Protein AF-A0A7S0HGL4-F1 (afdb_monomer_lite)

Organism: NCBI:txid33657

Foldseek 3Di:
DDPPPDPPDPPDDDDDDDDDDDDDDDDDDDDDDDDDDDDDDDDDDDDDDDDDDDDDDDDDDDDDDDDDDDDDFQWADFFAFTAGNNAGAFFPEFEDQQAFQQGALVDPVNSPCQALLNQLRCLLPLLLCLLLQGAEYEYEDDDLVGDNPQSLVLCVVSNHAYEYEDELDPQQDNQQLDPVSLVVSLVSLLVSLLVCQPRPRYAEYAYDAQQLDPVRCNLVSNQPRPVDHLPADCPCQQQLQCQQHVNDGDDPPDSSNSSVCSSLLSVQLSQQSSLVSSVVRHSHAYEYEHEPGNLVLSSLLPRVVSRPSHQAYEYAAEQALESPCNLQSNLQRDSHAYEYAEYFAFQKQDCLLQDVVAQFEDADWPPDPSPIDGHLVSRQNSLLSHQVVLVQQAQSDPCSSDDDRNDSHNRHSYYHYPHAEQFLQQQQPEPWEAVVAPPPVPTDRVRTGGHAHRRGNDRNSNDQTQGYAAACNHPSRTGRRRGSHQWYWDDLDVRDTFTHGGPNSQSSQQSNQDDDPDHDDNDDPVSGDDSVRVVVVLAPVLPDPPPPPVVVVVVCVVVPPDDDPDPDDDPDDDDDDDDDDDDDDDDDDPWADFASPCVQQPGAGSVGNSGRFGDDDPDDDHDDPDDDPDVVVVVVVVVVVVVVVVVVVVVVVVVVVPDDDDDDDDDDDDDDDDDDDDDDDD

pLDDT: mean 74.24, std 25.59, range [22.41, 98.81]

Sequence (682 aa):
MSVRAVMLGLAMASTSVHAAKHPYPAHPPKHMPPNSPPSPPHPPAPPLPPAPPSIPPSPASPPPQPSSPPTKRRAYVQGRQLIVNNQPFMVQGICYSPVPVNASVYWDPLGDYFTEEYSYIWLRDLPLMKAMGTNVVRIYGWDADKDHTPFLDAVTANGLYLMTTFFMGEAVETPVSTQEMRDGIVKRFKAAVKQYRHHPALLIWSIGNEINGVWNGFLQQLSNSEVDPCGWDDTYDDLGGCWTHAGIKPWFHTQCYNTSFCVYKRLYEFLNDCAVAAHEVADVIVVSTFADVDALYDKVERVGAYAPDLDAWSAQVYRGASFGDFFTGISNSTGKPLLLTEYGVDAYHDVCGKDRDDKSPCFNTLGDDSGSYIDEAAQAEYGANLTKEIQAHRSDGPECAHVAVGDTKCACAGGFIMSWVDEFWKGAKVQAGCKPAYPDPDFSTSTCDDKAHVTCGNWDTSDHDLCGYFLDAAPDSYVNEEWFGILAPTQCADGIDSLYPREIFWTMHSLWTKKGEKEAKRPSMDLFPTCHQIVEQTCADLGRPGEISPWIETTLLLLGRGYNPRHTWNPGASTPRNHTHYKGVPVCSGHGRCTTDDMECGKGTSTKKATPCCTCELGFAGEGCAELDARMYVAVFVLTIAAMLLTSMLLIFIGRRSIPQFKRPSRDGTQMTSKYAEPLLS

Radius of gyration: 37.43 Å; chains: 1; bounding box: 82×115×143 Å

Secondary structure (DSSP, 8-state):
----SSSSS-S----------------PPP-----PPPPPPPPPPPPPPPPPP------PPPPP---------SEEEETTEEEETTEEE-EEEEEE--PPTT--TTSTTTT---SGGGHHHHHHHHHHHHHHT--EEEE----TTS--HHHHHHHHHHT-EEEEEE-SS-TT----SSHHHHHHHHHHHHHHHHHHTT-SSEEEEEESSSTTSGGGSHHHHHH--SSS-----GGGTTTTGGGSBTTBPPPTT-HHHHHHHHHHHHHHHHHHHHHHHHHTT---EEEEEEES-S-HHHHHHHHGGG-TT--EEEEE---SS--TTHHHHHHHH-SSPEEEEEE---SEE-GGGS-SS--PPB---TTSTT--EE-HHHHHHHHHHHHHHHHHTBS-SGGGGGPPTT--TT-EEEEEES-SB--TTGGGS-SS-BSSPTT-TT--GGGBPTT-BTTTT---TTS----EEE-TTSTTSEEEGGGG-SEEEEEEETTEEEEEEPHHHHHHHHHHH-BTTBPPPPPPGGGS--HHHHHHHHHHHT-PPP---HHHHHHHHHTT----------TT------------PPPP-SSPEEE--HHHH---BTTB----EEE-TTS---S-SS---SHHHHHHHHHHHHHHHHHHHHHHHHHTTS------------------------

InterPro domains:
  IPR004886 Glucanosyltransferase [PF03198] (78-211)
  IPR004886 Glucanosyltransferase [PTHR31468] (77-212)
  IPR017853 Glycoside hydrolase superfamily [SSF51445] (77-425)

Structure (mmCIF, N/CA/C/O backbone):
data_AF-A0A7S0HGL4-F1
#
_entry.id   AF-A0A7S0HGL4-F1
#
loop_
_atom_site.group_PDB
_atom_site.id
_atom_site.type_symbol
_atom_site.label_atom_id
_atom_site.label_alt_id
_atom_site.label_comp_id
_atom_site.label_asym_id
_atom_site.label_entity_id
_atom_site.label_seq_id
_atom_site.pdbx_PDB_ins_code
_atom_site.Cartn_x
_atom_site.Cartn_y
_atom_site.Cartn_z
_atom_site.occupancy
_atom_site.B_iso_or_equiv
_atom_site.auth_seq_id
_atom_site.auth_comp_id
_atom_site.auth_asym_id
_atom_site.auth_atom_id
_atom_site.pdbx_PDB_model_num
ATOM 1 N N . MET A 1 1 ? -20.225 11.451 -30.781 1.00 24.73 1 MET A N 1
ATOM 2 C CA . MET A 1 1 ? -20.047 12.792 -31.395 1.00 24.73 1 MET A CA 1
ATOM 3 C C . MET A 1 1 ? -20.069 13.808 -30.258 1.00 24.73 1 MET A C 1
ATOM 5 O O . MET A 1 1 ? -21.104 13.905 -29.631 1.00 24.73 1 MET A O 1
ATOM 9 N N . SER A 1 2 ? -19.030 14.531 -29.850 1.00 23.03 2 SER A N 1
ATOM 10 C CA . SER A 1 2 ? -17.672 14.768 -30.342 1.00 23.03 2 SER A CA 1
ATOM 11 C C . SER A 1 2 ? -16.776 15.000 -29.110 1.00 23.03 2 SER A C 1
ATOM 13 O O . SER A 1 2 ? -17.064 15.880 -28.305 1.00 23.03 2 SER A O 1
ATOM 15 N N . VAL A 1 3 ? -15.719 14.195 -28.967 1.00 26.84 3 VAL A N 1
ATOM 16 C CA . VAL A 1 3 ? -14.761 14.152 -27.842 1.00 26.84 3 VAL A CA 1
ATOM 17 C C . VAL A 1 3 ? -13.581 15.090 -28.137 1.00 26.84 3 VAL A C 1
ATOM 19 O O . VAL A 1 3 ? -12.458 14.652 -28.345 1.00 26.84 3 VAL A O 1
ATOM 22 N N . ARG A 1 4 ? -13.816 16.402 -28.292 1.00 23.20 4 ARG A N 1
ATOM 23 C CA . ARG A 1 4 ? -12.729 17.298 -28.753 1.00 23.20 4 ARG A CA 1
ATOM 24 C C . ARG A 1 4 ? -12.730 18.745 -28.250 1.00 23.20 4 ARG A C 1
ATOM 26 O O . ARG A 1 4 ? -12.124 19.583 -28.904 1.00 23.20 4 ARG A O 1
ATOM 33 N N . ALA A 1 5 ? -13.364 19.064 -27.116 1.00 24.14 5 ALA A N 1
ATOM 34 C CA . ALA A 1 5 ? -13.509 20.475 -26.713 1.00 24.14 5 ALA A CA 1
ATOM 35 C C . ALA A 1 5 ? -13.343 20.832 -25.217 1.00 24.14 5 ALA A C 1
ATOM 37 O O . ALA A 1 5 ? -13.763 21.917 -24.839 1.00 24.14 5 ALA A O 1
ATOM 38 N N . VAL A 1 6 ? -12.716 20.005 -24.368 1.00 25.08 6 VAL A N 1
ATOM 39 C CA . VAL A 1 6 ? -12.482 20.378 -22.942 1.00 25.08 6 VAL A CA 1
ATOM 40 C C . VAL A 1 6 ? -10.998 20.307 -22.518 1.00 25.08 6 VAL A C 1
ATOM 42 O O . VAL A 1 6 ? -10.641 20.634 -21.396 1.00 25.08 6 VAL A O 1
ATOM 45 N N . MET A 1 7 ? -10.087 20.009 -23.450 1.00 24.77 7 MET A N 1
ATOM 46 C CA . MET A 1 7 ? -8.627 19.968 -23.225 1.00 24.77 7 MET A CA 1
ATOM 47 C C . MET A 1 7 ? -7.943 21.346 -23.357 1.00 24.77 7 MET A C 1
ATOM 49 O O . MET A 1 7 ? -6.888 21.465 -23.971 1.00 24.77 7 MET A O 1
ATOM 53 N N . LEU A 1 8 ? -8.549 22.413 -22.827 1.00 23.83 8 LEU A N 1
ATOM 54 C CA . LEU A 1 8 ? -7.934 23.749 -22.797 1.00 23.83 8 LEU A CA 1
ATOM 55 C C . LEU A 1 8 ? -8.504 24.563 -21.619 1.00 23.83 8 LEU A C 1
ATOM 57 O O . LEU A 1 8 ? -9.302 25.477 -21.803 1.00 23.83 8 LEU A O 1
ATOM 61 N N . GLY A 1 9 ? -8.159 24.178 -20.386 1.00 22.41 9 GLY A N 1
ATOM 62 C CA . GLY A 1 9 ? -8.718 24.830 -19.192 1.00 22.41 9 GLY A CA 1
ATOM 63 C C . GLY A 1 9 ? -7.973 24.648 -17.868 1.00 22.41 9 GLY A C 1
ATOM 64 O O . GLY A 1 9 ? -8.455 25.155 -16.866 1.00 22.41 9 GLY A O 1
ATOM 65 N N . LEU A 1 10 ? -6.816 23.979 -17.835 1.00 24.62 10 LEU A N 1
ATOM 66 C CA . LEU A 1 10 ? -6.043 23.753 -16.599 1.00 24.62 10 LEU A CA 1
ATOM 67 C C . LEU A 1 10 ? -4.533 23.921 -16.814 1.00 24.62 10 LEU A C 1
ATOM 69 O O . LEU A 1 10 ? -3.706 23.172 -16.315 1.00 24.62 10 LEU A O 1
ATOM 73 N N . ALA A 1 11 ? -4.181 24.965 -17.558 1.00 23.59 11 ALA A N 1
ATOM 74 C CA . ALA A 1 11 ? -2.836 25.516 -17.595 1.00 23.59 11 ALA A CA 1
ATOM 75 C C . ALA A 1 11 ? -2.905 26.999 -17.221 1.00 23.59 11 ALA A C 1
ATOM 77 O O . ALA A 1 11 ? -2.622 27.824 -18.070 1.00 23.59 11 ALA A O 1
ATOM 78 N N . MET A 1 12 ? -3.373 27.333 -16.008 1.00 25.88 12 MET A N 1
ATOM 79 C CA . MET A 1 12 ? -3.159 28.620 -15.313 1.00 25.88 12 MET A CA 1
ATOM 80 C C . MET A 1 12 ? -3.671 28.522 -13.865 1.00 25.88 12 MET A C 1
ATOM 82 O O . MET A 1 12 ? -4.816 28.860 -13.587 1.00 25.88 12 MET A O 1
ATOM 86 N N . ALA A 1 13 ? -2.818 28.086 -12.939 1.00 24.53 13 ALA A N 1
ATOM 87 C CA . ALA A 1 13 ? -2.947 28.392 -11.509 1.00 24.53 13 ALA A CA 1
ATOM 88 C C . ALA A 1 13 ? -1.581 28.257 -10.814 1.00 24.53 13 ALA A C 1
ATOM 90 O O . ALA A 1 13 ? -1.410 27.534 -9.843 1.00 24.53 13 ALA A O 1
ATOM 91 N N . SER A 1 14 ? -0.581 28.950 -11.350 1.00 26.02 14 SER A N 1
ATOM 92 C CA . SER A 1 14 ? 0.710 29.162 -10.693 1.00 26.02 14 SER A CA 1
ATOM 93 C C . SER A 1 14 ? 1.183 30.573 -11.022 1.00 26.02 14 SER A C 1
ATOM 95 O O . SER A 1 14 ? 2.131 30.807 -11.764 1.00 26.02 14 SER A O 1
ATOM 97 N N . THR A 1 15 ? 0.456 31.563 -10.502 1.00 23.48 15 THR A N 1
ATOM 98 C CA . THR A 1 15 ? 0.925 32.949 -10.507 1.00 23.48 15 THR A CA 1
ATOM 99 C C . THR A 1 15 ? 1.800 33.184 -9.288 1.00 23.48 15 THR A C 1
ATOM 101 O O . THR A 1 15 ? 1.322 33.245 -8.157 1.00 23.48 15 THR A O 1
ATOM 104 N N . SER A 1 16 ? 3.090 33.336 -9.560 1.00 24.86 16 SER A N 1
ATOM 105 C CA . SER A 1 16 ? 4.124 33.814 -8.656 1.00 24.86 16 SER A CA 1
ATOM 106 C C . SER A 1 16 ? 3.713 35.125 -7.975 1.00 24.86 16 SER A C 1
ATOM 108 O O . SER A 1 16 ? 3.422 36.111 -8.653 1.00 24.86 16 SER A O 1
ATOM 110 N N . VAL A 1 17 ? 3.785 35.186 -6.644 1.00 24.91 17 VAL A N 1
ATOM 111 C CA . VAL A 1 17 ? 3.797 36.462 -5.918 1.00 24.91 17 VAL A CA 1
ATOM 112 C C . VAL A 1 17 ? 5.231 36.759 -5.498 1.00 24.91 17 VAL A C 1
ATOM 114 O O . VAL A 1 17 ? 5.813 36.106 -4.639 1.00 24.91 17 VAL A O 1
ATOM 117 N N . HIS A 1 18 ? 5.805 37.759 -6.164 1.00 24.48 18 HIS A N 1
ATOM 118 C CA . HIS A 1 18 ? 7.093 38.355 -5.842 1.00 24.48 18 HIS A CA 1
ATOM 119 C C . HIS A 1 18 ? 7.083 38.931 -4.418 1.00 24.48 18 HIS A C 1
ATOM 121 O O . HIS A 1 18 ? 6.320 39.850 -4.115 1.00 24.48 18 HIS A O 1
ATOM 127 N N . ALA A 1 19 ? 7.988 38.451 -3.564 1.00 25.41 19 ALA A N 1
ATOM 128 C CA . ALA A 1 19 ? 8.285 39.074 -2.282 1.00 25.41 19 ALA A CA 1
ATOM 129 C C . ALA A 1 19 ? 9.029 40.405 -2.501 1.00 25.41 19 ALA A C 1
ATOM 131 O O . ALA A 1 19 ? 10.239 40.444 -2.735 1.00 25.41 19 ALA A O 1
ATOM 132 N N . ALA A 1 20 ? 8.304 41.520 -2.411 1.00 25.47 20 ALA A N 1
ATOM 133 C CA . ALA A 1 20 ? 8.903 42.839 -2.272 1.00 25.47 20 ALA A CA 1
ATOM 134 C C . ALA A 1 20 ? 9.407 43.019 -0.828 1.00 25.47 20 ALA A C 1
ATOM 136 O O . ALA A 1 20 ? 8.628 43.120 0.117 1.00 25.47 20 ALA A O 1
ATOM 137 N N . LYS A 1 21 ? 10.734 43.056 -0.661 1.00 28.39 21 LYS A N 1
ATOM 138 C CA . LYS A 1 21 ? 11.409 43.477 0.577 1.00 28.39 21 LYS A CA 1
ATOM 139 C C . LYS A 1 21 ? 11.025 44.913 0.932 1.00 28.39 21 LYS A C 1
ATOM 141 O O . LYS A 1 21 ? 11.135 45.767 0.062 1.00 28.39 21 LYS A O 1
ATOM 146 N N . HIS A 1 22 ? 10.732 45.189 2.208 1.00 26.55 22 HIS A N 1
ATOM 147 C CA . HIS A 1 22 ? 11.086 46.440 2.907 1.00 26.55 22 HIS A CA 1
ATOM 148 C C . HIS A 1 22 ? 10.867 46.321 4.440 1.00 26.55 22 HIS A C 1
ATOM 150 O O . HIS A 1 22 ? 10.319 45.319 4.889 1.00 26.55 22 HIS A O 1
ATOM 156 N N . PRO A 1 23 ? 11.436 47.229 5.263 1.00 28.56 23 PRO A N 1
ATOM 157 C CA . PRO A 1 23 ? 12.399 46.866 6.304 1.00 28.56 23 PRO A CA 1
ATOM 158 C C . PRO A 1 23 ? 11.844 46.859 7.740 1.00 28.56 23 PRO A C 1
ATOM 160 O O . PRO A 1 23 ? 10.836 47.488 8.049 1.00 28.56 23 PRO A O 1
ATOM 163 N N . TYR A 1 24 ? 12.595 46.196 8.625 1.00 29.14 24 TYR A N 1
ATOM 164 C CA . TYR A 1 24 ? 12.489 46.250 10.089 1.00 29.14 24 TYR A CA 1
ATOM 165 C C . TYR A 1 24 ? 12.254 47.660 10.659 1.00 29.14 24 TYR A C 1
ATOM 167 O O . TYR A 1 24 ? 12.847 48.633 10.183 1.00 29.14 24 TYR A O 1
ATOM 175 N N . PRO A 1 25 ? 11.595 47.725 11.831 1.00 29.77 25 PRO A N 1
ATOM 176 C CA . PRO A 1 25 ? 12.228 48.434 12.937 1.00 29.77 25 PRO A CA 1
ATOM 177 C C . PRO A 1 25 ? 12.188 47.696 14.290 1.00 29.77 25 PRO A C 1
ATOM 179 O O . PRO A 1 25 ? 11.168 47.183 14.730 1.00 29.77 25 PRO A O 1
ATOM 182 N N . ALA A 1 26 ? 13.363 47.726 14.926 1.00 25.92 26 ALA A N 1
ATOM 183 C CA . ALA A 1 26 ? 13.662 48.066 16.321 1.00 25.92 26 ALA A CA 1
ATOM 184 C C . ALA A 1 26 ? 12.893 47.419 17.503 1.00 25.92 26 ALA A C 1
ATOM 186 O O . ALA A 1 26 ? 11.710 47.638 17.727 1.00 25.92 26 ALA A O 1
ATOM 187 N N . HIS A 1 27 ? 13.698 46.732 18.325 1.00 28.00 27 HIS A N 1
ATOM 188 C CA . HIS A 1 27 ? 13.591 46.346 19.743 1.00 28.00 27 HIS A CA 1
ATOM 189 C C . HIS A 1 27 ? 12.426 46.870 20.623 1.00 28.00 27 HIS A C 1
ATOM 191 O O . HIS A 1 27 ? 12.150 48.070 20.634 1.00 28.00 27 HIS A O 1
ATOM 197 N N . PRO A 1 28 ? 11.888 46.026 21.533 1.00 29.72 28 PRO A N 1
ATOM 198 C CA . PRO A 1 28 ? 11.032 46.465 22.636 1.00 29.72 28 PRO A CA 1
ATOM 199 C C . PRO A 1 28 ? 11.841 46.899 23.882 1.00 29.72 28 PRO A C 1
ATOM 201 O O . PRO A 1 28 ? 12.946 46.392 24.115 1.00 29.72 28 PRO A O 1
ATOM 204 N N . PRO A 1 29 ? 11.306 47.798 24.733 1.00 31.22 29 PRO A N 1
ATOM 205 C CA . PRO A 1 29 ? 11.888 48.114 26.030 1.00 31.22 29 PRO A CA 1
ATOM 206 C C . PRO A 1 29 ? 11.507 47.100 27.123 1.00 31.22 29 PRO A C 1
ATOM 208 O O . PRO A 1 29 ? 10.529 46.361 27.043 1.00 31.22 29 PRO A O 1
ATOM 211 N N . LYS A 1 30 ? 12.353 47.099 28.153 1.00 29.06 30 LYS A N 1
ATOM 212 C CA . LYS A 1 30 ? 12.464 46.158 29.268 1.00 29.06 30 LYS A CA 1
ATOM 213 C C . LYS A 1 30 ? 11.508 46.434 30.449 1.00 29.06 30 LYS A C 1
ATOM 215 O O . LYS A 1 30 ? 11.230 47.585 30.756 1.00 29.06 30 LYS A O 1
ATOM 220 N N . HIS A 1 31 ? 11.241 45.349 31.191 1.00 30.59 31 HIS A N 1
ATOM 221 C CA . HIS A 1 31 ? 10.976 45.214 32.642 1.00 30.59 31 HIS A CA 1
ATOM 222 C C . HIS A 1 31 ? 9.679 45.763 33.278 1.00 30.59 31 HIS A C 1
ATOM 224 O O . HIS A 1 31 ? 9.520 46.966 33.437 1.00 30.59 31 HIS A O 1
ATOM 230 N N . MET A 1 32 ? 8.898 44.851 33.886 1.00 28.78 32 MET A N 1
ATOM 231 C CA . MET A 1 32 ? 8.460 44.949 35.295 1.00 28.78 32 MET A CA 1
ATOM 232 C C . MET A 1 32 ? 8.211 43.546 35.931 1.00 28.78 32 MET A C 1
ATOM 234 O O . MET A 1 32 ? 7.987 42.596 35.183 1.00 28.78 32 MET A O 1
ATOM 238 N N . PRO A 1 33 ? 8.337 43.396 37.273 1.00 36.12 33 PRO A N 1
ATOM 239 C CA . PRO A 1 33 ? 8.631 42.139 37.996 1.00 36.12 33 PRO A CA 1
ATOM 240 C C . PRO A 1 33 ? 7.382 41.482 38.672 1.00 36.12 33 PRO A C 1
ATOM 242 O O . PRO A 1 33 ? 6.273 41.983 38.488 1.00 36.12 33 PRO A O 1
ATOM 245 N N . PRO A 1 34 ? 7.513 40.342 39.399 1.00 35.44 34 PRO A N 1
ATOM 246 C CA . PRO A 1 34 ? 6.458 39.339 39.574 1.00 35.44 34 PRO A CA 1
ATOM 247 C C . PRO A 1 34 ? 5.548 39.605 40.783 1.00 35.44 34 PRO A C 1
ATOM 249 O O . PRO A 1 34 ? 6.009 40.091 41.812 1.00 35.44 34 PRO A O 1
ATOM 252 N N . ASN A 1 35 ? 4.280 39.189 40.690 1.00 35.16 35 ASN A N 1
ATOM 253 C CA . ASN A 1 35 ? 3.373 39.079 41.835 1.00 35.16 35 ASN A CA 1
ATOM 254 C C . ASN A 1 35 ? 2.929 37.623 42.046 1.00 35.16 35 ASN A C 1
ATOM 256 O O . ASN A 1 35 ? 2.624 36.897 41.103 1.00 35.16 35 ASN A O 1
ATOM 260 N N . SER A 1 36 ? 2.948 37.240 43.318 1.00 39.50 36 SER A N 1
ATOM 261 C CA . SER A 1 36 ? 2.811 35.909 43.910 1.00 39.50 36 SER A CA 1
ATOM 262 C C . SER A 1 36 ? 1.439 35.233 43.697 1.00 39.50 36 SER A C 1
ATOM 264 O O . SER A 1 36 ? 0.439 35.928 43.510 1.00 39.50 36 SER A O 1
ATOM 266 N N . PRO A 1 37 ? 1.366 33.886 43.773 1.00 39.31 37 PRO A N 1
ATOM 267 C CA . PRO A 1 37 ? 0.178 33.105 43.418 1.00 39.31 37 PRO A CA 1
ATOM 268 C C . PRO A 1 37 ? -0.871 33.031 44.549 1.00 39.31 37 PRO A C 1
ATOM 270 O O . PRO A 1 37 ? -0.499 33.029 45.724 1.00 39.31 37 PRO A O 1
ATOM 273 N N . PRO A 1 38 ? -2.174 32.897 44.229 1.00 45.03 38 PRO A N 1
ATOM 274 C CA . PRO A 1 38 ? -3.200 32.542 45.206 1.00 45.03 38 PRO A CA 1
ATOM 275 C C . PRO A 1 38 ? -3.289 31.021 45.451 1.00 45.03 38 PRO A C 1
ATOM 277 O O . PRO A 1 38 ? -3.130 30.210 44.541 1.00 45.03 38 PRO A O 1
ATOM 280 N N . SER A 1 39 ? -3.543 30.659 46.711 1.00 43.72 39 SER A N 1
ATOM 281 C CA . SER A 1 39 ? -3.578 29.299 47.273 1.00 43.72 39 SER A CA 1
ATOM 282 C C . SER A 1 39 ? -4.703 28.394 46.728 1.00 43.72 39 SER A C 1
ATOM 284 O O . SER A 1 39 ? -5.770 28.896 46.371 1.00 43.72 39 SER A O 1
ATOM 286 N N . PRO A 1 40 ? -4.510 27.057 46.721 1.00 46.62 40 PRO A N 1
ATOM 287 C CA . PRO A 1 40 ? -5.454 26.097 46.143 1.00 46.62 40 PRO A CA 1
ATOM 288 C C . PRO A 1 40 ? -6.665 25.792 47.053 1.00 46.62 40 PRO A C 1
ATOM 290 O O . PRO A 1 40 ? -6.529 25.802 48.279 1.00 46.62 40 PRO A O 1
ATOM 293 N N . PRO A 1 41 ? -7.841 25.463 46.482 1.00 53.50 41 PRO A N 1
ATOM 294 C CA . PRO A 1 41 ? -8.994 24.973 47.238 1.00 53.50 41 PRO A CA 1
ATOM 295 C C . PRO A 1 41 ? -8.828 23.510 47.703 1.00 53.50 41 PRO A C 1
ATOM 297 O O . PRO A 1 41 ? -8.173 22.697 47.053 1.00 53.50 41 PRO A O 1
ATOM 300 N N . HIS A 1 42 ? -9.433 23.189 48.853 1.00 50.28 42 HIS A N 1
ATOM 301 C CA . HIS A 1 42 ? -9.353 21.894 49.543 1.00 50.28 42 HIS A CA 1
ATOM 302 C C . HIS A 1 42 ? -10.005 20.718 48.776 1.00 50.28 42 HIS A C 1
ATOM 304 O O . HIS A 1 42 ? -11.022 20.915 48.109 1.00 50.28 42 HIS A O 1
ATOM 310 N N . PRO A 1 43 ? -9.481 19.482 48.924 1.00 55.44 43 PRO A N 1
ATOM 311 C CA . PRO A 1 43 ? -10.025 18.285 48.281 1.00 55.44 43 PRO A CA 1
ATOM 312 C C . PRO A 1 43 ? -11.295 17.740 48.975 1.00 55.44 43 PRO A C 1
ATOM 314 O O . PRO A 1 43 ? -11.411 17.832 50.201 1.00 55.44 43 PRO A O 1
ATOM 317 N N . PRO A 1 44 ? -12.234 17.127 48.225 1.00 57.91 44 PRO A N 1
ATOM 318 C CA . PRO A 1 44 ? -13.368 16.390 48.786 1.00 57.91 44 PRO A CA 1
ATOM 319 C C . PRO A 1 44 ? -12.949 15.054 49.436 1.00 57.91 44 PRO A C 1
ATOM 321 O O . PRO A 1 44 ? -11.907 14.482 49.121 1.00 57.91 44 PRO A O 1
ATOM 324 N N . ALA A 1 45 ? -13.777 14.571 50.369 1.00 55.03 45 ALA A N 1
ATOM 325 C CA . ALA A 1 45 ? -13.526 13.401 51.216 1.00 55.03 45 ALA A CA 1
ATOM 326 C C . ALA A 1 45 ? -13.455 12.055 50.444 1.00 55.03 45 ALA A C 1
ATOM 328 O O . ALA A 1 45 ? -14.140 11.898 49.431 1.00 55.03 45 ALA A O 1
ATOM 329 N N . PRO A 1 46 ? -12.675 11.064 50.930 1.00 55.66 46 PRO A N 1
ATOM 330 C CA . PRO A 1 46 ? -12.479 9.777 50.256 1.00 55.66 46 PRO A CA 1
ATOM 331 C C . PRO A 1 46 ? -13.681 8.807 50.387 1.00 55.66 46 PRO A C 1
ATOM 333 O O . PRO A 1 46 ? -14.353 8.808 51.422 1.00 55.66 46 PRO A O 1
ATOM 336 N N . PRO A 1 47 ? -13.933 7.932 49.388 1.00 56.22 47 PRO A N 1
ATOM 337 C CA . PRO A 1 47 ? -14.928 6.860 49.472 1.00 56.22 47 PRO A CA 1
ATOM 338 C C . PRO A 1 47 ? -14.483 5.677 50.357 1.00 56.22 47 PRO A C 1
ATOM 340 O O . PRO A 1 47 ? -13.294 5.407 50.518 1.00 56.22 47 PRO A O 1
ATOM 343 N N . LEU A 1 48 ? -15.462 4.957 50.921 1.00 55.94 48 LEU A N 1
ATOM 344 C CA . LEU A 1 48 ? -15.284 3.785 51.797 1.00 55.94 48 LEU A CA 1
ATOM 345 C C . LEU A 1 48 ? -14.736 2.538 51.052 1.00 55.94 48 LEU A C 1
ATOM 347 O O . LEU A 1 48 ? -15.078 2.337 49.886 1.00 55.94 48 LEU A O 1
ATOM 351 N N . PRO A 1 49 ? -13.946 1.666 51.719 1.00 56.03 49 PRO A N 1
ATOM 352 C CA . PRO A 1 49 ? -13.391 0.436 51.136 1.00 56.03 49 PRO A CA 1
ATOM 353 C C . PRO A 1 49 ? -14.401 -0.738 51.017 1.00 56.03 49 PRO A C 1
ATOM 355 O O . PRO A 1 49 ? -15.412 -0.756 51.723 1.00 56.03 49 PRO A O 1
ATOM 358 N N . PRO A 1 50 ? -14.131 -1.731 50.136 1.00 43.12 50 PRO A N 1
ATOM 359 C CA . PRO A 1 50 ? -15.087 -2.751 49.680 1.00 43.12 50 PRO A CA 1
ATOM 360 C C . PRO A 1 50 ? -15.237 -3.965 50.618 1.00 43.12 50 PRO A C 1
ATOM 362 O O . PRO A 1 50 ? -14.353 -4.270 51.418 1.00 43.12 50 PRO A O 1
ATOM 365 N N . ALA A 1 51 ? -16.345 -4.703 50.476 1.00 45.16 51 ALA A N 1
ATOM 366 C CA . ALA A 1 51 ? -16.589 -5.964 51.187 1.00 45.16 51 ALA A CA 1
ATOM 367 C C . ALA A 1 51 ? -15.875 -7.173 50.518 1.00 45.16 51 ALA A C 1
ATOM 369 O O . ALA A 1 51 ? -15.846 -7.245 49.287 1.00 45.16 51 ALA A O 1
ATOM 370 N N . PRO A 1 52 ? -15.323 -8.132 51.296 1.00 41.50 52 PRO A N 1
ATOM 371 C CA . PRO A 1 52 ? -14.605 -9.312 50.787 1.00 41.50 52 PRO A CA 1
ATOM 372 C C . PRO A 1 52 ? -15.514 -10.482 50.319 1.00 41.50 52 PRO A C 1
ATOM 374 O O . PRO A 1 52 ? -16.697 -10.517 50.662 1.00 41.50 52 PRO A O 1
ATOM 377 N N . PRO A 1 53 ? -14.969 -11.446 49.536 1.00 36.06 53 PRO A N 1
ATOM 378 C CA . PRO A 1 53 ? -15.725 -12.369 48.677 1.00 36.06 53 PRO A CA 1
ATOM 379 C C . PRO A 1 53 ? -16.145 -13.679 49.366 1.00 36.06 53 PRO A C 1
ATOM 381 O O . PRO A 1 53 ? -15.497 -14.133 50.308 1.00 36.06 53 PRO A O 1
ATOM 384 N N . SER A 1 54 ? -17.168 -14.355 48.832 1.00 34.16 54 SER A N 1
ATOM 385 C CA . SER A 1 54 ? -17.511 -15.743 49.177 1.00 34.16 54 SER A CA 1
ATOM 386 C C . SER A 1 54 ? -17.421 -16.669 47.950 1.00 34.16 54 SER A C 1
ATOM 388 O O . SER A 1 54 ? -17.937 -16.362 46.879 1.00 34.16 54 SER A O 1
ATOM 390 N N . ILE A 1 55 ? -16.735 -17.808 48.107 1.00 33.53 55 ILE A N 1
ATOM 391 C CA . ILE A 1 55 ? -16.535 -18.897 47.123 1.00 33.53 55 ILE A CA 1
ATOM 392 C C . ILE A 1 55 ? -16.604 -20.233 47.909 1.00 33.53 55 ILE A C 1
ATOM 394 O O . ILE A 1 55 ? -16.157 -20.236 49.057 1.00 33.53 55 ILE A O 1
ATOM 398 N N . PRO A 1 56 ? -16.965 -21.402 47.335 1.00 37.75 56 PRO A N 1
ATOM 399 C CA . PRO A 1 56 ? -18.175 -21.826 46.613 1.00 37.75 56 PRO A CA 1
ATOM 400 C C . PRO A 1 56 ? -18.833 -23.058 47.311 1.00 37.75 56 PRO A C 1
ATOM 402 O O . PRO A 1 56 ? -18.379 -23.511 48.362 1.00 37.75 56 PRO A O 1
ATOM 405 N N . PRO A 1 57 ? -19.827 -23.713 46.687 1.00 30.17 57 PRO A N 1
ATOM 406 C CA . PRO A 1 57 ? -19.636 -25.150 46.460 1.00 30.17 57 PRO A CA 1
ATOM 407 C C . PRO A 1 57 ? -19.927 -25.568 45.011 1.00 30.17 57 PRO A C 1
ATOM 409 O O . PRO A 1 57 ? -20.777 -25.003 44.332 1.00 30.17 57 PRO A O 1
ATOM 412 N N . SER A 1 58 ? -19.210 -26.589 44.548 1.00 32.78 58 SER A N 1
ATOM 413 C CA . SER A 1 58 ? -19.342 -27.254 43.243 1.00 32.78 58 SER A CA 1
ATOM 414 C C . SER A 1 58 ? -19.372 -28.773 43.485 1.00 32.78 58 SER A C 1
ATOM 416 O O . SER A 1 58 ? -18.845 -29.204 44.513 1.00 32.78 58 SER A O 1
ATOM 418 N N . PRO A 1 59 ? -19.816 -29.627 42.549 1.00 43.62 59 PRO A N 1
ATOM 419 C CA . PRO A 1 59 ? -21.029 -29.565 41.732 1.00 43.62 59 PRO A CA 1
ATOM 420 C C . PRO A 1 59 ? -21.855 -30.868 41.863 1.00 43.62 59 PRO A C 1
ATOM 422 O O . PRO A 1 59 ? -21.309 -31.952 42.063 1.00 43.62 59 PRO A O 1
ATOM 425 N N . ALA A 1 60 ? -23.170 -30.798 41.651 1.00 36.28 60 ALA A N 1
ATOM 426 C CA . ALA A 1 60 ? -23.955 -31.965 41.239 1.00 36.28 60 ALA A CA 1
ATOM 427 C C . ALA A 1 60 ? -24.258 -31.821 39.742 1.00 36.28 60 ALA A C 1
ATOM 429 O O . ALA A 1 60 ? -24.796 -30.799 39.315 1.00 36.28 60 ALA A O 1
ATOM 430 N N . SER A 1 61 ? -23.842 -32.810 38.949 1.00 37.28 61 SER A N 1
ATOM 431 C CA . SER A 1 61 ? -23.932 -32.818 37.485 1.00 37.28 61 SER A CA 1
ATOM 432 C C . SER A 1 61 ? -25.365 -32.591 36.979 1.00 37.28 61 SER A C 1
ATOM 434 O O . SER A 1 61 ? -26.285 -33.221 37.511 1.00 37.28 61 SER A O 1
ATOM 436 N N . PRO A 1 62 ? -25.586 -31.768 35.935 1.00 37.44 62 PRO A N 1
ATOM 437 C CA . PRO A 1 62 ? -26.927 -31.545 35.415 1.00 37.44 62 PRO A CA 1
ATOM 438 C C . PRO A 1 62 ? -27.381 -32.677 34.476 1.00 37.44 62 PRO A C 1
ATOM 440 O O . PRO A 1 62 ? -26.585 -33.164 33.666 1.00 37.44 62 PRO A O 1
ATOM 443 N N . PRO A 1 63 ? -28.669 -33.059 34.520 1.00 37.62 63 PRO A N 1
ATOM 444 C CA . PRO A 1 63 ? -29.322 -33.804 33.448 1.00 37.62 63 PRO A CA 1
ATOM 445 C C . PRO A 1 63 ? -29.439 -32.931 32.179 1.00 37.62 63 PRO A C 1
ATOM 447 O O . PRO A 1 63 ? -29.422 -31.701 32.273 1.00 37.62 63 PRO A O 1
ATOM 450 N N . PRO A 1 64 ? -29.556 -33.534 30.983 1.00 45.06 64 PRO A N 1
ATOM 451 C CA . PRO A 1 64 ? -29.483 -32.798 29.727 1.00 45.06 64 PRO A CA 1
ATOM 452 C C . PRO A 1 64 ? -30.743 -31.951 29.531 1.00 45.06 64 PRO A C 1
ATOM 454 O O . PRO A 1 64 ? -31.860 -32.460 29.642 1.00 45.06 64 PRO A O 1
ATOM 457 N N . GLN A 1 65 ? -30.569 -30.667 29.211 1.00 34.38 65 GLN A N 1
ATOM 458 C CA . GLN A 1 65 ? -31.671 -29.791 28.818 1.00 34.38 65 GLN A CA 1
ATOM 459 C C . GLN A 1 65 ? -31.403 -29.029 27.509 1.00 34.38 65 GLN A C 1
ATOM 461 O O . GLN A 1 65 ? -30.248 -28.860 27.115 1.00 34.38 65 GLN A O 1
ATOM 466 N N . PRO A 1 66 ? -32.485 -28.639 26.806 1.00 48.34 66 PRO A N 1
ATOM 467 C CA . PRO A 1 66 ? -32.516 -28.371 25.372 1.00 48.34 66 PRO A CA 1
ATOM 468 C C . PRO A 1 66 ? -32.388 -26.876 25.002 1.00 48.34 66 PRO A C 1
ATOM 470 O O . PRO A 1 66 ? -32.803 -26.015 25.766 1.00 48.34 66 PRO A O 1
ATOM 473 N N . SER A 1 67 ? -31.871 -26.625 23.785 1.00 66.69 67 SER A N 1
ATOM 474 C CA . SER A 1 67 ? -31.977 -25.428 22.903 1.00 66.69 67 SER A CA 1
ATOM 475 C C . SER A 1 67 ? -31.832 -23.993 23.475 1.00 66.69 67 SER A C 1
ATOM 477 O O . SER A 1 67 ? -32.745 -23.524 24.149 1.00 66.69 67 SER A O 1
ATOM 479 N N . SER A 1 68 ? -30.799 -23.238 23.031 1.00 34.97 68 SER A N 1
ATOM 480 C CA . SER A 1 68 ? -30.632 -21.759 23.201 1.00 34.97 68 SER A CA 1
ATOM 481 C C . SER A 1 68 ? -29.746 -21.123 22.060 1.00 34.97 68 SER A C 1
ATOM 483 O O . SER A 1 68 ? -29.155 -21.903 21.318 1.00 34.97 68 SER A O 1
ATOM 485 N N . PRO A 1 69 ? -29.587 -19.772 21.895 1.00 40.53 69 PRO A N 1
ATOM 486 C CA . PRO A 1 69 ? -30.100 -18.865 20.818 1.00 40.53 69 PRO A CA 1
ATOM 487 C C . PRO A 1 69 ? -28.972 -18.185 19.932 1.00 40.53 69 PRO A C 1
ATOM 489 O O . PRO A 1 69 ? -27.831 -18.624 20.041 1.00 40.53 69 PRO A O 1
ATOM 492 N N . PRO A 1 70 ? -29.202 -17.204 19.002 1.00 53.69 70 PRO A N 1
ATOM 493 C CA . PRO A 1 70 ? -28.428 -17.085 17.738 1.00 53.69 70 PRO A CA 1
ATOM 494 C C . PRO A 1 70 ? -27.149 -16.188 17.718 1.00 53.69 70 PRO A C 1
ATOM 496 O O . PRO A 1 70 ? -27.061 -15.202 18.443 1.00 53.69 70 PRO A O 1
ATOM 499 N N . THR A 1 71 ? -26.255 -16.480 16.741 1.00 54.22 71 THR A N 1
ATOM 500 C CA . THR A 1 71 ? -25.173 -15.672 16.075 1.00 54.22 71 THR A CA 1
ATOM 501 C C . THR A 1 71 ? -23.735 -15.618 16.659 1.00 54.22 71 THR A C 1
ATOM 503 O O . THR A 1 71 ? -23.525 -15.240 17.803 1.00 54.22 71 THR A O 1
ATOM 506 N N . LYS A 1 72 ? -22.708 -15.941 15.843 1.00 66.44 72 LYS A N 1
ATOM 507 C CA . LYS A 1 72 ? -21.267 -15.685 16.101 1.00 66.44 72 LYS A CA 1
ATOM 508 C C . LYS A 1 72 ? -20.708 -14.834 14.951 1.00 66.44 72 LYS A C 1
ATOM 510 O O . LYS A 1 72 ? -20.745 -15.314 13.820 1.00 66.44 72 LYS A O 1
ATOM 515 N N . ARG A 1 73 ? -20.218 -13.617 15.230 1.00 85.44 73 ARG A N 1
ATOM 516 C CA . ARG A 1 73 ? -19.617 -12.720 14.218 1.00 85.44 73 ARG A CA 1
ATOM 517 C C . ARG A 1 73 ? -18.377 -13.357 13.577 1.00 85.44 73 ARG A C 1
ATOM 519 O O . ARG A 1 73 ? -17.584 -13.980 14.285 1.00 85.44 73 ARG A O 1
ATOM 526 N N . ARG A 1 74 ? -18.191 -13.194 12.260 1.00 92.44 74 ARG A N 1
ATOM 527 C CA . ARG A 1 74 ? -17.025 -13.732 11.519 1.00 92.44 74 ARG A CA 1
ATOM 528 C C . ARG A 1 74 ? -15.718 -13.000 11.833 1.00 92.44 74 ARG A C 1
ATOM 530 O O . ARG A 1 74 ? -14.710 -13.668 12.056 1.00 92.44 74 ARG A O 1
ATOM 537 N N . ALA A 1 75 ? -15.733 -11.671 11.839 1.00 95.00 75 ALA A N 1
ATOM 538 C CA . ALA A 1 75 ? -14.570 -10.838 12.121 1.00 95.00 75 ALA A CA 1
ATOM 539 C C . ALA A 1 75 ? -14.959 -9.681 13.049 1.00 95.00 75 ALA A C 1
ATOM 541 O O . ALA A 1 75 ? -16.045 -9.122 12.900 1.00 95.00 75 ALA A O 1
ATOM 542 N N . TYR A 1 76 ? -14.122 -9.384 14.043 1.00 95.12 76 TYR A N 1
ATOM 543 C CA . TYR A 1 76 ? -14.317 -8.287 14.998 1.00 95.12 76 TYR A CA 1
ATOM 544 C C . TYR A 1 76 ? -13.026 -7.999 15.778 1.00 95.12 76 TYR A C 1
ATOM 546 O O . TYR A 1 76 ? -12.060 -8.757 15.693 1.00 95.12 76 TYR A O 1
ATOM 554 N N . VAL A 1 77 ? -13.023 -6.934 16.582 1.00 95.12 77 VAL A N 1
ATOM 555 C CA . VAL A 1 77 ? -11.899 -6.568 17.458 1.00 95.12 77 VAL A CA 1
ATOM 556 C C . VAL A 1 77 ? -12.200 -6.871 18.923 1.00 95.12 77 VAL A C 1
ATOM 558 O O . VAL A 1 77 ? -13.304 -6.626 19.412 1.00 95.12 77 VAL A O 1
ATOM 561 N N . GLN A 1 78 ? -11.207 -7.398 19.640 1.00 94.31 78 GLN A N 1
ATOM 562 C CA . GLN A 1 78 ? -11.257 -7.623 21.086 1.00 94.31 78 GLN A CA 1
ATOM 563 C C . GLN A 1 78 ? -9.995 -7.060 21.748 1.00 94.31 78 GLN A C 1
ATOM 565 O O . GLN A 1 78 ? -8.914 -7.631 21.630 1.00 94.31 78 GLN A O 1
ATOM 570 N N . GLY A 1 79 ? -10.120 -5.936 22.458 1.00 93.44 79 GLY A N 1
ATOM 571 C CA . GLY A 1 79 ? -8.943 -5.205 22.937 1.00 93.44 79 GLY A CA 1
ATOM 572 C C . GLY A 1 79 ? -8.091 -4.762 21.747 1.00 93.44 79 GLY A C 1
ATOM 573 O O . GLY A 1 79 ? -8.596 -4.074 20.864 1.00 93.44 79 GLY A O 1
ATOM 574 N N . ARG A 1 80 ? -6.833 -5.211 21.692 1.00 95.75 80 ARG A N 1
ATOM 575 C CA . ARG A 1 80 ? -5.949 -5.015 20.531 1.00 95.75 80 ARG A CA 1
ATOM 576 C C . ARG A 1 80 ? -5.892 -6.216 19.586 1.00 95.75 80 ARG A C 1
ATOM 578 O O . ARG A 1 80 ? -5.120 -6.199 18.644 1.00 95.75 80 ARG A O 1
ATOM 585 N N . GLN A 1 81 ? -6.690 -7.257 19.798 1.00 97.25 81 GLN A N 1
ATOM 586 C CA . GLN A 1 81 ? -6.729 -8.400 18.887 1.00 97.25 81 GLN A CA 1
ATOM 587 C C . GLN A 1 81 ? -7.663 -8.135 17.711 1.00 97.25 81 GLN A C 1
ATOM 589 O O . GLN A 1 81 ? -8.814 -7.742 17.914 1.00 97.25 81 GLN A O 1
ATOM 594 N N . LEU A 1 82 ? -7.221 -8.484 16.502 1.00 97.56 82 LEU A N 1
ATOM 595 C CA . LEU A 1 82 ? -8.153 -8.874 15.447 1.00 97.56 82 LEU A CA 1
ATOM 596 C C . LEU A 1 82 ? -8.600 -10.311 15.714 1.00 97.56 82 LEU A C 1
ATOM 598 O O . LEU A 1 82 ? -7.769 -11.198 15.913 1.00 97.56 82 LEU A O 1
ATOM 602 N N . ILE A 1 83 ? -9.907 -10.547 15.716 1.00 97.31 83 ILE A N 1
ATOM 603 C CA . ILE A 1 83 ? -10.495 -11.875 15.854 1.00 97.31 83 ILE A CA 1
ATOM 604 C C . ILE A 1 83 ? -11.142 -12.262 14.532 1.00 97.31 83 ILE A C 1
ATOM 606 O O . ILE A 1 83 ? -12.052 -11.586 14.061 1.00 97.31 83 ILE A O 1
ATOM 610 N N . VAL A 1 84 ? -10.714 -13.387 13.962 1.00 96.25 84 VAL A N 1
ATOM 611 C CA . VAL A 1 84 ? -11.263 -13.947 12.722 1.00 96.25 84 VAL A CA 1
ATOM 612 C C . VAL A 1 84 ? -11.660 -15.392 12.975 1.00 96.25 84 VAL A C 1
ATOM 614 O O . VAL A 1 84 ? -10.873 -16.191 13.479 1.00 96.25 84 VAL A O 1
ATOM 617 N N . ASN A 1 85 ? -12.909 -15.739 12.671 1.00 93.88 85 ASN A N 1
ATOM 618 C CA . ASN A 1 85 ? -13.493 -17.053 12.951 1.00 93.88 85 ASN A CA 1
ATOM 619 C C . ASN A 1 85 ? -13.327 -17.486 14.426 1.00 93.88 85 ASN A C 1
ATOM 621 O O . ASN A 1 85 ? -13.120 -18.662 14.728 1.00 93.88 85 ASN A O 1
ATOM 625 N N . ASN A 1 86 ? -13.467 -16.532 15.355 1.00 92.56 86 ASN A N 1
ATOM 626 C CA . ASN A 1 86 ? -13.267 -16.692 16.805 1.00 92.56 86 ASN A CA 1
ATOM 627 C C . ASN A 1 86 ? -11.838 -17.070 17.230 1.00 92.56 86 ASN A C 1
ATOM 629 O O . ASN A 1 86 ? -11.673 -17.707 18.271 1.00 92.56 86 ASN A O 1
ATOM 633 N N . GLN A 1 87 ? -10.817 -16.736 16.442 1.00 94.94 87 GLN A N 1
ATOM 634 C CA . GLN A 1 87 ? -9.410 -16.910 16.808 1.00 94.94 87 GLN A CA 1
ATOM 635 C C . GLN A 1 87 ? -8.656 -15.582 16.660 1.00 94.94 87 GLN A C 1
ATOM 637 O O . GLN A 1 87 ? -8.938 -14.856 15.703 1.00 94.94 87 GLN A O 1
ATOM 642 N N . PRO A 1 88 ? -7.704 -15.265 17.560 1.00 96.62 88 PRO A N 1
ATOM 643 C CA . PRO A 1 88 ? -6.756 -14.182 17.334 1.00 96.62 88 PRO A CA 1
ATOM 644 C C . PRO A 1 88 ? -6.056 -14.350 15.987 1.00 96.62 88 PRO A C 1
ATOM 646 O O . PRO A 1 88 ? -5.657 -15.457 15.616 1.00 96.62 88 PRO A O 1
ATOM 649 N N . PHE A 1 89 ? -5.951 -13.255 15.246 1.00 97.38 89 PHE A N 1
ATOM 650 C CA . PHE A 1 89 ? -5.480 -13.247 13.873 1.00 97.38 89 PHE A CA 1
ATOM 651 C C . PHE A 1 89 ? -4.393 -12.191 13.694 1.00 97.38 89 PHE A C 1
ATOM 653 O O . PHE A 1 89 ? -4.593 -11.023 14.018 1.00 97.38 89 PHE A O 1
ATOM 660 N N . MET A 1 90 ? -3.251 -12.620 13.161 1.00 97.44 90 MET A N 1
ATOM 661 C CA . MET A 1 90 ? -2.127 -11.757 12.811 1.00 97.44 90 MET A CA 1
ATOM 662 C C . MET A 1 90 ? -2.027 -11.667 11.289 1.00 97.44 90 MET A C 1
ATOM 664 O O . MET A 1 90 ? -1.967 -12.696 10.611 1.00 97.44 90 MET A O 1
ATOM 668 N N . VAL A 1 91 ? -1.992 -10.451 10.754 1.00 98.69 91 VAL A N 1
ATOM 669 C CA . VAL A 1 91 ? -1.869 -10.196 9.317 1.00 98.69 91 VAL A CA 1
ATOM 670 C C . VAL A 1 91 ? -0.414 -10.370 8.874 1.00 98.69 91 VAL A C 1
ATOM 672 O O . VAL A 1 91 ? 0.494 -9.706 9.372 1.00 98.69 91 VAL A O 1
ATOM 675 N N . GLN A 1 92 ? -0.211 -11.267 7.914 1.00 98.50 92 GLN A N 1
ATOM 676 C CA . GLN A 1 92 ? 1.015 -11.466 7.142 1.00 98.50 92 GLN A CA 1
ATOM 677 C C . GLN A 1 92 ? 0.676 -11.091 5.701 1.00 98.50 92 GLN A C 1
ATOM 679 O O . GLN A 1 92 ? 0.191 -11.921 4.923 1.00 98.50 92 GLN A O 1
ATOM 684 N N . GLY A 1 93 ? 0.788 -9.800 5.410 1.00 98.50 93 GLY A N 1
ATOM 685 C CA . GLY A 1 93 ? 0.181 -9.176 4.248 1.00 98.50 93 GLY A CA 1
ATOM 686 C C . GLY A 1 93 ? 1.162 -8.838 3.130 1.00 98.50 93 GLY A C 1
ATOM 687 O O . GLY A 1 93 ? 2.344 -8.601 3.368 1.00 98.50 93 GLY A O 1
ATOM 688 N N . ILE A 1 94 ? 0.642 -8.748 1.908 1.00 98.75 94 ILE A N 1
ATOM 689 C CA . ILE A 1 94 ? 1.346 -8.227 0.728 1.00 98.75 94 ILE A CA 1
ATOM 690 C C . ILE A 1 94 ? 0.472 -7.191 0.013 1.00 98.75 94 ILE A C 1
ATOM 692 O O . ILE A 1 94 ? -0.725 -7.428 -0.178 1.00 98.75 94 ILE A O 1
ATOM 696 N N . CYS A 1 95 ? 1.057 -6.057 -0.372 1.00 98.62 95 CYS A N 1
ATOM 697 C CA . CYS A 1 95 ? 0.414 -5.085 -1.253 1.00 98.62 95 CYS A CA 1
ATOM 698 C C . CYS A 1 95 ? 0.444 -5.589 -2.699 1.00 98.62 95 CYS A C 1
ATOM 700 O O . CYS A 1 95 ? 1.497 -5.965 -3.214 1.00 98.62 95 CYS A O 1
ATOM 702 N N . TYR A 1 96 ? -0.715 -5.608 -3.350 1.00 97.88 96 TYR A N 1
ATOM 703 C CA . TYR A 1 96 ? -0.918 -6.223 -4.654 1.00 97.88 96 TYR A CA 1
ATOM 704 C C . TYR A 1 96 ? -1.586 -5.252 -5.628 1.00 97.88 96 TYR A C 1
ATOM 706 O O . TYR A 1 96 ? -2.781 -4.966 -5.547 1.00 97.88 96 TYR A O 1
ATOM 714 N N . SER A 1 97 ? -0.772 -4.765 -6.559 1.00 93.88 97 SER A N 1
ATOM 715 C CA . SER A 1 97 ? -1.142 -3.912 -7.685 1.00 93.88 97 SER A CA 1
ATOM 716 C C . SER A 1 97 ? -0.483 -4.516 -8.929 1.00 93.88 97 SER A C 1
ATOM 718 O O . SER A 1 97 ? 0.631 -4.138 -9.284 1.00 93.88 97 SER A O 1
ATOM 720 N N . PRO A 1 98 ? -1.071 -5.569 -9.525 1.00 90.12 98 PRO A N 1
ATOM 721 C CA . PRO A 1 98 ? -0.390 -6.356 -10.545 1.00 90.12 98 PRO A CA 1
ATOM 722 C C . PRO A 1 98 ? -0.550 -5.739 -11.933 1.00 90.12 98 PRO A C 1
ATOM 724 O O . PRO A 1 98 ? -1.055 -6.376 -12.855 1.00 90.12 98 PRO A O 1
ATOM 727 N N . VAL A 1 99 ? -0.163 -4.473 -12.054 1.00 91.75 99 VAL A N 1
ATOM 728 C CA . VAL A 1 99 ? -0.176 -3.752 -13.323 1.00 91.75 99 VAL A CA 1
ATOM 729 C C . VAL A 1 99 ? 0.886 -4.381 -14.227 1.00 91.75 99 VAL A C 1
ATOM 731 O O . VAL A 1 99 ? 2.051 -4.409 -13.829 1.00 91.75 99 VAL A O 1
ATOM 734 N N . PRO A 1 100 ? 0.518 -4.915 -15.405 1.00 89.00 100 PRO A N 1
ATOM 735 C CA . PRO A 1 100 ? 1.495 -5.502 -16.312 1.00 89.00 100 PRO A CA 1
ATOM 736 C C . PRO A 1 100 ? 2.535 -4.486 -16.785 1.00 89.00 100 PRO A C 1
ATOM 738 O O . PRO A 1 100 ? 2.258 -3.284 -16.847 1.00 89.00 100 PRO A O 1
ATOM 741 N N . VAL A 1 101 ? 3.703 -4.974 -17.206 1.00 88.50 101 VAL A N 1
ATOM 742 C CA . VAL A 1 101 ? 4.659 -4.142 -17.954 1.00 88.50 101 VAL A CA 1
ATOM 743 C C . VAL A 1 101 ? 3.960 -3.573 -19.195 1.00 88.50 101 VAL A C 1
ATOM 745 O O . VAL A 1 101 ? 3.178 -4.270 -19.850 1.00 88.50 101 VAL A O 1
ATOM 748 N N . ASN A 1 102 ? 4.246 -2.311 -19.524 1.00 88.06 102 ASN A N 1
ATOM 749 C CA . ASN A 1 102 ? 3.593 -1.542 -20.586 1.00 88.06 102 ASN A CA 1
ATOM 750 C C . ASN A 1 102 ? 2.103 -1.222 -20.324 1.00 88.06 102 ASN A C 1
ATOM 752 O O . ASN A 1 102 ? 1.331 -0.999 -21.260 1.00 88.06 102 ASN A O 1
ATOM 756 N N . ALA A 1 103 ? 1.683 -1.200 -19.059 1.00 89.75 103 ALA A N 1
ATOM 757 C CA . ALA A 1 103 ? 0.357 -0.761 -18.642 1.00 89.75 103 ALA A CA 1
ATOM 758 C C . ALA A 1 103 ? 0.437 0.250 -17.488 1.00 89.75 103 ALA A C 1
ATOM 760 O O . ALA A 1 103 ? 1.479 0.437 -16.868 1.00 89.75 103 ALA A O 1
ATOM 761 N N . SER A 1 104 ? -0.682 0.911 -17.180 1.00 91.44 104 SER A N 1
ATOM 762 C CA . SER A 1 104 ? -0.756 1.929 -16.128 1.00 91.44 104 SER A CA 1
ATOM 763 C C . SER A 1 104 ? -2.089 1.886 -15.395 1.00 91.44 104 SER A C 1
ATOM 765 O O . SER A 1 104 ? -3.123 1.598 -15.995 1.00 91.44 104 SER A O 1
ATOM 767 N N . VAL A 1 105 ? -2.097 2.276 -14.118 1.00 90.06 105 VAL A N 1
ATOM 768 C CA . VAL A 1 105 ? -3.341 2.541 -13.370 1.00 90.06 105 VAL A CA 1
ATOM 769 C C . VAL A 1 105 ? -4.114 3.755 -13.901 1.00 90.06 105 VAL A C 1
ATOM 771 O O . VAL A 1 105 ? -5.252 3.982 -13.504 1.00 90.06 105 VAL A O 1
ATOM 774 N N . TYR A 1 106 ? -3.514 4.555 -14.789 1.00 87.88 106 TYR A N 1
ATOM 775 C CA . TYR A 1 106 ? -4.172 5.693 -15.440 1.00 87.88 106 TYR A CA 1
ATOM 776 C C . TYR A 1 106 ? -4.842 5.334 -16.772 1.00 87.88 106 TYR A C 1
ATOM 778 O O . TYR A 1 106 ? -5.506 6.184 -17.368 1.00 87.88 106 TYR A O 1
ATOM 786 N N . TRP A 1 107 ? -4.667 4.104 -17.250 1.00 88.38 107 TRP A N 1
ATOM 787 C CA . TRP A 1 107 ? -5.300 3.582 -18.461 1.00 88.38 107 TRP A CA 1
ATOM 788 C C . TRP A 1 107 ? -6.295 2.498 -18.080 1.00 88.38 107 TRP A C 1
ATOM 790 O O . TRP A 1 107 ? -6.148 1.901 -17.020 1.00 88.38 107 TRP A O 1
ATOM 800 N N . ASP A 1 108 ? -7.303 2.250 -18.920 1.00 82.81 108 ASP A N 1
ATOM 801 C CA . ASP A 1 108 ? -8.241 1.135 -18.722 1.00 82.81 108 ASP A CA 1
ATOM 802 C C . ASP A 1 108 ? -7.454 -0.174 -18.488 1.00 82.81 108 ASP A C 1
ATOM 804 O O . ASP A 1 108 ? -6.517 -0.431 -19.249 1.00 82.81 108 ASP A O 1
ATOM 808 N N . PRO A 1 109 ? -7.738 -0.952 -17.420 1.00 89.31 109 PRO A N 1
ATOM 809 C CA . PRO A 1 109 ? -8.920 -0.939 -16.541 1.00 89.31 109 PRO A CA 1
ATOM 810 C C . PRO A 1 109 ? -8.809 -0.066 -15.270 1.00 89.31 109 PRO A C 1
ATOM 812 O O . PRO A 1 109 ? -9.491 -0.319 -14.280 1.00 89.31 109 PRO A O 1
ATOM 815 N N . LEU A 1 110 ? -7.945 0.947 -15.266 1.00 87.94 110 LEU A N 1
ATOM 816 C CA . LEU A 1 110 ? -7.675 1.880 -14.162 1.00 87.94 110 LEU A CA 1
ATOM 817 C C . LEU A 1 110 ? -7.165 1.187 -12.889 1.00 87.94 110 LEU A C 1
ATOM 819 O O . LEU A 1 110 ? -7.562 1.505 -11.769 1.00 87.94 110 LEU A O 1
ATOM 823 N N . GLY A 1 111 ? -6.286 0.200 -13.078 1.00 89.31 111 GLY A N 1
ATOM 824 C CA . GLY A 1 111 ? -5.715 -0.605 -11.995 1.00 89.31 111 GLY A CA 1
ATOM 825 C C . GLY A 1 111 ? -6.612 -1.746 -11.506 1.00 89.31 111 GLY A C 1
ATOM 826 O O . GLY A 1 111 ? -6.156 -2.554 -10.697 1.00 89.31 111 GLY A O 1
ATOM 827 N N . ASP A 1 112 ? -7.853 -1.858 -11.993 1.00 91.56 112 ASP A N 1
ATOM 828 C CA . ASP A 1 112 ? -8.737 -2.983 -11.681 1.00 91.56 112 ASP A CA 1
ATOM 829 C C . ASP A 1 112 ? -8.454 -4.201 -12.577 1.00 91.56 112 ASP A C 1
ATOM 831 O O . ASP A 1 112 ? -9.184 -4.513 -13.519 1.00 91.56 112 ASP A O 1
ATOM 835 N N . TYR A 1 113 ? -7.363 -4.897 -12.256 1.00 90.50 113 TYR A N 1
ATOM 836 C CA . TYR A 1 113 ? -6.961 -6.163 -12.877 1.00 90.50 113 TYR A CA 1
ATOM 837 C C . TYR A 1 113 ? -7.566 -7.388 -12.159 1.00 90.50 113 TYR A C 1
ATOM 839 O O . TYR A 1 113 ? -7.003 -8.486 -12.189 1.00 90.50 113 TYR A O 1
ATOM 847 N N . PHE A 1 114 ? -8.700 -7.217 -11.469 1.00 92.38 114 PHE A N 1
ATOM 848 C CA . PHE A 1 114 ? -9.309 -8.243 -10.612 1.00 92.38 114 PHE A CA 1
ATOM 849 C C . PHE A 1 114 ? -10.611 -8.827 -11.176 1.00 92.38 114 PHE A C 1
ATOM 851 O O . PHE A 1 114 ? -11.292 -9.606 -10.503 1.00 92.38 114 PHE A O 1
ATOM 858 N N . THR A 1 115 ? -10.933 -8.524 -12.433 1.00 86.62 115 THR A N 1
ATOM 859 C CA . THR A 1 115 ? -11.981 -9.208 -13.196 1.00 86.62 115 THR A CA 1
ATOM 860 C C . THR A 1 115 ? -11.486 -10.526 -13.799 1.00 86.62 115 THR A C 1
ATOM 862 O O . THR A 1 115 ? -10.298 -10.860 -13.801 1.00 86.62 115 THR A O 1
ATOM 865 N N . GLU A 1 116 ? -12.429 -11.329 -14.296 1.00 81.19 116 GLU A N 1
ATOM 866 C CA . GLU A 1 116 ? -12.161 -12.655 -14.866 1.00 81.19 116 GLU A CA 1
ATOM 867 C C . GLU A 1 116 ? -11.243 -12.626 -16.104 1.00 81.19 116 GLU A C 1
ATOM 869 O O . GLU A 1 116 ? -10.467 -13.564 -16.317 1.00 81.19 116 GLU A O 1
ATOM 874 N N . GLU A 1 117 ? -11.293 -11.551 -16.896 1.00 76.44 117 GLU A N 1
ATOM 875 C CA . GLU A 1 117 ? -10.456 -11.373 -18.094 1.00 76.44 117 GLU A CA 1
ATOM 876 C C . GLU A 1 117 ? -8.956 -11.298 -17.754 1.00 76.44 117 GLU A C 1
ATOM 878 O O . GLU A 1 117 ? -8.135 -11.876 -18.461 1.00 76.44 117 GLU A O 1
ATOM 883 N N . TYR A 1 118 ? -8.603 -10.747 -16.589 1.00 82.25 118 TYR A N 1
ATOM 884 C CA . TYR A 1 118 ? -7.224 -10.662 -16.093 1.00 82.25 118 TYR A CA 1
ATOM 885 C C . TYR A 1 118 ? -6.806 -11.862 -15.231 1.00 82.25 118 TYR A C 1
ATOM 887 O O . TYR A 1 118 ? -5.765 -11.846 -14.571 1.00 82.25 118 TYR A O 1
ATOM 895 N N . SER A 1 119 ? -7.594 -12.945 -15.227 1.00 77.50 119 SER A N 1
ATOM 896 C CA . SER A 1 119 ? -7.375 -14.078 -14.317 1.00 77.50 119 SER A CA 1
ATOM 897 C C . SER A 1 119 ? -6.035 -14.779 -14.444 1.00 77.50 119 SER A C 1
ATOM 899 O O . SER A 1 119 ? -5.541 -15.356 -13.476 1.00 77.50 119 SER A O 1
ATOM 901 N N . TYR A 1 120 ? -5.403 -14.699 -15.608 1.00 73.94 120 TYR A N 1
ATOM 902 C CA . TYR A 1 120 ? -4.082 -15.268 -15.839 1.00 73.94 120 TYR A CA 1
ATOM 903 C C . TYR A 1 120 ? -2.996 -14.638 -14.941 1.00 73.94 120 TYR A C 1
ATOM 905 O O . TYR A 1 120 ? -2.036 -15.329 -14.595 1.00 73.94 120 TYR A O 1
ATOM 913 N N . ILE A 1 121 ? -3.171 -13.383 -14.508 1.00 84.06 121 ILE A N 1
ATOM 914 C CA . ILE A 1 121 ? -2.260 -12.668 -13.606 1.00 84.06 121 ILE A CA 1
ATOM 915 C C . ILE A 1 121 ? -2.372 -13.237 -12.188 1.00 84.06 121 ILE A C 1
ATOM 917 O O . ILE A 1 121 ? -1.417 -13.786 -11.637 1.00 84.06 121 ILE A O 1
ATOM 921 N N . TRP A 1 122 ? -3.561 -13.184 -11.588 1.00 89.62 122 TRP A N 1
ATOM 922 C CA . TRP A 1 122 ? -3.726 -13.599 -10.195 1.00 89.62 122 TRP A CA 1
ATOM 923 C C . TRP A 1 122 ? -3.727 -15.124 -10.008 1.00 89.62 122 TRP A C 1
ATOM 925 O O . TRP A 1 122 ? -3.356 -15.606 -8.938 1.00 89.62 122 TRP A O 1
ATOM 935 N N . LEU A 1 123 ? -4.043 -15.926 -11.035 1.00 82.81 123 LEU A N 1
ATOM 936 C CA . LEU A 1 123 ? -3.846 -17.385 -10.982 1.00 82.81 123 LEU A CA 1
ATOM 937 C C . LEU A 1 123 ? -2.363 -17.778 -10.958 1.00 82.81 123 LEU A C 1
ATOM 939 O O . LEU A 1 123 ? -2.031 -18.823 -10.394 1.00 82.81 123 LEU A O 1
ATOM 943 N N . ARG A 1 124 ? -1.482 -16.963 -11.553 1.00 86.44 124 ARG A N 1
ATOM 944 C CA . ARG A 1 124 ? -0.023 -17.104 -11.440 1.00 86.44 124 ARG A CA 1
ATOM 945 C C . ARG A 1 124 ? 0.441 -16.705 -10.035 1.00 86.44 124 ARG A C 1
ATOM 947 O O . ARG A 1 124 ? 1.229 -17.427 -9.433 1.00 86.44 124 ARG A O 1
ATOM 954 N N . ASP A 1 125 ? -0.091 -15.609 -9.499 1.00 94.62 125 ASP A N 1
ATOM 955 C CA . ASP A 1 125 ? 0.458 -14.951 -8.307 1.00 94.62 125 ASP A CA 1
ATOM 956 C C . ASP A 1 125 ? -0.025 -15.535 -6.973 1.00 94.62 125 ASP A C 1
ATOM 958 O O . ASP A 1 125 ? 0.778 -15.758 -6.064 1.00 94.62 125 ASP A O 1
ATOM 962 N N . LEU A 1 126 ? -1.322 -15.829 -6.828 1.00 95.56 126 LEU A N 1
ATOM 963 C CA . LEU A 1 126 ? -1.905 -16.261 -5.548 1.00 95.56 126 LEU A CA 1
ATOM 964 C C . LEU A 1 126 ? -1.261 -17.546 -4.973 1.00 95.56 126 LEU A C 1
ATOM 966 O O . LEU A 1 126 ? -1.026 -17.596 -3.758 1.00 95.56 126 LEU A O 1
ATOM 970 N N . PRO A 1 127 ? -0.907 -18.574 -5.777 1.00 93.25 127 PRO A N 1
ATOM 971 C CA . PRO A 1 127 ? -0.155 -19.726 -5.276 1.00 93.25 127 PRO A CA 1
ATOM 972 C C . PRO A 1 127 ? 1.241 -19.362 -4.749 1.00 93.25 127 PRO A C 1
ATOM 974 O O . PRO A 1 127 ? 1.709 -19.979 -3.789 1.00 93.25 127 PRO A O 1
ATOM 977 N N . LEU A 1 128 ? 1.897 -18.357 -5.340 1.00 96.62 128 LEU A N 1
ATOM 978 C CA . LEU A 1 128 ? 3.210 -17.869 -4.908 1.00 96.62 128 LEU A CA 1
ATOM 979 C C . LEU A 1 128 ? 3.106 -17.100 -3.591 1.00 96.62 128 LEU A C 1
ATOM 981 O O . LEU A 1 128 ? 3.912 -17.333 -2.692 1.00 96.62 128 LEU A O 1
ATOM 985 N N . MET A 1 129 ? 2.079 -16.262 -3.426 1.00 98.00 129 MET A N 1
ATOM 986 C CA . MET A 1 129 ? 1.804 -15.568 -2.160 1.00 98.00 129 MET A CA 1
ATOM 987 C C . MET A 1 129 ? 1.575 -16.569 -1.023 1.00 98.00 129 MET A C 1
ATOM 989 O O . MET A 1 129 ? 2.171 -16.469 0.050 1.00 98.00 129 MET A O 1
ATOM 993 N N . LYS A 1 130 ? 0.781 -17.615 -1.281 1.00 95.88 130 LYS A N 1
ATOM 994 C CA . LYS A 1 130 ? 0.609 -18.725 -0.339 1.00 95.88 130 LYS A CA 1
ATOM 995 C C . LYS A 1 130 ? 1.938 -19.415 -0.024 1.00 95.88 130 LYS A C 1
ATOM 997 O O . LYS A 1 130 ? 2.197 -19.738 1.134 1.00 95.88 130 LYS A O 1
ATOM 1002 N N . ALA A 1 131 ? 2.777 -19.655 -1.034 1.00 95.44 131 ALA A N 1
ATOM 1003 C CA . ALA A 1 131 ? 4.088 -20.273 -0.850 1.00 95.44 131 ALA A CA 1
ATOM 1004 C C . ALA A 1 131 ? 5.041 -19.391 -0.023 1.00 95.44 131 ALA A C 1
ATOM 1006 O O . ALA A 1 131 ? 5.810 -19.930 0.772 1.00 95.44 131 ALA A O 1
ATOM 1007 N N . MET A 1 132 ? 4.951 -18.064 -0.139 1.00 97.12 132 MET A N 1
ATOM 1008 C CA . MET A 1 132 ? 5.661 -17.098 0.710 1.00 97.12 132 MET A CA 1
ATOM 1009 C C . MET A 1 132 ? 5.152 -17.090 2.160 1.00 97.12 132 MET A C 1
ATOM 1011 O O . MET A 1 132 ? 5.844 -16.628 3.056 1.00 97.12 132 MET A O 1
ATOM 1015 N N . GLY A 1 133 ? 3.962 -17.628 2.430 1.00 96.88 133 GLY A N 1
ATOM 1016 C CA . GLY A 1 133 ? 3.353 -17.608 3.761 1.00 96.88 133 GLY A CA 1
ATOM 1017 C C . GLY A 1 133 ? 2.465 -16.391 4.023 1.00 96.88 133 GLY A C 1
ATOM 1018 O O . GLY A 1 133 ? 2.087 -16.169 5.171 1.00 96.88 133 GLY A O 1
ATOM 1019 N N . THR A 1 134 ? 2.108 -15.628 2.986 1.00 98.31 134 THR A N 1
ATOM 1020 C CA . THR A 1 134 ? 1.067 -14.596 3.061 1.00 98.31 134 THR A CA 1
ATOM 1021 C C . THR A 1 134 ? -0.259 -15.213 3.503 1.00 98.31 134 THR A C 1
ATOM 1023 O O . THR A 1 134 ? -0.601 -16.327 3.098 1.00 98.31 134 THR A O 1
ATOM 1026 N N . ASN A 1 135 ? -1.038 -14.473 4.293 1.00 98.50 135 ASN A N 1
ATOM 1027 C CA . ASN A 1 135 ? -2.411 -14.839 4.647 1.00 98.50 135 ASN A CA 1
ATOM 1028 C C . ASN A 1 135 ? -3.462 -13.779 4.266 1.00 98.50 135 ASN A C 1
ATOM 1030 O O . ASN A 1 135 ? -4.643 -14.122 4.204 1.00 98.50 135 ASN A O 1
ATOM 1034 N N . VAL A 1 136 ? -3.061 -12.536 3.967 1.00 98.81 136 VAL A N 1
ATOM 1035 C CA . VAL A 1 136 ? -3.954 -11.482 3.457 1.00 98.81 136 VAL A CA 1
ATOM 1036 C C . VAL A 1 136 ? -3.314 -10.763 2.267 1.00 98.81 136 VAL A C 1
ATOM 1038 O O . VAL A 1 136 ? -2.159 -10.354 2.325 1.00 98.81 136 VAL A O 1
ATOM 1041 N N . VAL A 1 137 ? -4.072 -10.570 1.195 1.00 98.69 137 VAL A N 1
ATOM 1042 C CA . VAL A 1 137 ? -3.682 -9.745 0.043 1.00 98.69 137 VAL A CA 1
ATOM 1043 C C . VAL A 1 137 ? -4.356 -8.383 0.180 1.00 98.69 137 VAL A C 1
ATOM 1045 O O . VAL A 1 137 ? -5.558 -8.342 0.435 1.00 98.69 137 VAL A O 1
ATOM 1048 N N . ARG A 1 138 ? -3.619 -7.277 0.039 1.00 98.38 138 ARG A N 1
ATOM 1049 C CA . ARG A 1 138 ? -4.193 -5.923 -0.034 1.00 98.38 138 ARG A CA 1
ATOM 1050 C C . ARG A 1 138 ? -4.214 -5.455 -1.478 1.00 98.38 138 ARG A C 1
ATOM 1052 O O . ARG A 1 138 ? -3.172 -5.474 -2.118 1.00 98.38 138 ARG A O 1
ATOM 1059 N N . ILE A 1 139 ? -5.365 -5.000 -1.957 1.00 96.62 139 ILE A N 1
ATOM 1060 C CA . ILE A 1 139 ? -5.520 -4.449 -3.309 1.00 96.62 139 ILE A CA 1
ATOM 1061 C C . ILE A 1 139 ? -5.932 -2.976 -3.277 1.00 96.62 139 ILE A C 1
ATOM 1063 O O . ILE A 1 139 ? -6.498 -2.491 -2.287 1.00 96.62 139 ILE A O 1
ATOM 1067 N N . TYR A 1 140 ? -5.648 -2.286 -4.380 1.00 91.00 140 TYR A N 1
ATOM 1068 C CA . TYR A 1 140 ? -5.966 -0.873 -4.584 1.00 91.00 140 TYR A CA 1
ATOM 1069 C C . TYR A 1 140 ? -7.106 -0.727 -5.592 1.00 91.00 140 TYR A C 1
ATOM 1071 O O . TYR A 1 140 ? -8.169 -0.245 -5.218 1.00 91.00 140 TYR A O 1
ATOM 1079 N N . GLY A 1 141 ? -6.917 -1.188 -6.835 1.00 84.19 141 GLY A N 1
ATOM 1080 C CA . GLY A 1 141 ? -7.951 -1.149 -7.873 1.00 84.19 141 GLY A CA 1
ATOM 1081 C C . GLY A 1 141 ? -9.174 -1.989 -7.505 1.00 84.19 141 GLY A C 1
ATOM 1082 O O . GLY A 1 141 ? -9.035 -3.151 -7.129 1.00 84.19 141 GLY A O 1
ATOM 1083 N N . TRP A 1 142 ? -10.359 -1.384 -7.575 1.00 86.38 142 TRP A N 1
ATOM 1084 C CA . TRP A 1 142 ? -11.636 -2.058 -7.346 1.00 86.38 142 TRP A CA 1
ATOM 1085 C C . TRP A 1 142 ? -12.780 -1.239 -7.942 1.00 86.38 142 TRP A C 1
ATOM 1087 O O . TRP A 1 142 ? -13.210 -0.239 -7.354 1.00 86.38 142 TRP A O 1
ATOM 1097 N N . ASP A 1 143 ? -13.302 -1.657 -9.092 1.00 86.19 143 ASP A N 1
ATOM 1098 C CA . ASP A 1 143 ? -14.503 -1.056 -9.663 1.00 86.19 143 ASP A CA 1
ATOM 1099 C C . ASP A 1 143 ? -15.757 -1.715 -9.067 1.00 86.19 143 ASP A C 1
ATOM 1101 O O . ASP A 1 143 ? -16.044 -2.894 -9.272 1.00 86.19 143 ASP A O 1
ATOM 1105 N N . ALA A 1 144 ? -16.552 -0.950 -8.318 1.00 82.44 144 ALA A N 1
ATOM 1106 C CA . ALA A 1 144 ? -17.755 -1.482 -7.680 1.00 82.44 144 ALA A CA 1
ATOM 1107 C C . ALA A 1 144 ? -18.801 -2.017 -8.682 1.00 82.44 144 ALA A C 1
ATOM 1109 O O . ALA A 1 144 ? -19.639 -2.833 -8.287 1.00 82.44 144 ALA A O 1
ATOM 1110 N N . ASP A 1 145 ? -18.748 -1.596 -9.950 1.00 83.56 145 ASP A N 1
ATOM 1111 C CA . ASP A 1 145 ? -19.686 -2.014 -10.993 1.00 83.56 145 ASP A CA 1
ATOM 1112 C C . ASP A 1 145 ? -19.257 -3.309 -11.713 1.00 83.56 145 ASP A C 1
ATOM 1114 O O . ASP A 1 145 ? -20.068 -3.917 -12.421 1.00 83.56 145 ASP A O 1
ATOM 1118 N N . LYS A 1 146 ? -18.019 -3.784 -11.509 1.00 87.00 146 LYS A N 1
ATOM 1119 C CA . LYS A 1 146 ? -17.507 -5.029 -12.105 1.00 87.00 146 LYS A CA 1
ATOM 1120 C C . LYS A 1 146 ? -17.672 -6.234 -11.170 1.00 87.00 146 LYS A C 1
ATOM 1122 O O . LYS A 1 146 ? -17.676 -6.125 -9.938 1.00 87.00 146 LYS A O 1
ATOM 1127 N N . ASP A 1 147 ? -17.808 -7.424 -11.760 1.00 89.44 147 ASP A N 1
ATOM 1128 C CA . ASP A 1 147 ? -17.887 -8.678 -11.002 1.00 89.44 147 ASP A CA 1
ATOM 1129 C C . ASP A 1 147 ? -16.491 -9.188 -10.632 1.00 89.44 147 ASP A C 1
ATOM 1131 O O . ASP A 1 147 ? -15.701 -9.585 -11.488 1.00 89.44 147 ASP A O 1
ATOM 1135 N N . HIS A 1 148 ? -16.226 -9.208 -9.329 1.00 93.88 148 HIS A N 1
ATOM 1136 C CA . HIS A 1 148 ? -14.964 -9.638 -8.734 1.00 93.88 148 HIS A CA 1
ATOM 1137 C C . HIS A 1 148 ? -15.045 -11.041 -8.119 1.00 93.88 148 HIS A C 1
ATOM 1139 O O . HIS A 1 148 ? -14.084 -11.520 -7.511 1.00 93.88 148 HIS A O 1
ATOM 1145 N N . THR A 1 149 ? -16.193 -11.716 -8.237 1.00 93.31 149 THR A N 1
ATOM 1146 C CA . THR A 1 149 ? -16.419 -13.042 -7.645 1.00 93.31 149 THR A CA 1
ATOM 1147 C C . THR A 1 149 ? -15.347 -14.061 -8.058 1.00 93.31 149 THR A C 1
ATOM 1149 O O . THR A 1 149 ? -14.813 -14.717 -7.164 1.00 93.31 149 THR A O 1
ATOM 1152 N N . PRO A 1 150 ? -14.923 -14.160 -9.338 1.00 90.75 150 PRO A N 1
ATOM 1153 C CA . PRO A 1 150 ? -13.889 -15.121 -9.743 1.00 90.75 150 PRO A CA 1
ATOM 1154 C C . PRO A 1 150 ? -12.530 -14.901 -9.063 1.00 90.75 150 PRO A C 1
ATOM 1156 O O . PRO A 1 150 ? -11.878 -15.868 -8.660 1.00 90.75 150 PRO A O 1
ATOM 1159 N N . PHE A 1 151 ? -12.117 -13.642 -8.887 1.00 94.38 151 PHE A N 1
ATOM 1160 C CA . PHE A 1 151 ? -10.899 -13.307 -8.151 1.00 94.38 151 PHE A CA 1
ATOM 1161 C C . PHE A 1 151 ? -11.031 -13.668 -6.667 1.00 94.38 151 PHE A C 1
ATOM 1163 O O . PHE A 1 151 ? -10.159 -14.331 -6.102 1.00 94.38 151 PHE A O 1
ATOM 1170 N N . LEU A 1 152 ? -12.148 -13.305 -6.032 1.00 96.94 152 LEU A N 1
ATOM 1171 C CA . LEU A 1 152 ? -12.408 -13.636 -4.631 1.00 96.94 152 LEU A CA 1
ATOM 1172 C C . LEU A 1 152 ? -12.441 -15.160 -4.384 1.00 96.94 152 LEU A C 1
ATOM 1174 O O . LEU A 1 152 ? -11.904 -15.643 -3.374 1.00 96.94 152 LEU A O 1
ATOM 1178 N N . ASP A 1 153 ? -13.022 -15.930 -5.305 1.00 93.38 153 ASP A N 1
ATOM 1179 C CA . ASP A 1 153 ? -13.018 -17.394 -5.285 1.00 93.38 153 ASP A CA 1
ATOM 1180 C C . ASP A 1 153 ? -11.586 -17.938 -5.346 1.00 93.38 153 ASP A C 1
ATOM 1182 O O . ASP A 1 153 ? -11.222 -18.826 -4.570 1.00 93.38 153 ASP A O 1
ATOM 1186 N N . ALA A 1 154 ? -10.736 -17.374 -6.206 1.00 92.19 154 ALA A N 1
ATOM 1187 C CA . ALA A 1 154 ? -9.337 -17.775 -6.328 1.00 92.19 154 ALA A CA 1
ATOM 1188 C C . ALA A 1 154 ? -8.507 -17.441 -5.080 1.00 92.19 154 ALA A C 1
ATOM 1190 O O . ALA A 1 154 ? -7.686 -18.258 -4.645 1.00 92.19 154 ALA A O 1
ATOM 1191 N N . VAL A 1 155 ? -8.756 -16.288 -4.452 1.00 98.06 155 VAL A N 1
ATOM 1192 C CA . VAL A 1 155 ? -8.173 -15.922 -3.150 1.00 98.06 155 VAL A CA 1
ATOM 1193 C C . VAL A 1 155 ? -8.559 -16.972 -2.097 1.00 98.06 155 VAL A C 1
ATOM 1195 O O . VAL A 1 155 ? -7.693 -17.518 -1.405 1.00 98.06 155 VAL A O 1
ATOM 1198 N N . THR A 1 156 ? -9.838 -17.362 -2.048 1.00 96.50 156 THR A N 1
ATOM 1199 C CA . THR A 1 156 ? -10.342 -18.396 -1.121 1.00 96.50 156 THR A CA 1
ATOM 1200 C C . THR A 1 156 ? -9.738 -19.770 -1.403 1.00 96.50 156 THR A C 1
ATOM 1202 O O . THR A 1 156 ? -9.324 -20.461 -0.471 1.00 96.50 156 THR A O 1
ATOM 1205 N N . ALA A 1 157 ? -9.642 -20.174 -2.671 1.00 93.00 157 ALA A N 1
ATOM 1206 C CA . ALA A 1 157 ? -9.063 -21.453 -3.083 1.00 93.00 157 ALA A CA 1
ATOM 1207 C C . ALA A 1 157 ? -7.588 -21.586 -2.664 1.00 93.00 157 ALA A C 1
ATOM 1209 O O . ALA A 1 157 ? -7.107 -22.685 -2.371 1.00 93.00 157 ALA A O 1
ATOM 1210 N N . ASN A 1 158 ? -6.878 -20.460 -2.557 1.00 95.19 158 ASN A N 1
ATOM 1211 C CA . ASN A 1 158 ? -5.512 -20.417 -2.051 1.00 95.19 158 ASN A CA 1
ATOM 1212 C C . ASN A 1 158 ? -5.425 -20.339 -0.518 1.00 95.19 158 ASN A C 1
ATOM 1214 O O . ASN A 1 158 ? -4.347 -20.558 0.035 1.00 95.19 158 ASN A O 1
ATOM 1218 N N . GLY A 1 159 ? -6.547 -20.188 0.189 1.00 96.19 159 GLY A N 1
ATOM 1219 C CA . GLY A 1 159 ? -6.589 -20.067 1.648 1.00 96.19 159 GLY A CA 1
ATOM 1220 C C . GLY A 1 159 ? -6.143 -18.692 2.142 1.00 96.19 159 GLY A C 1
ATOM 1221 O O . GLY A 1 159 ? -5.629 -18.587 3.254 1.00 96.19 159 GLY A O 1
ATOM 1222 N N . LEU A 1 160 ? -6.302 -17.672 1.301 1.00 98.50 160 LEU A N 1
ATOM 1223 C CA . LEU A 1 160 ? -5.957 -16.285 1.580 1.00 98.50 160 LEU A CA 1
ATOM 1224 C C . LEU A 1 160 ? -7.222 -15.492 1.937 1.00 98.50 160 LEU A C 1
ATOM 1226 O O . LEU A 1 160 ? -8.340 -15.872 1.582 1.00 98.50 160 LEU A O 1
ATOM 1230 N N . TYR A 1 161 ? -7.031 -14.369 2.621 1.00 98.75 161 TYR A N 1
ATOM 1231 C CA . TYR A 1 161 ? -8.035 -13.322 2.776 1.00 98.75 161 TYR A CA 1
ATOM 1232 C C . TYR A 1 161 ? -7.688 -12.108 1.913 1.00 98.75 161 TYR A C 1
ATOM 1234 O O . TYR A 1 161 ? -6.558 -11.958 1.451 1.00 98.75 161 TYR A O 1
ATOM 1242 N N . LEU A 1 162 ? -8.660 -11.222 1.727 1.00 98.56 162 LEU A N 1
ATOM 1243 C CA . LEU A 1 162 ? -8.528 -9.979 0.984 1.00 98.56 162 LEU A CA 1
ATOM 1244 C C . LEU A 1 162 ? -8.796 -8.777 1.896 1.00 98.56 162 LEU A C 1
ATOM 1246 O O . LEU A 1 162 ? -9.787 -8.747 2.638 1.00 98.56 162 LEU A O 1
ATOM 1250 N N . MET A 1 163 ? -7.925 -7.783 1.778 1.00 98.44 163 MET A N 1
ATOM 1251 C CA . MET A 1 163 ? -8.168 -6.393 2.121 1.00 98.44 163 MET A CA 1
ATOM 1252 C C . MET A 1 163 ? -8.398 -5.616 0.825 1.00 98.44 163 MET A C 1
ATOM 1254 O O . MET A 1 163 ? -7.499 -5.546 -0.009 1.00 98.44 163 MET A O 1
ATOM 1258 N N . THR A 1 164 ? -9.586 -5.047 0.644 1.00 95.38 164 THR A N 1
ATOM 1259 C CA . THR A 1 164 ? -9.885 -4.217 -0.532 1.00 95.38 164 THR A CA 1
ATOM 1260 C C . THR A 1 164 ? -9.995 -2.748 -0.151 1.00 95.38 164 THR A C 1
ATOM 1262 O O . THR A 1 164 ? -10.452 -2.422 0.949 1.00 95.38 164 THR A O 1
ATOM 1265 N N . THR A 1 165 ? -9.578 -1.875 -1.063 1.00 92.25 165 THR A N 1
ATOM 1266 C CA . THR A 1 165 ? -9.627 -0.426 -0.886 1.00 92.25 165 THR A CA 1
ATOM 1267 C C . THR A 1 165 ? -10.843 0.145 -1.595 1.00 92.25 165 THR A C 1
ATOM 1269 O O . THR A 1 165 ? -11.011 0.002 -2.800 1.00 92.25 165 THR A O 1
ATOM 1272 N N . PHE A 1 166 ? -11.698 0.828 -0.841 1.00 90.56 166 PHE A N 1
ATOM 1273 C CA . PHE A 1 166 ? -12.814 1.580 -1.387 1.00 90.56 166 PHE A CA 1
ATOM 1274 C C . PHE A 1 166 ? -12.390 3.025 -1.664 1.00 90.56 166 PHE A C 1
ATOM 1276 O O . PHE A 1 166 ? -12.157 3.807 -0.735 1.00 90.56 166 PHE A O 1
ATOM 1283 N N . PHE A 1 167 ? -12.327 3.395 -2.942 1.00 84.25 167 PHE A N 1
ATOM 1284 C CA . PHE A 1 167 ? -12.103 4.776 -3.358 1.00 84.25 167 PHE A CA 1
ATOM 1285 C C . PHE A 1 167 ? -13.404 5.591 -3.349 1.00 84.25 167 PHE A C 1
ATOM 1287 O O . PHE A 1 167 ? -14.485 5.138 -3.727 1.00 84.25 167 PHE A O 1
ATOM 1294 N N . MET A 1 168 ? -13.301 6.832 -2.876 1.00 78.38 168 MET A N 1
ATOM 1295 C CA . MET A 1 168 ? -14.454 7.676 -2.545 1.00 78.38 168 MET A CA 1
ATOM 1296 C C . MET A 1 168 ? -14.954 8.537 -3.715 1.00 78.38 168 MET A C 1
ATOM 1298 O O . MET A 1 168 ? -15.978 9.204 -3.576 1.00 78.38 168 MET A O 1
ATOM 1302 N N . GLY A 1 169 ? -14.309 8.474 -4.878 1.00 65.69 169 GLY A N 1
ATOM 1303 C CA . GLY A 1 169 ? -14.658 9.220 -6.088 1.00 65.69 169 GLY A CA 1
ATOM 1304 C C . GLY A 1 169 ? -13.901 8.693 -7.309 1.00 65.69 169 GLY A C 1
ATOM 1305 O O . GLY A 1 169 ? -13.232 7.664 -7.219 1.00 65.69 169 GLY A O 1
ATOM 1306 N N . GLU A 1 170 ? -14.019 9.393 -8.436 1.00 57.34 170 GLU A N 1
ATOM 1307 C CA . GLU A 1 170 ? -13.178 9.163 -9.617 1.00 57.34 170 GLU A CA 1
ATOM 1308 C C . GLU A 1 170 ? -11.768 9.732 -9.375 1.00 57.34 170 GLU A C 1
ATOM 1310 O O . GLU A 1 170 ? -11.587 10.595 -8.519 1.00 57.34 170 GLU A O 1
ATOM 1315 N N . ALA A 1 171 ? -10.758 9.281 -10.128 1.00 48.22 171 ALA A N 1
ATOM 1316 C CA . ALA A 1 171 ? -9.331 9.557 -9.881 1.00 48.22 171 ALA A CA 1
ATOM 1317 C C . ALA A 1 171 ? -8.920 11.050 -9.781 1.00 48.22 171 ALA A C 1
ATOM 1319 O O . ALA A 1 171 ? -7.780 11.348 -9.431 1.00 48.22 171 ALA A O 1
ATOM 1320 N N . VAL A 1 172 ? -9.818 11.986 -10.102 1.00 44.88 172 VAL A N 1
ATOM 1321 C CA . VAL A 1 172 ? -9.594 13.441 -10.099 1.00 44.88 172 VAL A CA 1
ATOM 1322 C C . VAL A 1 172 ? -10.522 14.219 -9.156 1.00 44.88 172 VAL A C 1
ATOM 1324 O O . VAL A 1 172 ? -10.324 15.419 -8.980 1.00 44.88 172 VAL A O 1
ATOM 1327 N N . GLU A 1 173 ? -11.506 13.570 -8.525 1.00 57.84 173 GLU A N 1
ATOM 1328 C CA . GLU A 1 173 ? -12.471 14.227 -7.637 1.00 57.84 173 GLU A CA 1
ATOM 1329 C C . GLU A 1 173 ? -12.595 13.487 -6.300 1.00 57.84 173 GLU A C 1
ATOM 1331 O O . GLU A 1 173 ? -12.917 12.301 -6.237 1.00 57.84 173 GLU A O 1
ATOM 1336 N N . THR A 1 174 ? -12.406 14.217 -5.201 1.00 68.50 174 THR A N 1
ATOM 1337 C CA . THR A 1 174 ? -12.658 13.750 -3.831 1.00 68.50 174 THR A CA 1
ATOM 1338 C C . THR A 1 174 ? -13.885 14.478 -3.269 1.00 68.50 174 THR A C 1
ATOM 1340 O O . THR A 1 174 ? -13.748 15.463 -2.543 1.00 68.50 174 THR A O 1
ATOM 1343 N N . PRO A 1 175 ? -15.120 14.052 -3.610 1.00 80.31 175 PRO A N 1
ATOM 1344 C CA . PRO A 1 175 ? -16.336 14.782 -3.258 1.00 80.31 175 PRO A CA 1
ATOM 1345 C C . PRO A 1 175 ? -16.671 14.588 -1.773 1.00 80.31 175 PRO A C 1
ATOM 1347 O O . PRO A 1 175 ? -17.553 13.820 -1.413 1.00 80.31 175 PRO A O 1
ATOM 1350 N N . VAL A 1 176 ? -15.941 15.252 -0.879 1.00 89.06 176 VAL A N 1
ATOM 1351 C CA . VAL A 1 176 ? -16.131 15.138 0.581 1.00 89.06 176 VAL A CA 1
ATOM 1352 C C . VAL A 1 176 ? -16.389 16.472 1.271 1.00 89.06 176 VAL A C 1
ATOM 1354 O O . VAL A 1 176 ? -16.550 16.512 2.493 1.00 89.06 176 VAL A O 1
ATOM 1357 N N . SER A 1 177 ? -16.477 17.563 0.509 1.00 88.69 177 SER A N 1
ATOM 1358 C CA . SER A 1 177 ? -16.616 18.918 1.050 1.00 88.69 177 SER A CA 1
ATOM 1359 C C . SER A 1 177 ? -17.928 19.144 1.798 1.00 88.69 177 SER A C 1
ATOM 1361 O O . SER A 1 177 ? -17.938 19.756 2.868 1.00 88.69 177 SER A O 1
ATOM 1363 N N . THR A 1 178 ? -19.038 18.586 1.315 1.00 89.69 178 THR A N 1
ATOM 1364 C CA . THR A 1 178 ? -20.357 18.732 1.949 1.00 89.69 178 THR A CA 1
ATOM 1365 C C . THR A 1 178 ? -20.806 17.454 2.659 1.00 89.69 178 THR A C 1
ATOM 1367 O O . THR A 1 178 ? -20.362 16.353 2.335 1.00 89.69 178 THR A O 1
ATOM 1370 N N . GLN A 1 179 ? -21.717 17.591 3.632 1.00 90.38 179 GLN A N 1
ATOM 1371 C CA . GLN A 1 179 ? -22.313 16.429 4.305 1.00 90.38 179 GLN A CA 1
ATOM 1372 C C . GLN A 1 179 ? -23.067 15.529 3.317 1.00 90.38 179 GLN A C 1
ATOM 1374 O O . GLN A 1 179 ? -22.920 14.318 3.383 1.00 90.38 179 GLN A O 1
ATOM 1379 N N . GLU A 1 180 ? -23.798 16.107 2.359 1.00 91.62 180 GLU A N 1
ATOM 1380 C CA . GLU A 1 180 ? -24.549 15.346 1.352 1.00 91.62 180 GLU A CA 1
ATOM 1381 C C . GLU A 1 180 ? -23.640 14.448 0.503 1.00 91.62 180 GLU A C 1
ATOM 1383 O O . GLU A 1 180 ? -23.962 13.282 0.263 1.00 91.62 180 GLU A O 1
ATOM 1388 N N . MET A 1 181 ? -22.476 14.956 0.082 1.00 91.12 181 MET A N 1
ATOM 1389 C CA . MET A 1 181 ? -21.530 14.146 -0.683 1.00 91.12 181 MET A CA 1
ATOM 1390 C C . MET A 1 181 ? -20.962 12.996 0.160 1.00 91.12 181 MET A C 1
ATOM 1392 O O . MET A 1 181 ? -20.906 11.857 -0.309 1.00 91.12 181 MET A O 1
ATOM 1396 N N . ARG A 1 182 ? -20.618 13.264 1.428 1.00 92.62 182 ARG A N 1
ATOM 1397 C CA . ARG A 1 182 ? -20.159 12.239 2.378 1.00 92.62 182 ARG A CA 1
ATOM 1398 C C . ARG A 1 182 ? -21.226 11.173 2.633 1.00 92.62 182 ARG A C 1
ATOM 1400 O O . ARG A 1 182 ? -20.918 9.988 2.536 1.00 92.62 182 ARG A O 1
ATOM 1407 N N . ASP A 1 183 ? -22.482 11.562 2.837 1.00 94.44 183 ASP A N 1
ATOM 1408 C CA . ASP A 1 183 ? -23.614 10.635 2.984 1.00 94.44 183 ASP A CA 1
ATOM 1409 C C . ASP A 1 183 ? -23.789 9.757 1.729 1.00 94.44 183 ASP A C 1
ATOM 1411 O O . ASP A 1 183 ? -24.050 8.551 1.813 1.00 94.44 183 ASP A O 1
ATOM 1415 N N . GLY A 1 184 ? -23.602 10.345 0.543 1.00 93.62 184 GLY A N 1
ATOM 1416 C CA . GLY A 1 184 ? -23.594 9.630 -0.732 1.00 93.62 184 GLY A CA 1
ATOM 1417 C C . GLY A 1 184 ? -22.486 8.577 -0.815 1.00 93.62 184 GLY A C 1
ATOM 1418 O O . GLY A 1 184 ? -22.733 7.453 -1.265 1.00 93.62 184 GLY A O 1
ATOM 1419 N N . ILE A 1 185 ? -21.283 8.906 -0.340 1.00 92.88 185 ILE A N 1
ATOM 1420 C CA . ILE A 1 185 ? -20.151 7.976 -0.260 1.00 92.88 185 ILE A CA 1
ATOM 1421 C C . ILE A 1 185 ? -20.447 6.837 0.719 1.00 92.88 185 ILE A C 1
ATOM 1423 O O . ILE A 1 185 ? -20.309 5.676 0.336 1.00 92.88 185 ILE A O 1
ATOM 1427 N N . VAL A 1 186 ? -20.929 7.138 1.930 1.00 95.94 186 VAL A N 1
ATOM 1428 C CA . VAL A 1 186 ? -21.314 6.130 2.938 1.00 95.94 186 VAL A CA 1
ATOM 1429 C C . VAL A 1 186 ? -22.333 5.146 2.353 1.00 95.94 186 VAL A C 1
ATOM 1431 O O . VAL A 1 186 ? -22.207 3.928 2.505 1.00 95.94 186 VAL A O 1
ATOM 1434 N N . LYS A 1 187 ? -23.324 5.650 1.605 1.00 95.62 187 LYS A N 1
ATOM 1435 C CA . LYS A 1 187 ? -24.329 4.816 0.932 1.00 95.62 187 LYS A CA 1
ATOM 1436 C C . LYS A 1 187 ? -23.718 3.894 -0.128 1.00 95.62 187 LYS A C 1
ATOM 1438 O O . LYS A 1 187 ? -24.110 2.726 -0.195 1.00 95.62 187 LYS A O 1
ATOM 1443 N N . ARG A 1 188 ? -22.787 4.390 -0.952 1.00 92.94 188 ARG A N 1
ATOM 1444 C CA . ARG A 1 188 ? -22.081 3.575 -1.960 1.00 92.94 188 ARG A CA 1
ATOM 1445 C C . ARG A 1 188 ? -21.182 2.530 -1.309 1.00 92.94 188 ARG A C 1
ATOM 1447 O O . ARG A 1 188 ? -21.257 1.364 -1.683 1.00 92.94 188 ARG A O 1
ATOM 1454 N N . PHE A 1 189 ? -20.418 2.917 -0.290 1.00 93.94 189 PHE A N 1
ATOM 1455 C CA . PHE A 1 189 ? -19.569 2.002 0.468 1.00 93.94 189 PHE A CA 1
ATOM 1456 C C . PHE A 1 189 ? -20.386 0.856 1.072 1.00 93.94 189 PHE A C 1
ATOM 1458 O O . PHE A 1 189 ? -20.092 -0.315 0.841 1.00 93.94 189 PHE A O 1
ATOM 1465 N N . LYS A 1 190 ? -21.501 1.174 1.740 1.00 96.62 190 LYS A N 1
ATOM 1466 C CA . LYS A 1 190 ? -22.427 0.168 2.276 1.00 96.62 190 LYS A CA 1
ATOM 1467 C C . LYS A 1 190 ? -22.944 -0.791 1.206 1.00 96.62 190 LYS A C 1
ATOM 1469 O O . LYS A 1 190 ? -23.105 -1.979 1.482 1.00 96.62 190 LYS A O 1
ATOM 1474 N N . ALA A 1 191 ? -23.236 -0.298 0.001 1.00 94.69 191 ALA A N 1
ATOM 1475 C CA . ALA A 1 191 ? -23.676 -1.140 -1.107 1.00 94.69 191 ALA A CA 1
ATOM 1476 C C . ALA A 1 191 ? -22.569 -2.108 -1.561 1.00 94.69 191 ALA A C 1
ATOM 1478 O O . ALA A 1 191 ? -22.846 -3.302 -1.684 1.00 94.69 191 ALA A O 1
ATOM 1479 N N . ALA A 1 192 ? -21.330 -1.625 -1.702 1.00 92.62 192 ALA A N 1
ATOM 1480 C CA . ALA A 1 192 ? -20.166 -2.438 -2.060 1.00 92.62 192 ALA A CA 1
ATOM 1481 C C . ALA A 1 192 ? -19.873 -3.525 -1.008 1.00 92.62 192 ALA A C 1
ATOM 1483 O O . ALA A 1 192 ? -19.761 -4.707 -1.340 1.00 92.62 192 ALA A O 1
ATOM 1484 N N . VAL A 1 193 ? -19.871 -3.167 0.282 1.00 94.94 193 VAL A N 1
ATOM 1485 C CA . VAL A 1 193 ? -19.722 -4.132 1.388 1.00 94.94 193 VAL A CA 1
ATOM 1486 C C . VAL A 1 193 ? -20.852 -5.160 1.353 1.00 94.94 193 VAL A C 1
ATOM 1488 O O . VAL A 1 193 ? -20.624 -6.367 1.461 1.00 94.94 193 VAL A O 1
ATOM 1491 N N . LYS A 1 194 ? -22.095 -4.703 1.158 1.00 95.69 194 LYS A N 1
ATOM 1492 C CA . LYS A 1 194 ? -23.268 -5.576 1.107 1.00 95.69 194 LYS A CA 1
ATOM 1493 C C . LYS A 1 194 ? -23.184 -6.574 -0.047 1.00 95.69 194 LYS A C 1
ATOM 1495 O O . LYS A 1 194 ? -23.620 -7.706 0.155 1.00 95.69 194 LYS A O 1
ATOM 1500 N N . GLN A 1 195 ? -22.667 -6.201 -1.215 1.00 94.06 195 GLN A N 1
ATOM 1501 C CA . GLN A 1 195 ? -22.558 -7.086 -2.382 1.00 94.06 195 GLN A CA 1
ATOM 1502 C C . GLN A 1 195 ? -21.754 -8.351 -2.065 1.00 94.06 195 GLN A C 1
ATOM 1504 O O . GLN A 1 195 ? -22.227 -9.455 -2.325 1.00 94.06 195 GLN A O 1
ATOM 1509 N N . TYR A 1 196 ? -20.616 -8.198 -1.388 1.00 93.88 196 TYR A N 1
ATOM 1510 C CA . TYR A 1 196 ? -19.674 -9.288 -1.123 1.00 93.88 196 TYR A CA 1
ATOM 1511 C C . TYR A 1 196 ? -19.673 -9.783 0.335 1.00 93.88 196 TYR A C 1
ATOM 1513 O O . TYR A 1 196 ? -18.833 -10.594 0.716 1.00 93.88 196 TYR A O 1
ATOM 1521 N N . ARG A 1 197 ? -20.647 -9.363 1.158 1.00 92.56 197 ARG A N 1
ATOM 1522 C CA . ARG A 1 197 ? -20.742 -9.656 2.610 1.00 92.56 197 ARG A CA 1
ATOM 1523 C C . ARG A 1 197 ? -20.649 -11.133 3.012 1.00 92.56 197 ARG A C 1
ATOM 1525 O O . ARG A 1 197 ? -20.341 -11.439 4.159 1.00 92.56 197 ARG A O 1
ATOM 1532 N N . HIS A 1 198 ? -20.988 -12.048 2.104 1.00 91.50 198 HIS A N 1
ATOM 1533 C CA . HIS A 1 198 ? -20.965 -13.492 2.355 1.00 91.50 198 HIS A CA 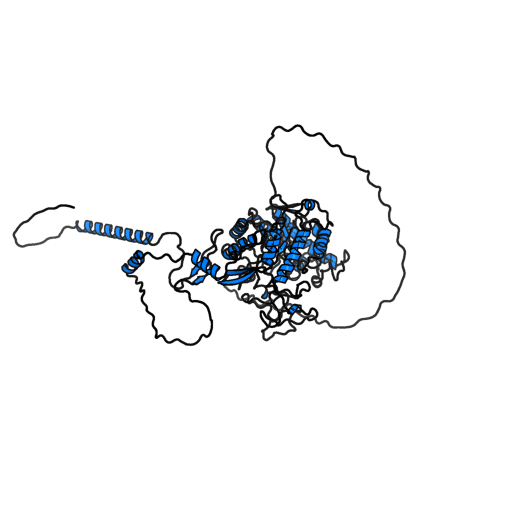1
ATOM 1534 C C . HIS A 1 198 ? -19.719 -14.178 1.786 1.00 91.50 198 HIS A C 1
ATOM 1536 O O . HIS A 1 198 ? -19.538 -15.374 2.009 1.00 91.50 198 HIS A O 1
ATOM 1542 N N . HIS A 1 199 ? -18.865 -13.447 1.066 1.00 95.25 199 HIS A N 1
ATOM 1543 C CA . HIS A 1 199 ? -17.688 -14.019 0.442 1.00 95.25 199 HIS A CA 1
ATOM 1544 C C . HIS A 1 199 ? -16.583 -14.279 1.488 1.00 95.25 199 HIS A C 1
ATOM 1546 O O . HIS A 1 199 ? -16.165 -13.350 2.182 1.00 95.25 199 HIS A O 1
ATOM 1552 N N . PRO A 1 200 ? -16.058 -15.513 1.612 1.00 94.75 200 PRO A N 1
ATOM 1553 C CA . PRO A 1 200 ? -15.099 -15.871 2.661 1.00 94.75 200 PRO A CA 1
ATOM 1554 C C . PRO A 1 200 ? -13.704 -15.249 2.502 1.00 94.75 200 PRO A C 1
ATOM 1556 O O . PRO A 1 200 ? -13.020 -15.095 3.513 1.00 94.75 200 PRO A O 1
ATOM 1559 N N . ALA A 1 201 ? -13.283 -14.872 1.289 1.00 96.38 201 ALA A N 1
ATOM 1560 C CA . ALA A 1 201 ? -12.038 -14.121 1.079 1.00 96.38 201 ALA A CA 1
ATOM 1561 C C . ALA A 1 201 ? -12.072 -12.720 1.705 1.00 96.38 201 ALA A C 1
ATOM 1563 O O . ALA A 1 201 ? -11.117 -12.312 2.357 1.00 96.38 201 ALA A O 1
ATOM 1564 N N . LEU A 1 202 ? -13.162 -11.972 1.533 1.00 96.50 202 LEU A N 1
ATOM 1565 C CA . LEU A 1 202 ? -13.205 -10.555 1.879 1.00 96.50 202 LEU A CA 1
ATOM 1566 C C . LEU A 1 202 ? -13.242 -10.362 3.396 1.00 96.50 202 LEU A C 1
ATOM 1568 O O . LEU A 1 202 ? -14.231 -10.719 4.039 1.00 96.50 202 LEU A O 1
ATOM 1572 N N . LEU A 1 203 ? -12.158 -9.858 3.980 1.00 97.88 203 LEU A N 1
ATOM 1573 C CA . LEU A 1 203 ? -11.983 -9.757 5.432 1.00 97.88 203 LEU A CA 1
ATOM 1574 C C . LEU A 1 203 ? -11.914 -8.309 5.911 1.00 97.88 203 LEU A C 1
ATOM 1576 O O . LEU A 1 203 ? -12.516 -7.984 6.934 1.00 97.88 203 LEU A O 1
ATOM 1580 N N . ILE A 1 204 ? -11.177 -7.472 5.181 1.00 98.38 204 ILE A N 1
ATOM 1581 C CA . ILE A 1 204 ? -10.883 -6.092 5.562 1.00 98.38 204 ILE A CA 1
ATOM 1582 C C . ILE A 1 204 ? -11.340 -5.156 4.440 1.00 98.38 204 ILE A C 1
ATOM 1584 O O . ILE A 1 204 ? -11.097 -5.421 3.262 1.00 98.38 204 ILE A O 1
ATOM 1588 N N . TRP A 1 205 ? -11.971 -4.050 4.812 1.00 97.44 205 TRP A N 1
ATOM 1589 C CA . TRP A 1 205 ? -12.205 -2.909 3.934 1.00 97.44 205 TRP A CA 1
ATOM 1590 C C . TRP A 1 205 ? -11.376 -1.719 4.417 1.00 97.44 205 TRP A C 1
ATOM 1592 O O . TRP A 1 205 ? -11.498 -1.321 5.577 1.00 97.44 205 TRP A O 1
ATOM 1602 N N . SER A 1 206 ? -10.554 -1.144 3.539 1.00 95.50 206 SER A N 1
ATOM 1603 C CA . SER A 1 206 ? -9.967 0.186 3.731 1.00 95.50 206 SER A CA 1
ATOM 1604 C C . SER A 1 206 ? -10.815 1.250 3.059 1.00 95.50 206 SER A C 1
ATOM 1606 O O . SER A 1 206 ? -11.255 1.084 1.924 1.00 95.50 206 SER A O 1
ATOM 1608 N N . ILE A 1 207 ? -10.991 2.378 3.739 1.00 93.00 207 ILE A N 1
ATOM 1609 C CA . ILE A 1 207 ? -11.584 3.581 3.156 1.00 93.00 207 ILE A CA 1
ATOM 1610 C C . ILE A 1 207 ? -10.444 4.489 2.672 1.00 93.00 207 ILE A C 1
ATOM 1612 O O . ILE A 1 207 ? -9.707 5.045 3.485 1.00 93.00 207 ILE A O 1
ATOM 1616 N N . GLY A 1 208 ? -10.312 4.637 1.352 1.00 89.88 208 GLY A N 1
ATOM 1617 C CA . GLY A 1 208 ? -9.282 5.449 0.694 1.00 89.88 208 GLY A CA 1
ATOM 1618 C C . GLY A 1 208 ? -7.852 4.902 0.777 1.00 89.88 208 GLY A C 1
ATOM 1619 O O . GLY A 1 208 ? -7.638 3.775 1.211 1.00 89.88 208 GLY A O 1
ATOM 1620 N N . ASN A 1 209 ? -6.895 5.724 0.325 1.00 90.38 209 ASN A N 1
ATOM 1621 C CA . ASN A 1 209 ? -5.443 5.518 0.389 1.00 90.38 209 ASN A CA 1
ATOM 1622 C C . ASN A 1 209 ? -4.775 6.830 0.841 1.00 90.38 209 ASN A C 1
ATOM 1624 O O . ASN A 1 209 ? -5.023 7.860 0.220 1.00 90.38 209 ASN A O 1
ATOM 1628 N N . GLU A 1 210 ? -3.983 6.801 1.918 1.00 89.75 210 GLU A N 1
ATOM 1629 C CA . GLU A 1 210 ? -3.258 7.965 2.474 1.00 89.75 210 GLU A CA 1
ATOM 1630 C C . GLU A 1 210 ? -4.097 9.239 2.659 1.00 89.75 210 GLU A C 1
ATOM 1632 O O . GLU A 1 210 ? -3.664 10.354 2.384 1.00 89.75 210 GLU A O 1
ATOM 1637 N N . ILE A 1 211 ? -5.328 9.106 3.142 1.00 88.69 211 ILE A N 1
ATOM 1638 C CA . ILE A 1 211 ? -6.336 10.184 3.096 1.00 88.69 211 ILE A CA 1
ATOM 1639 C C . ILE A 1 211 ? -6.033 11.414 3.977 1.00 88.69 211 ILE A C 1
ATOM 1641 O O . ILE A 1 211 ? -6.815 12.361 4.019 1.00 88.69 211 ILE A O 1
ATOM 1645 N N . ASN A 1 212 ? -4.924 11.385 4.715 1.00 87.50 212 ASN A N 1
ATOM 1646 C CA . ASN A 1 212 ? -4.380 12.495 5.495 1.00 87.50 212 ASN A CA 1
ATOM 1647 C C . ASN A 1 212 ? -3.133 13.138 4.866 1.00 87.50 212 ASN A C 1
ATOM 1649 O O . ASN A 1 212 ? -2.495 13.931 5.547 1.00 87.50 212 ASN A O 1
ATOM 1653 N N . GLY A 1 213 ? -2.747 12.748 3.650 1.00 82.00 213 GLY A N 1
ATOM 1654 C CA . GLY A 1 213 ? -1.653 13.364 2.905 1.00 82.00 213 GLY A CA 1
ATOM 1655 C C . GLY A 1 213 ? -2.113 14.589 2.116 1.00 82.00 213 GLY A C 1
ATOM 1656 O O . GLY A 1 213 ? -3.186 14.583 1.510 1.00 82.00 213 GLY A O 1
ATOM 1657 N N . VAL A 1 214 ? -1.277 15.628 2.072 1.00 77.31 214 VAL A N 1
ATOM 1658 C CA . VAL A 1 214 ? -1.543 16.879 1.333 1.00 77.31 214 VAL A CA 1
ATOM 1659 C C . VAL A 1 214 ? -1.726 16.683 -0.170 1.00 77.31 214 VAL A C 1
ATOM 1661 O O . VAL A 1 214 ? -2.432 17.453 -0.819 1.00 77.31 214 VAL A O 1
ATOM 1664 N N . TRP A 1 215 ? -1.096 15.650 -0.729 1.00 78.38 215 TRP A N 1
ATOM 1665 C CA . TRP A 1 215 ? -0.980 15.418 -2.169 1.00 78.38 215 TRP A CA 1
ATOM 1666 C C . TRP A 1 215 ? -2.284 14.993 -2.847 1.00 78.38 215 TRP A C 1
ATOM 1668 O O . TRP A 1 215 ? -2.398 15.098 -4.066 1.00 78.38 215 TRP A O 1
ATOM 1678 N N . ASN A 1 216 ? -3.280 14.526 -2.090 1.00 78.75 216 ASN A N 1
ATOM 1679 C CA . ASN A 1 216 ? -4.538 14.025 -2.653 1.00 78.75 216 ASN A CA 1
ATOM 1680 C C . ASN A 1 216 ? -5.721 15.005 -2.536 1.00 78.75 216 ASN A C 1
ATOM 1682 O O . ASN A 1 216 ? -6.821 14.696 -2.999 1.00 78.75 216 ASN A O 1
ATOM 1686 N N . GLY A 1 217 ? -5.527 16.181 -1.928 1.00 82.38 217 GLY A N 1
ATOM 1687 C CA . GLY A 1 217 ? -6.565 17.213 -1.833 1.00 82.38 217 GLY A CA 1
ATOM 1688 C C . GLY A 1 217 ? -7.709 16.904 -0.854 1.00 82.38 217 GLY A C 1
ATOM 1689 O O . GLY A 1 217 ? -8.655 17.690 -0.747 1.00 82.38 217 GLY A O 1
ATOM 1690 N N . PHE A 1 218 ? -7.685 15.762 -0.158 1.00 86.50 218 PHE A N 1
ATOM 1691 C CA . PHE A 1 218 ? -8.821 15.282 0.633 1.00 86.50 218 PHE A CA 1
ATOM 1692 C C . PHE A 1 218 ? -9.102 16.176 1.845 1.00 86.50 218 PHE A C 1
ATOM 1694 O O . PHE A 1 218 ? -10.246 16.563 2.104 1.00 86.50 218 PHE A O 1
ATOM 1701 N N . LEU A 1 219 ? -8.050 16.559 2.568 1.00 87.25 219 LEU A N 1
ATOM 1702 C CA . LEU A 1 219 ? -8.157 17.461 3.713 1.00 87.25 219 LEU A CA 1
ATOM 1703 C C . LEU A 1 219 ? -8.595 18.871 3.280 1.00 87.25 219 LEU A C 1
ATOM 1705 O O . LEU A 1 219 ? -9.406 19.501 3.965 1.00 87.25 219 LEU A O 1
ATOM 1709 N N . GLN A 1 220 ? -8.152 19.338 2.106 1.00 86.12 220 GLN A N 1
ATOM 1710 C CA . GLN A 1 220 ? -8.558 20.622 1.530 1.00 86.12 220 GLN A CA 1
ATOM 1711 C C . GLN A 1 220 ? -10.058 20.630 1.234 1.00 86.12 220 GLN A C 1
ATOM 1713 O O . GLN A 1 220 ? -10.741 21.598 1.564 1.00 86.12 220 GLN A O 1
ATOM 1718 N N . GLN A 1 221 ? -10.601 19.543 0.681 1.00 87.56 221 GLN A N 1
ATOM 1719 C CA . GLN A 1 221 ? -12.042 19.403 0.456 1.00 87.56 221 GLN A CA 1
ATOM 1720 C C . GLN A 1 221 ? -12.822 19.441 1.774 1.00 87.56 221 GLN A C 1
ATOM 1722 O O . GLN A 1 221 ? -13.793 20.187 1.889 1.00 87.56 221 GLN A O 1
ATOM 1727 N N . LEU A 1 222 ? -12.372 18.710 2.799 1.00 89.50 222 LEU A N 1
ATOM 1728 C CA . LEU A 1 222 ? -12.999 18.734 4.127 1.00 89.50 222 LEU A CA 1
ATOM 1729 C C . LEU A 1 222 ? -12.945 20.116 4.797 1.00 89.50 222 LEU A C 1
ATOM 1731 O O . LEU A 1 222 ? -13.858 20.465 5.556 1.00 89.50 222 LEU A O 1
ATOM 1735 N N . SER A 1 223 ? -11.900 20.900 4.523 1.00 89.06 223 SER A N 1
ATOM 1736 C CA . SER A 1 223 ? -11.776 22.281 4.991 1.00 89.06 223 SER A CA 1
ATOM 1737 C C . SER A 1 223 ? -12.692 23.240 4.235 1.00 89.06 223 SER A C 1
ATOM 1739 O O . SER A 1 223 ? -13.406 24.017 4.867 1.00 89.06 223 SER A O 1
ATOM 1741 N N . ASN A 1 224 ? -12.693 23.186 2.903 1.00 85.62 224 ASN A N 1
ATOM 1742 C CA . ASN A 1 224 ? -13.240 24.223 2.020 1.00 85.62 224 ASN A CA 1
ATOM 1743 C C . ASN A 1 224 ? -14.739 24.055 1.721 1.00 85.62 224 ASN A C 1
ATOM 1745 O O . ASN A 1 224 ? -15.215 24.445 0.657 1.00 85.62 224 ASN A O 1
ATOM 1749 N N . SER A 1 225 ? -15.500 23.491 2.661 1.00 80.19 225 SER A N 1
ATOM 1750 C CA . SER A 1 225 ? -16.963 23.440 2.577 1.00 80.19 225 SER A CA 1
ATOM 1751 C C . SER A 1 225 ? -17.549 24.842 2.381 1.00 80.19 225 SER A C 1
ATOM 1753 O O . SER A 1 225 ? -17.279 25.743 3.175 1.00 80.19 225 SER A O 1
ATOM 1755 N N . GLU A 1 226 ? -18.406 25.016 1.372 1.00 78.12 226 GLU A N 1
ATOM 1756 C CA . GLU A 1 226 ? -19.083 26.295 1.097 1.00 78.12 226 GLU A CA 1
ATOM 1757 C C . GLU A 1 226 ? -20.025 26.731 2.231 1.00 78.12 226 GLU A C 1
ATOM 1759 O O . GLU A 1 226 ? -20.305 27.917 2.397 1.00 78.12 226 GLU A O 1
ATOM 1764 N N . VAL A 1 227 ? -20.529 25.768 3.008 1.00 76.75 227 VAL A N 1
ATOM 1765 C CA . VAL A 1 227 ? -21.542 25.998 4.050 1.00 76.75 227 VAL A CA 1
ATOM 1766 C C . VAL A 1 227 ? -20.907 26.247 5.418 1.00 76.75 227 VAL A C 1
ATOM 1768 O O . VAL A 1 227 ? -21.452 26.998 6.223 1.00 76.75 227 VAL A O 1
ATOM 1771 N N . ASP A 1 228 ? -19.768 25.614 5.691 1.00 84.81 228 ASP A N 1
ATOM 1772 C CA . ASP A 1 228 ? -19.090 25.677 6.987 1.00 84.81 228 ASP A CA 1
ATOM 1773 C C . ASP A 1 228 ? -17.583 25.444 6.782 1.00 84.81 228 ASP A C 1
ATOM 1775 O O . ASP A 1 228 ? -17.104 24.321 6.931 1.00 84.81 228 ASP A O 1
ATOM 1779 N N . PRO A 1 229 ? -16.806 26.439 6.340 1.00 89.62 229 PRO A N 1
ATOM 1780 C CA . PRO A 1 229 ? -15.386 26.239 6.087 1.00 89.62 229 PRO A CA 1
ATOM 1781 C C . PRO A 1 229 ? -14.591 26.144 7.398 1.00 89.62 229 PRO A C 1
ATOM 1783 O O . PRO A 1 229 ? -14.804 26.925 8.323 1.00 89.62 229 PRO A O 1
ATOM 1786 N N . CYS A 1 230 ? -13.616 25.232 7.468 1.00 90.00 230 CYS A N 1
ATOM 1787 C CA . CYS A 1 230 ? -12.725 25.134 8.630 1.00 90.00 230 CYS A CA 1
ATOM 1788 C C . CYS A 1 230 ? -11.649 26.229 8.651 1.00 90.00 230 CYS A C 1
ATOM 1790 O O . CYS A 1 230 ? -11.048 26.448 9.698 1.00 90.00 230 CYS A O 1
ATOM 1792 N N . GLY A 1 231 ? -11.375 26.893 7.519 1.00 85.44 231 GLY A N 1
ATOM 1793 C CA . GLY A 1 231 ? -10.301 27.887 7.407 1.00 85.44 231 GLY A CA 1
ATOM 1794 C C . GLY A 1 231 ? -8.909 27.290 7.637 1.00 85.44 231 GLY A C 1
ATOM 1795 O O . GLY A 1 231 ? -8.049 27.946 8.222 1.00 85.44 231 GLY A O 1
ATOM 1796 N N . TRP A 1 232 ? -8.730 26.022 7.266 1.00 83.31 232 TRP A N 1
ATOM 1797 C CA . TRP A 1 232 ? -7.462 25.313 7.375 1.00 83.31 232 TRP A CA 1
ATOM 1798 C C . TRP A 1 232 ? -6.434 25.891 6.403 1.00 83.31 232 TRP A C 1
ATOM 1800 O O . TRP A 1 232 ? -6.772 26.225 5.269 1.00 83.31 232 TRP A O 1
ATOM 1810 N N . ASP A 1 233 ? -5.205 26.026 6.891 1.00 76.31 233 ASP A N 1
ATOM 1811 C CA . ASP A 1 233 ? -4.056 26.511 6.137 1.00 76.31 233 ASP A CA 1
ATOM 1812 C C . ASP A 1 233 ? -3.172 25.304 5.822 1.00 76.31 233 ASP A C 1
ATOM 1814 O O . ASP A 1 233 ? -2.587 24.705 6.730 1.00 76.31 233 ASP A O 1
ATOM 1818 N N . ASP A 1 234 ? -3.142 24.917 4.552 1.00 71.62 234 ASP A N 1
ATOM 1819 C CA . ASP A 1 234 ? -2.427 23.742 4.062 1.00 71.62 234 ASP A CA 1
ATOM 1820 C C . ASP A 1 234 ? -0.921 23.986 3.895 1.00 71.62 234 ASP A C 1
ATOM 1822 O O . ASP A 1 234 ? -0.167 23.032 3.726 1.00 71.62 234 ASP A O 1
ATOM 1826 N N . THR A 1 235 ? -0.448 25.230 4.048 1.00 69.50 235 THR A N 1
ATOM 1827 C CA . THR A 1 235 ? 0.985 25.568 3.967 1.00 69.50 235 THR A CA 1
ATOM 1828 C C . THR A 1 235 ? 1.836 24.988 5.100 1.00 69.50 235 THR A C 1
ATOM 1830 O O . THR A 1 235 ? 3.059 25.079 5.048 1.00 69.50 235 THR A O 1
ATOM 1833 N N . TYR A 1 236 ? 1.209 24.418 6.131 1.00 63.53 236 TYR A N 1
ATOM 1834 C CA . TYR A 1 236 ? 1.892 23.804 7.271 1.00 63.53 236 TYR A CA 1
ATOM 1835 C C . TYR A 1 236 ? 1.811 22.273 7.285 1.00 63.53 236 TYR A C 1
ATOM 1837 O O . TYR A 1 236 ? 2.344 21.656 8.207 1.00 63.53 236 TYR A O 1
ATOM 1845 N N . ASP A 1 237 ? 1.110 21.658 6.333 1.00 61.34 237 ASP A N 1
ATOM 1846 C CA . ASP A 1 237 ? 0.727 20.241 6.395 1.00 61.34 237 ASP A CA 1
ATOM 1847 C C . ASP A 1 237 ? 1.785 19.275 5.839 1.00 61.34 237 ASP A C 1
ATOM 1849 O O . ASP A 1 237 ? 1.667 18.077 6.020 1.00 61.34 237 ASP A O 1
ATOM 1853 N N . ASP A 1 238 ? 2.877 19.775 5.261 1.00 52.91 238 ASP A N 1
ATOM 1854 C CA . ASP A 1 238 ? 4.109 19.011 5.007 1.00 52.91 238 ASP A CA 1
ATOM 1855 C C . ASP A 1 238 ? 5.059 18.968 6.229 1.00 52.91 238 ASP A C 1
ATOM 1857 O O . ASP A 1 238 ? 6.081 18.280 6.215 1.00 52.91 238 ASP A O 1
ATOM 1861 N N . LEU A 1 239 ? 4.734 19.698 7.307 1.00 53.09 239 LEU A N 1
ATOM 1862 C CA . LEU A 1 239 ? 5.595 19.913 8.480 1.00 53.09 239 LEU A CA 1
ATOM 1863 C C . LEU A 1 239 ? 4.957 19.518 9.819 1.00 53.09 239 LEU A C 1
ATOM 1865 O O . LEU A 1 239 ? 5.368 20.042 10.861 1.00 53.09 239 LEU A O 1
ATOM 1869 N N . GLY A 1 240 ? 3.958 18.639 9.850 1.00 51.66 240 GLY A N 1
ATOM 1870 C CA . GLY A 1 240 ? 3.214 18.372 11.083 1.00 51.66 240 GLY A CA 1
ATOM 1871 C C . GLY A 1 240 ? 1.813 18.959 11.121 1.00 51.66 240 GLY A C 1
ATOM 1872 O O . GLY A 1 240 ? 1.162 18.892 12.172 1.00 51.66 240 GLY A O 1
ATOM 1873 N N . GLY A 1 241 ? 1.363 19.598 10.042 1.00 60.94 241 GLY A N 1
ATOM 1874 C CA . GLY A 1 241 ? 0.273 20.559 10.119 1.00 60.94 241 GLY A CA 1
ATOM 1875 C C . GLY A 1 241 ? 0.530 21.589 11.225 1.00 60.94 241 GLY A C 1
ATOM 1876 O O . GLY A 1 241 ? 1.627 21.764 11.763 1.00 60.94 241 GLY A O 1
ATOM 1877 N N . CYS A 1 242 ? -0.545 22.205 11.696 1.00 66.81 242 CYS A N 1
ATOM 1878 C CA . CYS A 1 242 ? -0.508 22.952 12.947 1.00 66.81 242 CYS A CA 1
ATOM 1879 C C . CYS A 1 242 ? -0.223 22.086 14.183 1.00 66.81 242 CYS A C 1
ATOM 1881 O O . CYS A 1 242 ? 0.060 22.649 15.237 1.00 66.81 242 CYS A O 1
ATOM 1883 N N . TRP A 1 243 ? -0.380 20.758 14.102 1.00 68.19 243 TRP A N 1
ATOM 1884 C CA . TRP A 1 243 ? -0.368 19.841 15.247 1.00 68.19 243 TRP A CA 1
ATOM 1885 C C . TRP A 1 243 ? 1.029 19.560 15.789 1.00 68.19 243 TRP A C 1
ATOM 1887 O O . TRP A 1 243 ? 1.181 19.382 17.001 1.00 68.19 243 TRP A O 1
ATOM 1897 N N . THR A 1 244 ? 2.033 19.579 14.918 1.00 61.09 244 THR A N 1
ATOM 1898 C CA . THR A 1 244 ? 3.410 19.259 15.294 1.00 61.09 244 THR A CA 1
ATOM 1899 C C . THR A 1 244 ? 4.406 20.068 14.469 1.00 61.09 244 THR A C 1
ATOM 1901 O O . THR A 1 244 ? 5.339 19.518 13.898 1.00 61.09 244 THR A O 1
ATOM 1904 N N . HIS A 1 245 ? 4.248 21.391 14.417 1.00 58.88 245 HIS A N 1
ATOM 1905 C CA . HIS A 1 245 ? 5.176 22.241 13.671 1.00 58.88 245 HIS A CA 1
ATOM 1906 C C . HIS A 1 245 ? 6.524 22.366 14.402 1.00 58.88 245 HIS A C 1
ATOM 1908 O O . HIS A 1 245 ? 6.585 22.859 15.532 1.00 58.88 245 HIS A O 1
ATOM 1914 N N . ALA A 1 246 ? 7.611 21.912 13.767 1.00 58.94 246 ALA A N 1
ATOM 1915 C CA . ALA A 1 246 ? 8.976 21.945 14.316 1.00 58.94 246 ALA A CA 1
ATOM 1916 C C . ALA A 1 246 ? 9.110 21.293 15.714 1.00 58.94 246 ALA A C 1
ATOM 1918 O O . ALA A 1 246 ? 9.854 21.767 16.575 1.00 58.94 246 ALA A O 1
ATOM 1919 N N . GLY A 1 247 ? 8.349 20.221 15.965 1.00 61.06 247 GLY A N 1
ATOM 1920 C CA . GLY A 1 247 ? 8.339 19.515 17.253 1.00 61.06 247 GLY A CA 1
ATOM 1921 C C . GLY A 1 247 ? 7.596 20.248 18.378 1.00 61.06 247 GLY A C 1
ATOM 1922 O O . GLY A 1 247 ? 7.644 19.815 19.531 1.00 61.06 247 GLY A O 1
ATOM 1923 N N . ILE A 1 248 ? 6.897 21.346 18.073 1.00 64.81 248 ILE A N 1
ATOM 1924 C CA . ILE A 1 248 ? 6.105 22.110 19.037 1.00 64.81 248 ILE A CA 1
ATOM 1925 C C . ILE A 1 248 ? 4.630 21.749 18.865 1.00 64.81 248 ILE A C 1
ATOM 1927 O O . ILE A 1 248 ? 4.030 22.004 17.823 1.00 64.81 248 ILE A O 1
ATOM 1931 N N . LYS A 1 249 ? 4.021 21.202 19.924 1.00 70.81 249 LYS A N 1
ATOM 1932 C CA . LYS A 1 249 ? 2.569 20.985 19.964 1.00 70.81 249 LYS A CA 1
ATOM 1933 C C . LYS A 1 249 ? 1.859 22.339 20.129 1.00 70.81 249 LYS A C 1
ATOM 1935 O O . LYS A 1 249 ? 2.209 23.087 21.050 1.00 70.81 249 LYS A O 1
ATOM 1940 N N . PRO A 1 250 ? 0.859 22.677 19.298 1.00 68.19 250 PRO A N 1
ATOM 1941 C CA . PRO A 1 250 ? 0.133 23.931 19.409 1.00 68.19 250 PRO A CA 1
ATOM 1942 C C . PRO A 1 250 ? -0.654 23.962 20.720 1.00 68.19 250 PRO A C 1
ATOM 1944 O O . PRO A 1 250 ? -1.168 22.945 21.198 1.00 68.19 250 PRO A O 1
ATOM 1947 N N . TRP A 1 251 ? -0.795 25.154 21.297 1.00 74.06 251 TRP A N 1
ATOM 1948 C CA . TRP A 1 251 ? -1.660 25.347 22.456 1.00 74.06 251 TRP A CA 1
ATOM 1949 C C . TRP A 1 251 ? -3.125 25.136 22.064 1.00 74.06 251 TRP A C 1
ATOM 1951 O O . TRP A 1 251 ? -3.564 25.555 20.984 1.00 74.06 251 TRP A O 1
ATOM 1961 N N . PHE A 1 252 ? -3.888 24.523 22.971 1.00 78.94 252 PHE A N 1
ATOM 1962 C CA . PHE A 1 252 ? -5.339 24.421 22.843 1.00 78.94 252 PHE A CA 1
ATOM 1963 C C . PHE A 1 252 ? -5.954 25.803 22.571 1.00 78.94 252 PHE A C 1
ATOM 1965 O O . PHE A 1 252 ? -5.507 26.810 23.121 1.00 78.94 252 PHE A O 1
ATOM 1972 N N . HIS A 1 253 ? -6.988 25.836 21.728 1.00 78.56 253 HIS A N 1
ATOM 1973 C CA . HIS A 1 253 ? -7.741 27.037 21.335 1.00 78.56 253 HIS A CA 1
ATOM 1974 C C . HIS A 1 253 ? -7.004 28.066 20.468 1.00 78.56 253 HIS A C 1
ATOM 1976 O O . HIS A 1 253 ? -7.590 29.100 20.139 1.00 78.56 253 HIS A O 1
ATOM 1982 N N . THR A 1 254 ? -5.767 27.803 20.044 1.00 83.69 254 THR A N 1
ATOM 1983 C CA . THR A 1 254 ? -5.154 28.596 18.969 1.00 83.69 254 THR A CA 1
ATOM 1984 C C . THR A 1 254 ? -5.944 28.435 17.670 1.00 83.69 254 THR A C 1
ATOM 1986 O O . THR A 1 254 ? -6.601 27.416 17.458 1.00 83.69 254 THR A O 1
ATOM 1989 N N . GLN A 1 255 ? -5.877 29.431 16.780 1.00 82.88 255 GLN A N 1
ATOM 1990 C CA . GLN A 1 255 ? -6.518 29.338 15.464 1.00 82.88 255 GLN A CA 1
ATOM 1991 C C . GLN A 1 255 ? -6.044 28.081 14.723 1.00 82.88 255 GLN A C 1
ATOM 1993 O O . GLN A 1 255 ? -6.874 27.272 14.335 1.00 82.88 255 GLN A O 1
ATOM 1998 N N . CYS A 1 256 ? -4.728 27.864 14.669 1.00 78.38 256 CYS A N 1
ATOM 1999 C CA . CYS A 1 256 ? -4.094 26.682 14.076 1.00 78.38 256 CYS A CA 1
ATOM 2000 C C . CYS A 1 256 ? -4.677 25.352 14.603 1.00 78.38 256 CYS A C 1
ATOM 2002 O O . CYS A 1 256 ? -5.037 24.460 13.832 1.00 78.38 256 CYS A O 1
ATOM 2004 N N . TYR A 1 257 ? -4.809 25.230 15.932 1.00 83.62 257 TYR A N 1
ATOM 2005 C CA . TYR A 1 257 ? -5.420 24.062 16.570 1.00 83.62 257 TYR A CA 1
ATOM 2006 C C . TYR A 1 257 ? -6.880 23.896 16.139 1.00 83.62 257 TYR A C 1
ATOM 2008 O O . TYR A 1 257 ? -7.293 22.803 15.767 1.00 83.62 257 TYR A O 1
ATOM 2016 N N . ASN A 1 258 ? -7.675 24.968 16.194 1.00 87.94 258 ASN A N 1
ATOM 2017 C CA . ASN A 1 258 ? -9.116 24.899 15.949 1.00 87.94 258 ASN A CA 1
ATOM 2018 C C . ASN A 1 258 ? -9.438 24.543 14.490 1.00 87.94 258 ASN A C 1
ATOM 2020 O O . ASN A 1 258 ? -10.332 23.732 14.252 1.00 87.94 258 ASN A O 1
ATOM 2024 N N . THR A 1 259 ? -8.711 25.116 13.527 1.00 87.88 259 THR A N 1
ATOM 2025 C CA . THR A 1 259 ? -8.917 24.848 12.095 1.00 87.88 259 THR A CA 1
ATOM 2026 C C . THR A 1 259 ? -8.528 23.411 11.752 1.00 87.88 259 THR A C 1
ATOM 2028 O O . THR A 1 259 ? -9.302 22.696 11.117 1.00 87.88 259 THR A O 1
ATOM 2031 N N . SER A 1 260 ? -7.398 22.929 12.277 1.00 86.44 260 SER A N 1
ATOM 2032 C CA . SER A 1 260 ? -6.960 21.545 12.070 1.00 86.44 260 SER A CA 1
ATOM 2033 C C . SER A 1 260 ? -7.881 20.545 12.775 1.00 86.44 260 SER A C 1
ATOM 2035 O O . SER A 1 260 ? -8.263 19.533 12.195 1.00 86.44 260 SER A O 1
ATOM 2037 N N . PHE A 1 261 ? -8.313 20.835 14.005 1.00 89.62 261 PHE A N 1
ATOM 2038 C CA . PHE A 1 261 ? -9.289 20.008 14.716 1.00 89.62 261 PHE A CA 1
ATOM 2039 C C . PHE A 1 261 ? -10.610 19.907 13.955 1.00 89.62 261 PHE A C 1
ATOM 2041 O O . PHE A 1 261 ? -11.165 18.818 13.876 1.00 89.62 261 PHE A O 1
ATOM 2048 N N . CYS A 1 262 ? -11.089 20.998 13.354 1.00 91.94 262 CYS A N 1
ATOM 2049 C CA . CYS A 1 262 ? -12.285 20.992 12.513 1.00 91.94 262 CYS A CA 1
ATOM 2050 C C . CYS A 1 262 ? -12.164 20.001 11.341 1.00 91.94 262 CYS A C 1
ATOM 2052 O O . CYS A 1 262 ? -13.049 19.161 11.166 1.00 91.94 262 CYS A O 1
ATOM 2054 N N . VAL A 1 263 ? -11.054 20.035 10.592 1.00 91.00 263 VAL A N 1
ATOM 2055 C CA . VAL A 1 263 ? -10.820 19.143 9.439 1.00 91.00 263 VAL A CA 1
ATOM 2056 C C . VAL A 1 263 ? -10.703 17.683 9.874 1.00 91.00 263 VAL A C 1
ATOM 2058 O O . VAL A 1 263 ? -11.432 16.824 9.377 1.00 91.00 263 VAL A O 1
ATOM 2061 N N . TYR A 1 264 ? -9.832 17.393 10.844 1.00 91.44 264 TYR A N 1
ATOM 2062 C CA . TYR A 1 264 ? -9.597 16.020 11.296 1.00 91.44 264 TYR A CA 1
ATOM 2063 C C . TYR A 1 264 ? -10.806 15.425 12.022 1.00 91.44 264 TYR A C 1
ATOM 2065 O O . TYR A 1 264 ? -11.084 14.239 11.864 1.00 91.44 264 TYR A O 1
ATOM 2073 N N . LYS A 1 265 ? -11.585 16.230 12.754 1.00 93.62 265 LYS A N 1
ATOM 2074 C CA . LYS A 1 265 ? -12.863 15.782 13.319 1.00 93.62 265 LYS A CA 1
ATOM 2075 C C . LYS A 1 265 ? -13.829 15.352 12.214 1.00 93.62 265 LYS A C 1
ATOM 2077 O O . LYS A 1 265 ? -14.377 14.262 12.310 1.00 93.62 265 LYS A O 1
ATOM 2082 N N . ARG A 1 266 ? -13.990 16.151 11.148 1.00 93.94 266 ARG A N 1
ATOM 2083 C CA . ARG A 1 266 ? -14.844 15.784 10.001 1.00 93.94 266 ARG A CA 1
ATOM 2084 C C . ARG A 1 266 ? -14.383 14.503 9.324 1.00 93.94 266 ARG A C 1
ATOM 2086 O O . ARG A 1 266 ? -15.219 13.665 9.009 1.00 93.94 266 ARG A O 1
ATOM 2093 N N . LEU A 1 267 ? -13.073 14.348 9.128 1.00 93.44 267 LEU A N 1
ATOM 2094 C CA . LEU A 1 267 ? -12.487 13.126 8.586 1.00 93.44 267 LEU A CA 1
ATOM 2095 C C . LEU A 1 267 ? -12.857 11.910 9.445 1.00 93.44 267 LEU A C 1
ATOM 2097 O O . LEU A 1 267 ? -13.359 10.922 8.926 1.00 93.44 267 LEU A O 1
ATOM 2101 N N . TYR A 1 268 ? -12.637 11.987 10.757 1.00 96.00 268 TYR A N 1
ATOM 2102 C CA . TYR A 1 268 ? -12.837 10.855 11.661 1.00 96.00 268 TYR A CA 1
ATOM 2103 C C . TYR A 1 268 ? -14.324 10.514 11.840 1.00 96.00 268 TYR A C 1
ATOM 2105 O O . TYR A 1 268 ? -14.669 9.337 11.809 1.00 96.00 268 TYR A O 1
ATOM 2113 N N . GLU A 1 269 ? -15.209 11.511 11.944 1.00 97.12 269 GLU A N 1
ATOM 2114 C CA . GLU A 1 269 ? -16.665 11.287 11.970 1.00 97.12 269 GLU A CA 1
ATOM 2115 C C . GLU A 1 269 ? -17.146 10.613 10.680 1.00 97.12 269 GLU A C 1
ATOM 2117 O O . GLU A 1 269 ? -17.876 9.628 10.727 1.00 97.12 269 GLU A O 1
ATOM 2122 N N . PHE A 1 270 ? -16.664 11.071 9.526 1.00 96.12 270 PHE A N 1
ATOM 2123 C CA . PHE A 1 270 ? -17.001 10.465 8.242 1.00 96.12 270 PHE A CA 1
ATOM 2124 C C . PHE A 1 270 ? -16.526 9.009 8.121 1.00 96.12 270 PHE A C 1
ATOM 2126 O O . PHE A 1 270 ? -17.267 8.142 7.654 1.00 96.12 270 PHE A O 1
ATOM 2133 N N . LEU A 1 271 ? -15.305 8.712 8.570 1.00 96.88 271 LEU A N 1
ATOM 2134 C CA . LEU A 1 271 ? -14.812 7.337 8.621 1.00 96.88 271 LEU A CA 1
ATOM 2135 C C . LEU A 1 271 ? -15.644 6.468 9.570 1.00 96.88 271 LEU A C 1
ATOM 2137 O O . LEU A 1 271 ? -15.871 5.293 9.277 1.00 96.88 271 LEU A O 1
ATOM 2141 N N . ASN A 1 272 ? -16.122 7.042 10.678 1.00 98.50 272 ASN A N 1
ATOM 2142 C CA . ASN A 1 272 ? -17.039 6.360 11.580 1.00 98.50 272 ASN A CA 1
ATOM 2143 C C . ASN A 1 272 ? -18.348 5.995 10.886 1.00 98.50 272 ASN A C 1
ATOM 2145 O O . ASN A 1 272 ? -18.788 4.854 10.984 1.00 98.50 272 ASN A O 1
ATOM 2149 N N . ASP A 1 273 ? -18.948 6.939 10.159 1.00 98.50 273 ASP A N 1
ATOM 2150 C CA . ASP A 1 273 ? -20.204 6.720 9.439 1.00 98.50 273 ASP A CA 1
ATOM 2151 C C . ASP A 1 273 ? -20.066 5.581 8.417 1.00 98.50 273 ASP A C 1
ATOM 2153 O O . ASP A 1 273 ? -20.948 4.725 8.306 1.00 98.50 273 ASP A O 1
ATOM 2157 N N . CYS A 1 274 ? -18.928 5.504 7.720 1.00 97.69 274 CYS A N 1
ATOM 2158 C CA . CYS A 1 274 ? -18.599 4.377 6.850 1.00 97.69 274 CYS A CA 1
ATOM 2159 C C . CYS A 1 274 ? -18.499 3.050 7.624 1.00 97.69 274 CYS A C 1
ATOM 2161 O O . CYS A 1 274 ? -19.081 2.051 7.194 1.00 97.69 274 CYS A O 1
ATOM 2163 N N . ALA A 1 275 ? -17.791 3.023 8.758 1.00 98.44 275 ALA A N 1
ATOM 2164 C CA . ALA A 1 275 ? -17.627 1.817 9.573 1.00 98.44 275 ALA A CA 1
ATOM 2165 C C . ALA A 1 275 ? -18.964 1.296 10.120 1.00 98.44 275 ALA A C 1
ATOM 2167 O O . ALA A 1 275 ? -19.302 0.130 9.905 1.00 98.44 275 ALA A O 1
ATOM 2168 N N . VAL A 1 276 ? -19.781 2.182 10.702 1.00 98.62 276 VAL A N 1
ATOM 2169 C CA . VAL A 1 276 ? -21.149 1.875 11.148 1.00 98.62 276 VAL A CA 1
ATOM 2170 C C . VAL A 1 276 ? -21.960 1.277 9.998 1.00 98.62 276 VAL A C 1
ATOM 2172 O O . VAL A 1 276 ? -22.564 0.211 10.137 1.00 98.62 276 VAL A O 1
ATOM 2175 N N . ALA A 1 277 ? -21.939 1.922 8.830 1.00 98.38 277 ALA A N 1
ATOM 2176 C CA . ALA A 1 277 ? -22.703 1.482 7.672 1.00 98.38 277 ALA A CA 1
ATOM 2177 C C . ALA A 1 277 ? -22.290 0.087 7.167 1.00 98.38 277 ALA A C 1
ATOM 2179 O O . ALA A 1 277 ? -23.157 -0.687 6.748 1.00 98.38 277 ALA A O 1
ATOM 2180 N N . ALA A 1 278 ? -20.999 -0.248 7.216 1.00 97.69 278 ALA A N 1
ATOM 2181 C CA . ALA A 1 278 ? -20.483 -1.567 6.860 1.00 97.69 278 ALA A CA 1
ATOM 2182 C C . ALA A 1 278 ? -20.873 -2.643 7.886 1.00 97.69 278 ALA A C 1
ATOM 2184 O O . ALA A 1 278 ? -21.362 -3.710 7.500 1.00 97.69 278 ALA A O 1
ATOM 2185 N N . HIS A 1 279 ? -20.731 -2.357 9.183 1.00 97.19 279 HIS A N 1
ATOM 2186 C CA . HIS A 1 279 ? -21.070 -3.291 10.266 1.00 97.19 279 HIS A CA 1
ATOM 2187 C C . HIS A 1 279 ? -22.570 -3.603 10.353 1.00 97.19 279 HIS A C 1
ATOM 2189 O O . HIS A 1 279 ? -22.955 -4.661 10.846 1.00 97.19 279 HIS A O 1
ATOM 2195 N N . GLU A 1 280 ? -23.438 -2.737 9.822 1.00 97.06 280 GLU A N 1
ATOM 2196 C CA . GLU A 1 280 ? -24.869 -3.034 9.677 1.00 97.06 280 GLU A CA 1
ATOM 2197 C C . GLU A 1 280 ? -25.167 -4.165 8.677 1.00 97.06 280 GLU A C 1
ATOM 2199 O O . GLU A 1 280 ? -26.250 -4.757 8.721 1.00 97.06 280 GLU A O 1
ATOM 2204 N N . VAL A 1 281 ? -24.258 -4.445 7.735 1.00 96.56 281 VAL A N 1
ATOM 2205 C CA . VAL A 1 281 ? -24.510 -5.370 6.616 1.00 96.56 281 VAL A CA 1
ATOM 2206 C C . VAL A 1 281 ? -23.540 -6.544 6.537 1.00 96.56 281 VAL A C 1
ATOM 2208 O O . VAL A 1 281 ? -23.860 -7.513 5.843 1.00 96.56 281 VAL A O 1
ATOM 2211 N N . ALA A 1 282 ? -22.388 -6.490 7.209 1.00 95.56 282 ALA A N 1
ATOM 2212 C CA . ALA A 1 282 ? -21.376 -7.540 7.156 1.00 95.56 282 ALA A CA 1
ATOM 2213 C C . ALA A 1 282 ? -20.525 -7.622 8.435 1.00 95.56 282 ALA A C 1
ATOM 2215 O O . ALA A 1 282 ? -20.220 -6.613 9.063 1.00 95.56 282 ALA A O 1
ATOM 2216 N N . ASP A 1 283 ? -20.073 -8.836 8.758 1.00 94.12 283 ASP A N 1
ATOM 2217 C CA . ASP A 1 283 ? -19.055 -9.087 9.784 1.00 94.12 283 ASP A CA 1
ATOM 2218 C C . ASP A 1 283 ? -17.651 -8.976 9.153 1.00 94.12 283 ASP A C 1
ATOM 2220 O O . ASP A 1 283 ? -17.039 -9.988 8.786 1.00 94.12 283 ASP A O 1
ATOM 2224 N N . VAL A 1 284 ? -17.174 -7.745 8.969 1.00 96.06 284 VAL A N 1
ATOM 2225 C CA . VAL A 1 284 ? -15.875 -7.400 8.360 1.00 96.06 284 VAL A CA 1
ATOM 2226 C C . VAL A 1 284 ? -15.103 -6.434 9.253 1.00 96.06 284 VAL A C 1
ATOM 2228 O O . VAL A 1 284 ? -15.703 -5.734 10.062 1.00 96.06 284 VAL A O 1
ATOM 2231 N N . ILE A 1 285 ? -13.782 -6.385 9.081 1.00 98.25 285 ILE A N 1
ATOM 2232 C CA . ILE A 1 285 ? -12.930 -5.356 9.685 1.00 98.25 285 ILE A CA 1
ATOM 2233 C C . ILE A 1 285 ? -12.947 -4.118 8.781 1.00 98.25 285 ILE A C 1
ATOM 2235 O O . ILE A 1 285 ? -12.737 -4.235 7.573 1.00 98.25 285 ILE A O 1
ATOM 2239 N N . VAL A 1 286 ? -13.160 -2.936 9.350 1.00 98.12 286 VAL A N 1
ATOM 2240 C CA . VAL A 1 286 ? -13.116 -1.653 8.644 1.00 98.12 286 VAL A CA 1
ATOM 2241 C C . VAL A 1 286 ? -11.985 -0.800 9.199 1.00 98.12 286 VAL A C 1
ATOM 2243 O O . VAL A 1 286 ? -11.912 -0.532 10.399 1.00 98.12 286 VAL A O 1
ATOM 2246 N N . VAL A 1 287 ? -11.105 -0.353 8.309 1.00 97.50 287 VAL A N 1
ATOM 2247 C CA . VAL A 1 287 ? -9.982 0.533 8.626 1.00 97.50 287 VAL A CA 1
ATOM 2248 C C . VAL A 1 287 ? -9.969 1.740 7.692 1.00 97.50 287 VAL A C 1
ATOM 2250 O O . VAL A 1 287 ? -10.630 1.773 6.655 1.00 97.50 287 VAL A O 1
ATOM 2253 N N . SER A 1 288 ? -9.157 2.728 8.044 1.00 90.31 288 SER A N 1
ATOM 2254 C CA . SER A 1 288 ? -8.749 3.811 7.151 1.00 90.31 288 SER A CA 1
ATOM 2255 C C . SER A 1 288 ? -7.243 3.765 6.984 1.00 90.31 288 SER A C 1
ATOM 2257 O O . SER A 1 288 ? -6.550 3.666 7.997 1.00 90.31 288 SER A O 1
ATOM 2259 N N . THR A 1 289 ? -6.734 3.858 5.756 1.00 88.62 289 THR A N 1
ATOM 2260 C CA . THR A 1 289 ? -5.289 3.874 5.474 1.00 88.62 289 THR A CA 1
ATOM 2261 C C . THR A 1 289 ? -4.759 5.305 5.548 1.00 88.62 289 THR A C 1
ATOM 2263 O O . THR A 1 289 ? -5.070 6.136 4.688 1.00 88.62 289 THR A O 1
ATOM 2266 N N . PHE A 1 290 ? -3.956 5.592 6.564 1.00 93.50 290 PHE A N 1
ATOM 2267 C CA . PHE A 1 290 ? -3.275 6.874 6.711 1.00 93.50 290 PHE A CA 1
ATOM 2268 C C . PHE A 1 290 ? -1.819 6.780 6.242 1.00 93.50 290 PHE A C 1
ATOM 2270 O O . PHE A 1 290 ? -1.223 5.711 6.308 1.00 93.50 290 PHE A O 1
ATOM 2277 N N . ALA A 1 291 ? -1.236 7.886 5.801 1.00 91.44 291 ALA A N 1
ATOM 2278 C CA . ALA A 1 291 ? 0.211 8.038 5.722 1.00 91.44 291 ALA A CA 1
ATOM 2279 C C . ALA A 1 291 ? 0.754 8.400 7.112 1.00 91.44 291 ALA A C 1
ATOM 2281 O O . ALA A 1 291 ? 0.111 9.156 7.855 1.00 91.44 291 ALA A O 1
ATOM 2282 N N . ASP A 1 292 ? 1.931 7.894 7.475 1.00 90.69 292 ASP A N 1
ATOM 2283 C CA . ASP A 1 292 ? 2.662 8.334 8.667 1.00 90.69 292 ASP A CA 1
ATOM 2284 C C . ASP A 1 292 ? 3.337 9.688 8.438 1.00 90.69 292 ASP A C 1
ATOM 2286 O O . ASP A 1 292 ? 4.556 9.836 8.409 1.00 90.69 292 ASP A O 1
ATOM 2290 N N . VAL A 1 293 ? 2.484 10.691 8.278 1.00 81.50 293 VAL A N 1
ATOM 2291 C CA . VAL A 1 293 ? 2.848 12.096 8.177 1.00 81.50 293 VAL A CA 1
ATOM 2292 C C . VAL A 1 293 ? 2.213 12.866 9.323 1.00 81.50 293 VAL A C 1
ATOM 2294 O O . VAL A 1 293 ? 1.138 12.529 9.841 1.00 81.50 293 VAL A O 1
ATOM 2297 N N . ASP A 1 294 ? 2.924 13.905 9.742 1.00 74.31 294 ASP A N 1
ATOM 2298 C CA . ASP A 1 294 ? 2.498 14.869 10.748 1.00 74.31 294 ASP A CA 1
ATOM 2299 C C . ASP A 1 294 ? 2.090 14.297 12.109 1.00 74.31 294 ASP A C 1
ATOM 2301 O O . ASP A 1 294 ? 1.076 14.691 12.696 1.00 74.31 294 ASP A O 1
ATOM 2305 N N . ALA A 1 295 ? 2.878 13.356 12.626 1.00 80.00 295 ALA A N 1
ATOM 2306 C CA . ALA A 1 295 ? 2.614 12.706 13.908 1.00 80.00 295 ALA A CA 1
ATOM 2307 C C . ALA A 1 295 ? 1.197 12.102 13.977 1.00 80.00 295 ALA A C 1
ATOM 2309 O O . ALA A 1 295 ? 0.361 12.500 14.792 1.00 80.00 295 ALA A O 1
ATOM 2310 N N . LEU A 1 296 ? 0.923 11.099 13.137 1.00 87.69 296 LEU A N 1
ATOM 2311 C CA . LEU A 1 296 ? -0.369 10.404 13.081 1.00 87.69 296 LEU A CA 1
ATOM 2312 C C . LEU A 1 296 ? -0.913 10.005 14.466 1.00 87.69 296 LEU A C 1
ATOM 2314 O O . LEU A 1 296 ? -2.103 10.165 14.736 1.00 87.69 296 LEU A O 1
ATOM 2318 N N . TYR A 1 297 ? -0.055 9.534 15.373 1.00 89.19 297 TYR A N 1
ATOM 2319 C CA . TYR A 1 297 ? -0.467 9.163 16.729 1.00 89.19 297 TYR A CA 1
ATOM 2320 C C . TYR A 1 297 ? -1.000 10.351 17.555 1.00 89.19 297 TYR A C 1
ATOM 2322 O O . TYR A 1 297 ? -1.905 10.148 18.363 1.00 89.19 297 TYR A O 1
ATOM 2330 N N . ASP A 1 298 ? -0.530 11.584 17.341 1.00 86.88 298 ASP A N 1
ATOM 2331 C CA . ASP A 1 298 ? -1.066 12.779 18.011 1.00 86.88 298 ASP A CA 1
ATOM 2332 C C . ASP A 1 298 ? -2.470 13.118 17.484 1.00 86.88 298 ASP A C 1
ATOM 2334 O O . ASP A 1 298 ? -3.349 13.524 18.250 1.00 86.88 298 ASP A O 1
ATOM 2338 N N . LYS A 1 299 ? -2.716 12.910 16.182 1.00 87.81 299 LYS A N 1
ATOM 2339 C CA . LYS A 1 299 ? -4.056 13.040 15.584 1.00 87.81 299 LYS A CA 1
ATOM 2340 C C . LYS A 1 299 ? -4.993 11.993 16.201 1.00 87.81 299 LYS A C 1
ATOM 2342 O O . LYS A 1 299 ? -6.054 12.346 16.717 1.00 87.81 299 LYS A O 1
ATOM 2347 N N . VAL A 1 300 ? -4.563 10.732 16.265 1.00 92.50 300 VAL A N 1
ATOM 2348 C CA . VAL A 1 300 ? -5.327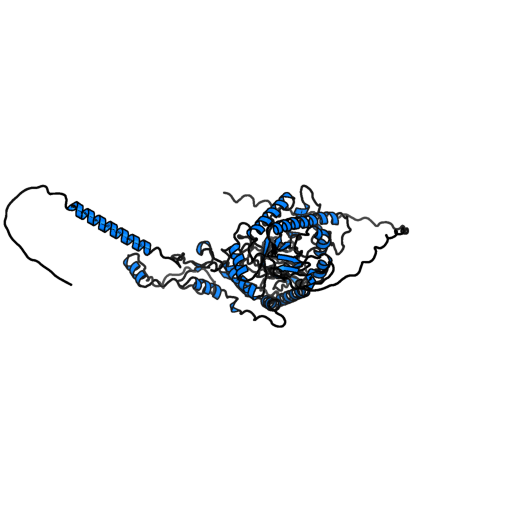 9.637 16.888 1.00 92.50 300 VAL A CA 1
ATOM 2349 C C . VAL A 1 300 ? -5.653 9.922 18.359 1.00 92.50 300 VAL A C 1
ATOM 2351 O O . VAL A 1 300 ? -6.796 9.725 18.765 1.00 92.50 300 VAL A O 1
ATOM 2354 N N . GLU A 1 301 ? -4.705 10.432 19.151 1.00 91.25 301 GLU A N 1
ATOM 2355 C CA . GLU A 1 301 ? -4.925 10.767 20.571 1.00 91.25 301 GLU A CA 1
ATOM 2356 C C . GLU A 1 301 ? -6.072 11.776 20.748 1.00 91.25 301 GLU A C 1
ATOM 2358 O O . GLU A 1 301 ? -6.888 11.670 21.664 1.00 91.25 301 GLU A O 1
ATOM 2363 N N . ARG A 1 302 ? -6.147 12.768 19.856 1.00 89.06 302 ARG A N 1
ATOM 2364 C CA . ARG A 1 302 ? -7.015 13.941 20.020 1.00 89.06 302 ARG A CA 1
ATOM 2365 C C . ARG A 1 302 ? -8.372 13.802 19.354 1.00 89.06 302 ARG A C 1
ATOM 2367 O O . ARG A 1 302 ? -9.358 14.319 19.880 1.00 89.06 302 ARG A O 1
ATOM 2374 N N . VAL A 1 303 ? -8.421 13.156 18.190 1.00 92.31 303 VAL A N 1
ATOM 2375 C CA . VAL A 1 303 ? -9.647 13.017 17.389 1.00 92.31 303 VAL A CA 1
ATOM 2376 C C . VAL A 1 303 ? -10.108 11.569 17.230 1.00 92.31 303 VAL A C 1
ATOM 2378 O O . VAL A 1 303 ? -11.236 11.343 16.802 1.00 92.31 303 VAL A O 1
ATOM 2381 N N . GLY A 1 304 ? -9.316 10.579 17.656 1.00 94.31 304 GLY A N 1
ATOM 2382 C CA . GLY A 1 304 ? -9.657 9.157 17.538 1.00 94.31 304 GLY A CA 1
ATOM 2383 C C . GLY A 1 304 ? -10.986 8.767 18.184 1.00 94.31 304 GLY A C 1
ATOM 2384 O O . GLY A 1 304 ? -11.666 7.865 17.703 1.00 94.31 304 GLY A O 1
ATOM 2385 N N . ALA A 1 305 ? -11.404 9.489 19.228 1.00 96.25 305 ALA A N 1
ATOM 2386 C CA . ALA A 1 305 ? -12.685 9.281 19.901 1.00 96.25 305 ALA A CA 1
ATOM 2387 C C . ALA A 1 305 ? -13.919 9.570 19.020 1.00 96.25 305 ALA A C 1
ATOM 2389 O O . ALA A 1 305 ? -15.012 9.138 19.377 1.00 96.25 305 ALA A O 1
ATOM 2390 N N . TYR A 1 306 ? -13.760 10.271 17.890 1.00 98.00 306 TYR A N 1
ATOM 2391 C CA . TYR A 1 306 ? -14.832 10.521 16.916 1.00 98.00 306 TYR A CA 1
ATOM 2392 C C . TYR A 1 306 ? -15.011 9.386 15.897 1.00 98.00 306 TYR A C 1
ATOM 2394 O O . TYR A 1 306 ? -15.969 9.424 15.133 1.00 98.00 306 TYR A O 1
ATOM 2402 N N . ALA A 1 307 ? -14.136 8.373 15.911 1.00 97.81 307 ALA A N 1
ATOM 2403 C CA . ALA A 1 307 ? -14.265 7.166 15.094 1.00 97.81 307 ALA A CA 1
ATOM 2404 C C . ALA A 1 307 ? -14.284 5.873 15.938 1.00 97.81 307 ALA A C 1
ATOM 2406 O O . ALA A 1 307 ? -13.423 5.001 15.767 1.00 97.81 307 ALA A O 1
ATOM 2407 N N . PRO A 1 308 ? -15.217 5.734 16.903 1.00 96.94 308 PRO A N 1
ATOM 2408 C CA . PRO A 1 308 ? -15.286 4.558 17.767 1.00 96.94 308 PRO A CA 1
ATOM 2409 C C . PRO A 1 308 ? -15.554 3.242 17.024 1.00 96.94 308 PRO A C 1
ATOM 2411 O O . PRO A 1 308 ? -15.147 2.200 17.540 1.00 96.94 308 PRO A O 1
ATOM 2414 N N . ASP A 1 309 ? -16.177 3.268 15.847 1.00 97.62 309 ASP A N 1
ATOM 2415 C CA . ASP A 1 309 ? -16.556 2.079 15.076 1.00 97.62 309 ASP A CA 1
ATOM 2416 C C . ASP A 1 309 ? -15.493 1.645 14.053 1.00 97.62 309 ASP A C 1
ATOM 2418 O O . ASP A 1 309 ? -15.569 0.533 13.545 1.00 97.62 309 ASP A O 1
ATOM 2422 N N . LEU A 1 310 ? -14.445 2.443 13.792 1.00 97.38 310 LEU A N 1
ATOM 2423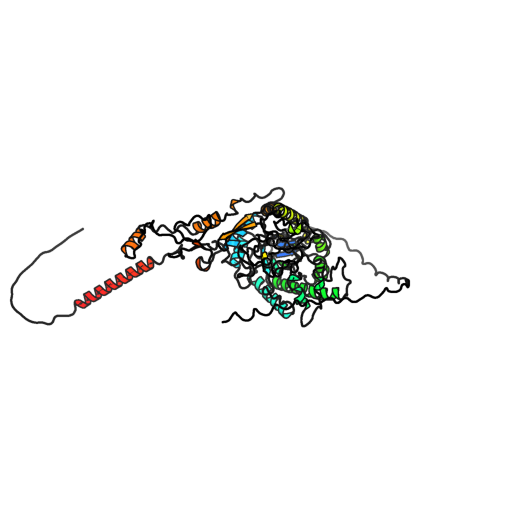 C CA . LEU A 1 310 ? -13.277 1.934 13.057 1.00 97.38 310 LEU A CA 1
ATOM 2424 C C . LEU A 1 310 ? -12.611 0.815 13.859 1.00 97.38 310 LEU A C 1
ATOM 2426 O O . LEU A 1 310 ? -12.269 1.005 15.024 1.00 97.38 310 LEU A O 1
ATOM 2430 N N . ASP A 1 311 ? -12.376 -0.343 13.256 1.00 97.81 311 ASP A N 1
ATOM 2431 C CA . ASP A 1 311 ? -11.892 -1.518 13.981 1.00 97.81 311 ASP A CA 1
ATOM 2432 C C . ASP A 1 311 ? -10.423 -1.371 14.406 1.00 97.81 311 ASP A C 1
ATOM 2434 O O . ASP A 1 311 ? -10.063 -1.669 15.548 1.00 97.81 311 ASP A O 1
ATOM 2438 N N . ALA A 1 312 ? -9.581 -0.851 13.515 1.00 97.06 312 ALA A N 1
ATOM 2439 C CA . ALA A 1 312 ? -8.159 -0.630 13.755 1.00 97.06 312 ALA A CA 1
ATOM 2440 C C . ALA A 1 312 ? -7.706 0.714 13.177 1.00 97.06 312 ALA A C 1
ATOM 2442 O O . ALA A 1 312 ? -8.223 1.175 12.156 1.00 97.06 312 ALA A O 1
ATOM 2443 N N . TRP A 1 313 ? -6.692 1.314 13.799 1.00 96.38 313 TRP A N 1
ATOM 2444 C CA . TRP A 1 313 ? -5.920 2.360 13.133 1.00 96.38 313 TRP A CA 1
ATOM 2445 C C . TRP A 1 313 ? -5.003 1.711 12.117 1.00 96.38 313 TRP A C 1
ATOM 2447 O O . TRP A 1 313 ? -4.476 0.628 12.373 1.00 96.38 313 TRP A O 1
ATOM 2457 N N . SER A 1 314 ? -4.794 2.357 10.976 1.00 96.56 314 SER A N 1
ATOM 2458 C CA . SER A 1 314 ? -3.874 1.817 9.989 1.00 96.56 314 SER A CA 1
ATOM 2459 C C . SER A 1 314 ? -3.016 2.884 9.337 1.00 96.56 314 SER A C 1
ATOM 2461 O O . SER A 1 314 ? -3.443 4.033 9.222 1.00 96.56 314 SER A O 1
ATOM 2463 N N . ALA A 1 315 ? -1.781 2.516 9.002 1.00 96.00 315 ALA A N 1
ATOM 2464 C CA . ALA A 1 315 ? -0.765 3.460 8.559 1.00 96.00 315 ALA A CA 1
ATOM 2465 C C . ALA A 1 315 ? 0.202 2.850 7.539 1.00 96.00 315 ALA A C 1
ATOM 2467 O O . ALA A 1 315 ? 0.577 1.683 7.657 1.00 96.00 315 ALA A O 1
ATOM 2468 N N . GLN A 1 316 ? 0.624 3.660 6.578 1.00 96.50 316 GLN A N 1
ATOM 2469 C CA . GLN A 1 316 ? 1.746 3.427 5.673 1.00 96.50 316 GLN A CA 1
ATOM 2470 C C . GLN A 1 316 ? 2.977 4.086 6.290 1.00 96.50 316 GLN A C 1
ATOM 2472 O O . GLN A 1 316 ? 2.931 5.277 6.602 1.00 96.50 316 GLN A O 1
ATOM 2477 N N . VAL A 1 317 ? 4.030 3.311 6.560 1.00 96.31 317 VAL A N 1
ATOM 2478 C CA . VAL A 1 317 ? 5.155 3.765 7.391 1.00 96.31 317 VAL A CA 1
ATOM 2479 C C . VAL A 1 317 ? 6.491 3.444 6.725 1.00 96.31 317 VAL A C 1
ATOM 2481 O O . VAL A 1 317 ? 6.873 2.279 6.621 1.00 96.31 317 VAL A O 1
ATOM 2484 N N . TYR A 1 318 ? 7.234 4.493 6.363 1.00 95.50 318 TYR A N 1
ATOM 2485 C CA . TYR A 1 318 ? 8.530 4.422 5.675 1.00 95.50 318 TYR A CA 1
ATOM 2486 C C . TYR A 1 318 ? 9.632 5.141 6.475 1.00 95.50 318 TYR A C 1
ATOM 2488 O O . TYR A 1 318 ? 10.252 6.097 6.020 1.00 95.50 318 TYR A O 1
ATOM 2496 N N . ARG A 1 319 ? 9.871 4.692 7.717 1.00 94.81 319 ARG A N 1
ATOM 2497 C CA . ARG A 1 319 ? 10.870 5.273 8.644 1.00 94.81 319 ARG A CA 1
ATOM 2498 C C . ARG A 1 319 ? 12.276 4.659 8.539 1.00 94.81 319 ARG A C 1
ATOM 2500 O O . ARG A 1 319 ? 13.127 4.931 9.384 1.00 94.81 319 ARG A O 1
ATOM 2507 N N . GLY A 1 320 ? 12.526 3.846 7.514 1.00 94.88 320 GLY A N 1
ATOM 2508 C CA . GLY A 1 320 ? 13.799 3.154 7.295 1.00 94.88 320 GLY A CA 1
ATOM 2509 C C . GLY A 1 320 ? 13.826 1.754 7.907 1.00 94.88 320 GLY A C 1
ATOM 2510 O O . GLY A 1 320 ? 12.823 1.050 7.887 1.00 94.88 320 GLY A O 1
ATOM 2511 N N . ALA A 1 321 ? 14.968 1.327 8.454 1.00 95.44 321 ALA A N 1
ATOM 2512 C CA . ALA A 1 321 ? 15.168 -0.047 8.948 1.00 95.44 321 ALA A CA 1
ATOM 2513 C C . ALA A 1 321 ? 14.413 -0.388 10.253 1.00 95.44 321 ALA A C 1
ATOM 2515 O O . ALA A 1 321 ? 14.474 -1.529 10.715 1.00 95.44 321 ALA A O 1
ATOM 2516 N N . SER A 1 322 ? 13.751 0.594 10.870 1.00 97.25 322 SER A N 1
ATOM 2517 C CA . SER A 1 322 ? 13.010 0.469 12.128 1.00 97.25 322 SER A CA 1
ATOM 2518 C C . SER A 1 322 ? 11.793 1.392 12.118 1.00 97.25 322 SER A C 1
ATOM 2520 O O . SER A 1 322 ? 11.836 2.477 11.539 1.00 97.25 322 SER A O 1
ATOM 2522 N N . PHE A 1 323 ? 10.725 1.011 12.822 1.00 96.81 323 PHE A N 1
ATOM 2523 C CA . PHE A 1 323 ? 9.575 1.895 13.045 1.00 96.81 323 PHE A CA 1
ATOM 2524 C C . PHE A 1 323 ? 9.851 2.971 14.111 1.00 96.81 323 PHE A C 1
ATOM 2526 O O . PHE A 1 323 ? 9.034 3.875 14.315 1.00 96.81 323 PHE A O 1
ATOM 2533 N N . GLY A 1 324 ? 10.993 2.895 14.803 1.00 95.00 324 GLY A N 1
ATOM 2534 C CA . GLY A 1 324 ? 11.386 3.854 15.829 1.00 95.00 324 GLY A CA 1
ATOM 2535 C C . GLY A 1 324 ? 10.372 3.913 16.973 1.00 95.00 324 GLY A C 1
ATOM 2536 O O . GLY A 1 324 ? 10.056 2.905 17.605 1.00 95.00 324 GLY A O 1
ATOM 2537 N N . ASP A 1 325 ? 9.849 5.105 17.260 1.00 93.31 325 ASP A N 1
ATOM 2538 C CA . ASP A 1 325 ? 8.881 5.320 18.339 1.00 93.31 325 ASP A CA 1
ATOM 2539 C C . ASP A 1 325 ? 7.416 5.057 17.945 1.00 93.31 325 ASP A C 1
ATOM 2541 O O . ASP A 1 325 ? 6.536 5.149 18.805 1.00 93.31 325 ASP A O 1
ATOM 2545 N N . PHE A 1 326 ? 7.134 4.674 16.693 1.00 95.25 326 PHE A N 1
ATOM 2546 C CA . PHE A 1 326 ? 5.774 4.639 16.146 1.00 95.25 326 PHE A CA 1
ATOM 2547 C C . PHE A 1 326 ? 4.811 3.752 16.952 1.00 95.25 326 PHE A C 1
ATOM 2549 O O . PHE A 1 326 ? 3.727 4.193 17.341 1.00 95.25 326 PHE A O 1
ATOM 2556 N N . PHE A 1 327 ? 5.218 2.521 17.289 1.00 96.19 327 PHE A N 1
ATOM 2557 C CA . PHE A 1 327 ? 4.385 1.612 18.089 1.00 96.19 327 PHE A CA 1
ATOM 2558 C C . PHE A 1 327 ? 4.128 2.133 19.503 1.00 96.19 327 PHE A C 1
ATOM 2560 O O . PHE A 1 327 ? 3.041 1.926 20.049 1.00 96.19 327 P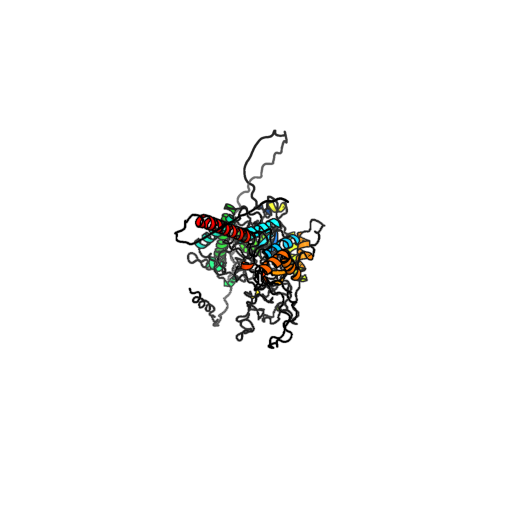HE A O 1
ATOM 2567 N N . THR A 1 328 ? 5.104 2.826 20.094 1.00 95.50 328 THR A N 1
ATOM 2568 C CA . THR A 1 328 ? 4.952 3.448 21.415 1.00 95.50 328 THR A CA 1
ATOM 2569 C C . THR A 1 328 ? 3.995 4.633 21.336 1.00 95.50 328 THR A C 1
ATOM 2571 O O . THR A 1 328 ? 3.078 4.720 22.151 1.00 95.50 328 THR A O 1
ATOM 2574 N N . GLY A 1 329 ? 4.154 5.496 20.328 1.00 94.06 329 GLY A N 1
ATOM 2575 C CA . GLY A 1 329 ? 3.265 6.626 20.063 1.00 94.06 329 GLY A CA 1
ATOM 2576 C C . GLY A 1 329 ? 1.812 6.180 19.928 1.00 94.06 329 GLY A C 1
ATOM 2577 O O . GLY A 1 329 ? 0.964 6.606 20.707 1.00 94.06 329 GLY A O 1
ATOM 2578 N N . ILE A 1 330 ? 1.530 5.235 19.028 1.00 94.88 330 ILE A N 1
ATOM 2579 C CA . ILE A 1 330 ? 0.171 4.707 18.833 1.00 94.88 330 ILE A CA 1
ATOM 2580 C C . ILE A 1 330 ? -0.376 4.053 20.109 1.00 94.88 330 ILE A C 1
ATOM 2582 O O . ILE A 1 330 ? -1.522 4.304 20.482 1.00 94.88 330 ILE A O 1
ATOM 2586 N N . SER A 1 331 ? 0.435 3.262 20.816 1.00 95.44 331 SER A N 1
ATOM 2587 C CA . SER A 1 331 ? 0.006 2.599 22.055 1.00 95.44 331 SER A CA 1
ATOM 2588 C C . SER A 1 331 ? -0.387 3.578 23.161 1.00 95.44 331 SER A C 1
ATOM 2590 O O . SER A 1 331 ? -1.287 3.276 23.950 1.00 95.44 331 SER A O 1
ATOM 2592 N N . ASN A 1 332 ? 0.273 4.735 23.223 1.00 95.19 332 ASN A N 1
ATOM 2593 C CA . ASN A 1 332 ? -0.055 5.815 24.151 1.00 95.19 332 ASN A CA 1
ATOM 2594 C C . ASN A 1 332 ? -1.333 6.556 23.746 1.00 95.19 332 ASN A C 1
ATOM 2596 O O . ASN A 1 332 ? -2.077 6.998 24.618 1.00 95.19 332 ASN A O 1
ATOM 2600 N N . SER A 1 333 ? -1.606 6.651 22.446 1.00 93.62 333 SER A N 1
ATOM 2601 C CA . SER A 1 333 ? -2.750 7.388 21.909 1.00 93.62 333 SER A CA 1
ATOM 2602 C C . SER A 1 333 ? -4.061 6.605 21.914 1.00 93.62 333 SER A C 1
ATOM 2604 O O . SER A 1 333 ? -5.133 7.208 21.936 1.00 93.62 333 SER A O 1
ATOM 2606 N N . THR A 1 334 ? -4.027 5.269 21.845 1.00 94.75 334 THR A N 1
ATOM 2607 C CA . THR A 1 334 ? -5.253 4.480 21.648 1.00 94.75 334 THR A CA 1
ATOM 2608 C C . THR A 1 334 ? -5.219 3.056 22.215 1.00 94.75 334 THR A C 1
ATOM 2610 O O . THR A 1 334 ? -4.174 2.439 22.434 1.00 94.75 334 THR A O 1
ATOM 2613 N N . GLY A 1 335 ? -6.418 2.520 22.457 1.00 93.81 335 GLY A N 1
ATOM 2614 C CA . GLY A 1 335 ? -6.646 1.127 22.850 1.00 93.81 335 GLY A CA 1
ATOM 2615 C C . GLY A 1 335 ? -6.971 0.201 21.676 1.00 93.81 335 GLY A C 1
ATOM 2616 O O . GLY A 1 335 ? -7.035 -1.007 21.877 1.00 93.81 335 GLY A O 1
ATOM 2617 N N . LYS A 1 336 ? -7.183 0.749 20.471 1.00 94.75 336 LYS A N 1
ATOM 2618 C CA . LYS A 1 336 ? -7.444 -0.027 19.250 1.00 94.75 336 LYS A CA 1
ATOM 2619 C C . LYS A 1 336 ? -6.148 -0.650 18.705 1.00 94.75 336 LYS A C 1
ATOM 2621 O O . LYS A 1 336 ? -5.076 -0.088 18.942 1.00 94.75 336 LYS A O 1
ATOM 2626 N N . PRO A 1 337 ? -6.223 -1.777 17.975 1.00 96.06 337 PRO A N 1
ATOM 2627 C CA . PRO A 1 337 ? -5.073 -2.304 17.251 1.00 96.06 337 PRO A CA 1
ATOM 2628 C C . PRO A 1 337 ? -4.562 -1.333 16.188 1.00 96.06 337 PRO A C 1
ATOM 2630 O O . PRO A 1 337 ? -5.332 -0.561 15.612 1.00 96.06 337 PRO A O 1
ATOM 2633 N N . LEU A 1 338 ? -3.271 -1.446 15.887 1.00 97.44 338 LEU A N 1
ATOM 2634 C CA . LEU A 1 338 ? -2.646 -0.892 14.692 1.00 97.44 338 LEU A CA 1
ATOM 2635 C C . LEU A 1 338 ? -2.512 -1.977 13.619 1.00 97.44 338 LEU A C 1
ATOM 2637 O O . LEU A 1 338 ? -2.050 -3.075 13.914 1.00 97.44 338 LEU A O 1
ATOM 2641 N N . LEU A 1 339 ? -2.833 -1.656 12.372 1.00 98.25 339 LEU A N 1
ATOM 2642 C CA . LEU A 1 339 ? -2.541 -2.469 11.195 1.00 98.25 339 LEU A CA 1
ATOM 2643 C C . LEU A 1 339 ? -1.642 -1.663 10.252 1.00 98.25 339 LEU A C 1
ATOM 2645 O O . LEU A 1 339 ? -2.035 -0.596 9.799 1.00 98.25 339 LEU A O 1
ATOM 2649 N N . LEU A 1 340 ? -0.436 -2.132 9.942 1.00 98.50 340 LEU A N 1
ATOM 2650 C CA . LEU A 1 340 ? 0.422 -1.416 8.993 1.00 98.50 340 LEU A CA 1
ATOM 2651 C C . LEU A 1 340 ? -0.011 -1.734 7.567 1.00 98.50 340 LEU A C 1
ATOM 2653 O O . LEU A 1 340 ? 0.100 -2.873 7.133 1.00 98.50 340 LEU A O 1
ATOM 2657 N N . THR A 1 341 ? -0.523 -0.756 6.833 1.00 97.94 341 THR A N 1
ATOM 2658 C CA . THR A 1 341 ? -1.042 -0.982 5.480 1.00 97.94 341 THR A CA 1
ATOM 2659 C C . THR A 1 341 ? 0.033 -0.959 4.416 1.00 97.94 341 THR A C 1
ATOM 2661 O O . THR A 1 341 ? -0.200 -1.553 3.371 1.00 97.94 341 THR A O 1
ATOM 2664 N N . GLU A 1 342 ? 1.183 -0.339 4.692 1.00 98.06 342 GLU A N 1
ATOM 2665 C CA . GLU A 1 342 ? 2.414 -0.461 3.901 1.00 98.06 342 GLU A CA 1
ATOM 2666 C C . GLU A 1 342 ? 3.629 -0.337 4.814 1.00 98.06 342 GLU A C 1
ATOM 2668 O O . GLU A 1 342 ? 3.636 0.464 5.755 1.00 98.06 342 GLU A O 1
ATOM 2673 N N . TYR A 1 343 ? 4.648 -1.131 4.519 1.00 98.31 343 TYR A N 1
ATOM 2674 C CA . TYR A 1 343 ? 6.012 -0.954 4.992 1.00 98.31 343 TYR A CA 1
ATOM 2675 C C . TYR A 1 343 ? 6.960 -1.617 3.992 1.00 98.31 343 TYR A C 1
ATOM 2677 O O . TYR A 1 343 ? 6.570 -2.543 3.277 1.00 98.31 343 TYR A O 1
ATOM 2685 N N . GLY A 1 344 ? 8.216 -1.196 3.972 1.00 97.44 344 GLY A N 1
ATOM 2686 C CA . GLY A 1 344 ? 9.222 -1.784 3.100 1.00 97.44 344 GLY A CA 1
ATOM 2687 C C . GLY A 1 344 ? 10.236 -0.753 2.648 1.00 97.44 344 GLY A C 1
ATOM 2688 O O . GLY A 1 344 ? 10.321 0.343 3.200 1.00 97.44 344 GLY A O 1
ATOM 2689 N N . VAL A 1 345 ? 11.005 -1.148 1.649 1.00 97.44 345 VAL A N 1
ATOM 2690 C CA . VAL A 1 345 ? 11.988 -0.323 0.960 1.00 97.44 345 VAL A CA 1
ATOM 2691 C C . VAL A 1 345 ? 12.072 -0.822 -0.477 1.00 97.44 345 VAL A C 1
ATOM 2693 O O . VAL A 1 345 ? 11.762 -1.992 -0.739 1.00 97.44 345 VAL A O 1
ATOM 2696 N N . ASP A 1 346 ? 12.460 0.047 -1.396 1.00 97.62 346 ASP A N 1
ATOM 2697 C CA . ASP A 1 346 ? 12.737 -0.358 -2.760 1.00 97.62 346 ASP A CA 1
ATOM 2698 C C . ASP A 1 346 ? 14.046 -1.166 -2.871 1.00 97.62 346 ASP A C 1
ATOM 2700 O O . ASP A 1 346 ? 14.827 -1.290 -1.924 1.00 97.62 346 ASP A O 1
ATOM 2704 N N . ALA A 1 347 ? 14.215 -1.833 -4.008 1.00 97.69 347 ALA A N 1
ATOM 2705 C CA . ALA A 1 347 ? 15.316 -2.747 -4.281 1.00 97.69 347 ALA A CA 1
ATOM 2706 C C . ALA A 1 347 ? 16.448 -2.104 -5.089 1.00 97.69 347 ALA A C 1
ATOM 2708 O O . ALA A 1 347 ? 17.246 -2.841 -5.680 1.00 97.69 347 ALA A O 1
ATOM 2709 N N . TYR A 1 348 ? 16.499 -0.778 -5.195 1.00 97.44 348 TYR A N 1
ATOM 2710 C CA . TYR A 1 348 ? 17.486 -0.088 -6.006 1.00 97.44 348 TYR A CA 1
ATOM 2711 C C . TYR A 1 348 ? 18.386 0.784 -5.134 1.00 97.44 348 TYR A C 1
ATOM 2713 O O . TYR A 1 348 ? 17.964 1.395 -4.165 1.00 97.44 348 TYR A O 1
ATOM 2721 N N . HIS A 1 349 ? 19.675 0.771 -5.451 1.00 97.38 349 HIS A N 1
ATOM 2722 C CA . HIS A 1 349 ? 20.653 1.672 -4.875 1.00 97.38 349 HIS A CA 1
ATOM 2723 C C . HIS A 1 349 ? 20.971 2.738 -5.913 1.00 97.38 349 HIS A C 1
ATOM 2725 O O . HIS A 1 349 ? 21.641 2.457 -6.914 1.00 97.38 349 HIS A O 1
ATOM 2731 N N . ASP A 1 350 ? 20.526 3.957 -5.659 1.00 96.44 350 ASP A N 1
ATOM 2732 C CA . ASP A 1 350 ? 20.692 5.109 -6.518 1.00 96.44 350 ASP A CA 1
ATOM 2733 C C . ASP A 1 350 ? 21.719 6.086 -5.945 1.00 96.44 350 ASP A C 1
ATOM 2735 O O . ASP A 1 350 ? 21.592 6.647 -4.852 1.00 96.44 350 ASP A O 1
ATOM 2739 N N . VAL A 1 351 ? 22.754 6.373 -6.734 1.00 95.50 351 VAL A N 1
ATOM 2740 C CA . VAL A 1 351 ? 23.766 7.356 -6.331 1.00 95.50 351 VAL A CA 1
ATOM 2741 C C . VAL A 1 351 ? 23.210 8.778 -6.215 1.00 95.50 351 VAL A C 1
ATOM 2743 O O . VAL A 1 351 ? 23.881 9.635 -5.634 1.00 95.50 351 VAL A O 1
ATOM 2746 N N . CYS A 1 352 ? 21.996 9.029 -6.713 1.00 94.38 352 CYS A N 1
ATOM 2747 C CA . CYS A 1 352 ? 21.260 10.273 -6.525 1.00 94.38 352 CYS A CA 1
ATOM 2748 C C . CYS A 1 352 ? 21.123 10.648 -5.035 1.00 94.38 352 CYS A C 1
ATOM 2750 O O . CYS A 1 352 ? 21.304 11.818 -4.676 1.00 94.38 352 CYS A O 1
ATOM 2752 N N . GLY A 1 353 ? 20.918 9.664 -4.148 1.00 93.31 353 GLY A N 1
ATOM 2753 C CA . GLY A 1 353 ? 20.784 9.870 -2.698 1.00 93.31 353 GLY A CA 1
ATOM 2754 C C . GLY A 1 353 ? 22.101 10.075 -1.934 1.00 93.31 353 GLY A C 1
ATOM 2755 O O . GLY A 1 353 ? 22.096 10.510 -0.782 1.00 93.31 353 GLY A O 1
ATOM 2756 N N . LYS A 1 354 ? 23.256 9.835 -2.572 1.00 89.69 354 LYS A N 1
ATOM 2757 C CA . LYS A 1 354 ? 24.570 9.743 -1.907 1.00 89.69 354 LYS A CA 1
ATOM 2758 C C . LYS A 1 354 ? 25.010 11.005 -1.156 1.00 89.69 354 LYS A C 1
ATOM 2760 O O . LYS A 1 354 ? 25.615 10.897 -0.089 1.00 89.69 354 LYS A O 1
ATOM 2765 N N . ASP A 1 355 ? 24.793 12.183 -1.739 1.00 90.19 355 ASP A N 1
ATOM 2766 C CA . ASP A 1 355 ? 25.129 13.470 -1.116 1.00 90.19 355 ASP A CA 1
ATOM 2767 C C . ASP A 1 355 ? 23.851 14.153 -0.628 1.00 90.19 355 ASP A C 1
ATOM 2769 O O . ASP A 1 355 ? 23.044 14.612 -1.435 1.00 90.19 355 ASP A O 1
ATOM 2773 N N . ARG A 1 356 ? 23.680 14.207 0.696 1.00 88.88 356 ARG A N 1
ATOM 2774 C CA . ARG A 1 356 ? 22.487 14.752 1.361 1.00 88.88 356 ARG A CA 1
ATOM 2775 C C . ARG A 1 356 ? 22.399 16.278 1.289 1.00 88.88 356 ARG A C 1
ATOM 2777 O O . ARG A 1 356 ? 21.307 16.823 1.408 1.00 88.88 356 ARG A O 1
ATOM 2784 N N . ASP A 1 357 ? 23.531 16.960 1.120 1.00 89.75 357 ASP A N 1
ATOM 2785 C CA . ASP A 1 357 ? 23.578 18.424 1.058 1.00 89.75 357 ASP A CA 1
ATOM 2786 C C . ASP A 1 357 ? 23.398 18.938 -0.380 1.00 89.75 357 ASP A C 1
ATOM 2788 O O . ASP A 1 357 ? 23.019 20.095 -0.594 1.00 89.75 357 ASP A O 1
ATOM 2792 N N . ASP A 1 358 ? 23.655 18.085 -1.373 1.00 91.38 358 ASP A N 1
ATOM 2793 C CA . ASP A 1 358 ? 23.447 18.405 -2.778 1.00 91.38 358 ASP A CA 1
ATOM 2794 C C . ASP A 1 358 ? 21.968 18.305 -3.162 1.00 91.38 358 ASP A C 1
ATOM 2796 O O . ASP A 1 358 ? 21.370 17.242 -3.101 1.00 91.38 358 ASP A O 1
ATOM 2800 N N . LYS A 1 359 ? 21.382 19.405 -3.627 1.00 91.12 359 LYS A N 1
ATOM 2801 C CA . LYS A 1 359 ? 19.986 19.462 -4.094 1.00 91.12 359 LYS A CA 1
ATOM 2802 C C . LYS A 1 359 ? 19.852 19.351 -5.612 1.00 91.12 359 LYS A C 1
ATOM 2804 O O . LYS A 1 359 ? 18.748 19.469 -6.137 1.00 91.12 359 LYS A O 1
ATOM 2809 N N . SER A 1 360 ? 20.964 19.182 -6.327 1.00 93.88 360 SER A N 1
ATOM 2810 C CA . SER A 1 360 ? 20.961 19.144 -7.785 1.00 93.88 360 SER A CA 1
ATOM 2811 C C . SER A 1 360 ? 20.118 17.979 -8.330 1.00 93.88 360 SER A C 1
ATOM 2813 O O . SER A 1 360 ? 20.024 16.933 -7.681 1.00 93.88 360 SER A O 1
ATOM 2815 N N . PRO A 1 361 ? 19.466 18.157 -9.496 1.00 95.44 361 PRO A N 1
ATOM 2816 C CA . PRO A 1 361 ? 18.743 17.071 -10.141 1.00 95.44 361 PRO A CA 1
ATOM 2817 C C . PRO A 1 361 ? 19.708 15.991 -10.646 1.00 95.44 361 PRO A C 1
ATOM 2819 O O . PRO A 1 361 ? 20.862 16.271 -10.986 1.00 95.44 361 PRO A O 1
ATOM 2822 N N . CYS A 1 362 ? 19.211 14.763 -10.728 1.00 95.44 362 CYS A N 1
ATOM 2823 C CA . CYS A 1 362 ? 19.987 13.569 -11.032 1.00 95.44 362 CYS A CA 1
ATOM 2824 C C . CYS A 1 362 ? 19.912 13.217 -12.519 1.00 95.44 362 CYS A C 1
ATOM 2826 O O . CYS A 1 362 ? 18.855 13.281 -13.144 1.00 95.44 362 CYS A O 1
ATOM 2828 N N . PHE A 1 363 ? 21.072 12.895 -13.094 1.00 94.50 363 PHE A N 1
ATOM 2829 C CA . PHE A 1 363 ? 21.248 12.631 -14.528 1.00 94.50 363 PHE A CA 1
ATOM 2830 C C . PHE A 1 363 ? 21.653 11.187 -14.828 1.00 94.50 363 PHE A C 1
ATOM 2832 O O . PHE A 1 363 ? 21.832 10.844 -15.998 1.00 94.50 363 PHE A O 1
ATOM 2839 N N . ASN A 1 364 ? 21.870 10.368 -13.798 1.00 94.81 364 ASN A N 1
ATOM 2840 C CA . ASN A 1 364 ? 22.162 8.959 -13.994 1.00 94.81 364 ASN A CA 1
ATOM 2841 C C . ASN A 1 364 ? 20.943 8.236 -14.571 1.00 94.81 364 ASN A C 1
ATOM 2843 O O . ASN A 1 364 ? 19.801 8.646 -14.399 1.00 94.81 364 ASN A O 1
ATOM 2847 N N . THR A 1 365 ? 21.211 7.159 -15.289 1.00 91.50 365 THR A N 1
ATOM 2848 C CA . THR A 1 365 ? 20.212 6.336 -15.972 1.00 91.50 365 THR A CA 1
ATOM 2849 C C . THR A 1 365 ? 20.418 4.874 -15.610 1.00 91.50 365 THR A C 1
ATOM 2851 O O . THR A 1 365 ? 21.482 4.479 -15.125 1.00 91.50 365 THR A O 1
ATOM 2854 N N . LEU A 1 366 ? 19.396 4.051 -15.835 1.00 90.56 366 LEU A N 1
ATOM 2855 C CA . LEU A 1 366 ? 19.479 2.624 -15.558 1.00 90.56 366 LEU A CA 1
ATOM 2856 C C . LEU A 1 366 ? 20.628 1.975 -16.355 1.00 90.56 366 LEU A C 1
ATOM 2858 O O . LEU A 1 366 ? 20.690 2.071 -17.580 1.00 90.56 366 LEU A O 1
ATOM 2862 N N . GLY A 1 367 ? 21.529 1.286 -15.650 1.00 87.81 367 GLY A N 1
ATOM 2863 C CA . GLY A 1 367 ? 22.637 0.540 -16.255 1.00 87.81 367 GLY A CA 1
ATOM 2864 C C . GLY A 1 367 ? 23.822 1.382 -16.743 1.00 87.81 367 GLY A C 1
ATOM 2865 O O . GLY A 1 367 ? 24.659 0.859 -17.482 1.00 87.81 367 GLY A O 1
ATOM 2866 N N . ASP A 1 368 ? 23.908 2.656 -16.361 1.00 92.81 368 ASP A N 1
ATOM 2867 C CA . ASP A 1 368 ? 25.082 3.482 -16.640 1.00 92.81 368 ASP A CA 1
ATOM 2868 C C . ASP A 1 368 ? 26.264 3.209 -15.682 1.00 92.81 368 ASP A C 1
ATOM 2870 O O . ASP A 1 368 ? 26.201 2.390 -14.764 1.00 92.81 368 ASP A O 1
ATOM 2874 N N . ASP A 1 369 ? 27.374 3.923 -15.890 1.00 94.12 369 ASP A N 1
ATOM 2875 C CA . ASP A 1 369 ? 28.584 3.799 -15.068 1.00 94.12 369 ASP A CA 1
ATOM 2876 C C . ASP A 1 369 ? 28.519 4.629 -13.762 1.00 94.12 369 ASP A C 1
ATOM 2878 O O . ASP A 1 369 ? 29.552 4.863 -13.125 1.00 94.12 369 ASP A O 1
ATOM 2882 N N . SER A 1 370 ? 27.335 5.108 -13.346 1.00 93.56 370 SER A N 1
ATOM 2883 C CA . SER A 1 370 ? 27.170 5.927 -12.130 1.00 93.56 370 SER A CA 1
ATOM 2884 C C . SER A 1 370 ? 27.512 5.165 -10.849 1.00 93.56 370 SER A C 1
ATOM 2886 O O . SER A 1 370 ? 27.902 5.772 -9.850 1.00 93.56 370 SER A O 1
ATOM 2888 N N . GLY A 1 371 ? 27.411 3.834 -10.896 1.00 93.75 371 GLY A N 1
ATOM 2889 C CA . GLY A 1 371 ? 27.546 2.952 -9.742 1.00 93.75 371 GLY A CA 1
ATOM 2890 C C . GLY A 1 371 ? 26.221 2.647 -9.046 1.00 93.75 371 GLY A C 1
ATOM 2891 O O . GLY A 1 371 ? 26.257 2.054 -7.973 1.00 93.75 371 GLY A O 1
ATOM 2892 N N . SER A 1 372 ? 25.087 3.032 -9.640 1.00 96.38 372 SER A N 1
ATOM 2893 C CA . SER A 1 372 ? 23.758 2.590 -9.204 1.00 96.38 372 SER A CA 1
ATOM 2894 C C . SER A 1 372 ? 23.538 1.116 -9.558 1.00 96.38 372 SER A C 1
ATOM 2896 O O . SER A 1 372 ? 24.050 0.640 -10.575 1.00 96.38 372 SER A O 1
ATOM 2898 N N . TYR A 1 373 ? 22.820 0.368 -8.723 1.00 96.75 373 TYR A N 1
ATOM 2899 C CA . TYR A 1 373 ? 22.626 -1.073 -8.913 1.00 96.75 373 TYR A CA 1
ATOM 2900 C C . TYR A 1 373 ? 21.402 -1.594 -8.161 1.00 96.75 373 TYR A C 1
ATOM 2902 O O . TYR A 1 373 ? 20.895 -0.956 -7.250 1.00 96.75 373 TYR A O 1
ATOM 2910 N N . ILE A 1 374 ? 20.953 -2.795 -8.518 1.00 97.38 374 ILE A N 1
ATOM 2911 C CA . ILE A 1 374 ? 19.893 -3.497 -7.792 1.00 97.38 374 ILE A CA 1
ATOM 2912 C C . ILE A 1 374 ? 20.452 -4.060 -6.476 1.00 97.38 374 ILE A C 1
ATOM 2914 O O . ILE A 1 374 ? 21.333 -4.923 -6.509 1.00 97.38 374 ILE A O 1
ATOM 2918 N N . ASP A 1 375 ? 19.901 -3.641 -5.339 1.00 97.38 375 ASP A N 1
ATOM 2919 C CA . ASP A 1 375 ? 20.309 -4.052 -3.992 1.00 97.38 375 ASP A CA 1
ATOM 2920 C C . ASP A 1 375 ? 19.226 -4.899 -3.295 1.00 97.38 375 ASP A C 1
ATOM 2922 O O . ASP A 1 375 ? 18.547 -4.485 -2.352 1.00 97.38 375 ASP A O 1
ATOM 2926 N N . GLU A 1 376 ? 19.060 -6.144 -3.761 1.00 98.00 376 GLU A N 1
ATOM 2927 C CA . GLU A 1 376 ? 18.119 -7.096 -3.145 1.00 98.00 376 GLU A CA 1
ATOM 2928 C C . GLU A 1 376 ? 18.460 -7.413 -1.681 1.00 98.00 376 GLU A C 1
ATOM 2930 O O . GLU A 1 376 ? 17.569 -7.752 -0.896 1.00 98.00 376 GLU A O 1
ATOM 2935 N N . ALA A 1 377 ? 19.742 -7.310 -1.314 1.00 98.06 377 ALA A N 1
ATOM 2936 C CA . ALA A 1 377 ? 20.217 -7.611 0.028 1.00 98.06 377 ALA A CA 1
ATOM 2937 C C . ALA A 1 377 ? 19.734 -6.548 1.023 1.00 98.06 377 ALA A C 1
ATOM 2939 O O . ALA A 1 377 ? 19.190 -6.904 2.072 1.00 98.06 377 ALA A O 1
ATOM 2940 N N . ALA A 1 378 ? 19.852 -5.259 0.679 1.00 97.75 378 ALA A N 1
ATOM 2941 C CA . ALA A 1 378 ? 19.295 -4.173 1.483 1.00 97.75 378 ALA A CA 1
ATOM 2942 C C . ALA A 1 378 ? 17.770 -4.292 1.607 1.00 97.75 378 ALA A C 1
ATOM 2944 O O . ALA A 1 378 ? 17.240 -4.195 2.721 1.00 97.75 378 ALA A O 1
ATOM 2945 N N . GLN A 1 379 ? 17.075 -4.601 0.503 1.00 98.44 379 GLN A N 1
ATOM 2946 C CA . GLN A 1 379 ? 15.626 -4.823 0.512 1.00 98.44 379 GLN A CA 1
ATOM 2947 C C . GLN A 1 379 ? 15.236 -5.933 1.501 1.00 98.44 379 GLN A C 1
ATOM 2949 O O . GLN A 1 379 ? 14.367 -5.759 2.364 1.00 98.44 379 GLN A O 1
ATOM 2954 N N . ALA A 1 380 ? 15.924 -7.076 1.426 1.00 98.44 380 ALA A N 1
ATOM 2955 C CA . ALA A 1 380 ? 15.699 -8.213 2.305 1.00 98.44 380 ALA A CA 1
ATOM 2956 C C . ALA A 1 380 ? 16.028 -7.906 3.773 1.00 98.44 380 ALA A C 1
ATOM 2958 O O . ALA A 1 380 ? 15.273 -8.314 4.662 1.00 98.44 380 ALA A O 1
ATOM 2959 N N . GLU A 1 381 ? 17.118 -7.188 4.046 1.00 98.25 381 GLU A N 1
ATOM 2960 C CA . GLU A 1 381 ? 17.529 -6.811 5.399 1.00 98.25 381 GLU A CA 1
ATOM 2961 C C . GLU A 1 381 ? 16.504 -5.883 6.063 1.00 98.25 381 GLU A C 1
ATOM 2963 O O . GLU A 1 381 ? 16.029 -6.180 7.166 1.00 98.25 381 GLU A O 1
ATOM 2968 N N . TYR A 1 382 ? 16.112 -4.799 5.389 1.00 98.19 382 TYR A N 1
ATOM 2969 C CA . TYR A 1 382 ? 15.123 -3.845 5.897 1.00 98.19 382 TYR A CA 1
ATOM 2970 C C . TYR A 1 382 ? 13.770 -4.528 6.101 1.00 98.19 382 TYR A C 1
ATOM 2972 O O . TYR A 1 382 ? 13.192 -4.455 7.191 1.00 98.19 382 TYR A O 1
ATOM 2980 N N . GLY A 1 383 ? 13.305 -5.288 5.104 1.00 98.06 383 GLY A N 1
ATOM 2981 C CA . GLY A 1 383 ? 12.076 -6.069 5.205 1.00 98.06 383 GLY A CA 1
ATOM 2982 C C . GLY A 1 383 ? 12.090 -7.045 6.384 1.00 98.06 383 GLY A C 1
ATOM 2983 O O . GLY A 1 383 ? 11.092 -7.168 7.103 1.00 98.06 383 GLY A O 1
ATOM 2984 N N . ALA A 1 384 ? 13.220 -7.715 6.640 1.00 98.12 384 ALA A N 1
ATOM 2985 C CA . ALA A 1 384 ? 13.374 -8.610 7.782 1.00 98.12 384 ALA A CA 1
ATOM 2986 C C . ALA A 1 384 ? 13.322 -7.872 9.121 1.00 98.12 384 ALA A C 1
ATOM 2988 O O . ALA A 1 384 ? 12.673 -8.357 10.051 1.00 98.12 384 ALA A O 1
ATOM 2989 N N . ASN A 1 385 ? 14.022 -6.745 9.243 1.00 98.44 385 ASN A N 1
ATOM 2990 C CA . ASN A 1 385 ? 14.097 -5.969 10.480 1.00 98.44 385 ASN A CA 1
ATOM 2991 C C . ASN A 1 385 ? 12.720 -5.418 10.861 1.00 98.44 385 ASN A C 1
ATOM 2993 O O . ASN A 1 385 ? 12.239 -5.693 11.963 1.00 98.44 385 ASN A O 1
ATOM 2997 N N . LEU A 1 386 ? 12.027 -4.788 9.912 1.00 98.62 386 LEU A N 1
ATOM 2998 C CA . LEU A 1 386 ? 10.666 -4.286 10.100 1.00 98.62 386 LEU A CA 1
ATOM 2999 C C . LEU A 1 386 ? 9.691 -5.418 10.461 1.00 98.62 386 LEU A C 1
ATOM 3001 O O . LEU A 1 386 ? 8.945 -5.329 11.437 1.00 98.62 386 LEU A O 1
ATOM 3005 N N . THR A 1 387 ? 9.749 -6.549 9.754 1.00 98.12 387 THR A N 1
ATOM 3006 C CA . THR A 1 387 ? 8.880 -7.700 10.050 1.00 98.12 387 THR A CA 1
ATOM 3007 C C . THR A 1 387 ? 9.130 -8.276 11.450 1.00 98.12 387 THR A C 1
ATOM 3009 O O . THR A 1 387 ? 8.184 -8.668 12.137 1.00 98.12 387 THR A O 1
ATOM 3012 N N . LYS A 1 388 ? 10.383 -8.311 11.920 1.00 97.75 388 LYS A N 1
ATOM 3013 C CA . LYS A 1 388 ? 10.718 -8.754 13.285 1.00 97.75 388 LYS A CA 1
ATOM 3014 C C . LYS A 1 388 ? 10.204 -7.779 14.346 1.00 97.75 388 LYS A C 1
ATOM 3016 O O . LYS A 1 388 ? 9.734 -8.236 15.386 1.00 97.75 388 LYS A O 1
ATOM 3021 N N . GLU A 1 389 ? 10.240 -6.471 14.096 1.00 97.75 389 GLU A N 1
ATOM 3022 C CA . GLU A 1 389 ? 9.637 -5.482 15.001 1.00 97.75 389 GLU A CA 1
ATOM 3023 C C . GLU A 1 389 ? 8.112 -5.644 15.080 1.00 97.75 389 GLU A C 1
ATOM 3025 O O . GLU A 1 389 ? 7.557 -5.685 16.179 1.00 97.75 389 GLU A O 1
ATOM 3030 N N . ILE A 1 390 ? 7.433 -5.861 13.946 1.00 97.94 390 ILE A N 1
ATOM 3031 C CA . ILE A 1 390 ? 5.998 -6.202 13.919 1.00 97.94 390 ILE A CA 1
ATOM 3032 C C . ILE A 1 390 ? 5.722 -7.444 14.779 1.00 97.94 390 ILE A C 1
ATOM 3034 O O . ILE A 1 390 ? 4.794 -7.448 15.588 1.00 97.94 390 ILE A O 1
ATOM 3038 N N . GLN A 1 391 ? 6.542 -8.492 14.650 1.00 96.12 391 GLN A N 1
ATOM 3039 C CA . GLN A 1 391 ? 6.417 -9.710 15.457 1.00 96.12 391 GLN A CA 1
ATOM 3040 C C . GLN A 1 391 ? 6.659 -9.462 16.954 1.00 96.12 391 GLN A C 1
ATOM 3042 O O . GLN A 1 391 ? 5.997 -10.090 17.781 1.00 96.12 391 GLN A O 1
ATOM 3047 N N . ALA A 1 392 ? 7.566 -8.552 17.317 1.00 96.25 392 ALA A N 1
ATOM 3048 C CA . ALA A 1 392 ? 7.828 -8.176 18.707 1.00 96.25 392 ALA A CA 1
ATOM 3049 C C . ALA A 1 392 ? 6.656 -7.406 19.346 1.00 96.25 392 ALA A C 1
ATOM 3051 O O . ALA A 1 392 ? 6.440 -7.511 20.553 1.00 96.25 392 ALA A O 1
ATOM 3052 N N . HIS A 1 393 ? 5.868 -6.692 18.537 1.00 96.62 393 HIS A N 1
ATOM 3053 C CA . HIS A 1 393 ? 4.675 -5.951 18.961 1.00 96.62 393 HIS A CA 1
ATOM 3054 C C . HIS A 1 393 ? 3.350 -6.645 18.604 1.00 96.62 393 HIS A C 1
ATOM 3056 O O . HIS A 1 393 ? 2.295 -6.008 18.665 1.00 96.62 393 HIS A O 1
ATOM 3062 N N . ARG A 1 394 ? 3.390 -7.939 18.257 1.00 96.44 394 ARG A N 1
ATOM 3063 C CA . ARG A 1 394 ? 2.219 -8.727 17.847 1.00 96.44 394 ARG A CA 1
ATOM 3064 C C . ARG A 1 394 ? 1.077 -8.650 18.858 1.00 96.44 394 ARG A C 1
ATOM 3066 O O . ARG A 1 394 ? 1.293 -8.721 20.067 1.00 96.44 394 ARG A O 1
ATOM 3073 N N . SER A 1 395 ? -0.141 -8.541 18.351 1.00 97.00 395 SER A N 1
ATOM 3074 C CA . SER A 1 395 ? -1.345 -8.327 19.155 1.00 97.00 395 SER A CA 1
ATOM 3075 C C . SER A 1 395 ? -2.246 -9.554 19.274 1.00 97.00 395 SER A C 1
ATOM 3077 O O . SER A 1 395 ? -3.316 -9.457 19.855 1.00 97.00 395 SER A O 1
ATOM 3079 N N . ASP A 1 396 ? -1.832 -10.719 18.779 1.00 96.38 396 ASP A N 1
ATOM 3080 C CA . ASP A 1 396 ? -2.615 -11.962 18.785 1.00 96.38 396 ASP A CA 1
ATOM 3081 C C . ASP A 1 396 ? -2.369 -12.855 20.024 1.00 96.38 396 ASP A C 1
ATOM 3083 O O . ASP A 1 396 ? -2.941 -13.940 20.139 1.00 96.38 396 ASP A O 1
ATOM 3087 N N . GLY A 1 397 ? -1.560 -12.395 20.986 1.00 94.88 397 GLY A N 1
ATOM 3088 C CA . GLY A 1 397 ? -1.369 -13.046 22.289 1.00 94.88 397 GLY A CA 1
ATOM 3089 C C . GLY A 1 397 ? -2.602 -12.915 23.200 1.00 94.88 397 GLY A C 1
ATOM 3090 O O . GLY A 1 397 ? -3.328 -11.926 23.100 1.00 94.88 397 GLY A O 1
ATOM 3091 N N . PRO A 1 398 ? -2.887 -13.880 24.096 1.00 93.19 398 PRO A N 1
ATOM 3092 C CA . PRO A 1 398 ? -4.085 -13.864 24.946 1.00 93.19 398 PRO A CA 1
ATOM 3093 C C . PRO A 1 398 ? -4.183 -12.640 25.873 1.00 93.19 398 PRO A C 1
ATOM 3095 O O . PRO A 1 398 ? -5.283 -12.198 26.196 1.00 93.19 398 PRO A O 1
ATOM 3098 N N . GLU A 1 399 ? -3.054 -12.069 26.287 1.00 93.44 399 GLU A N 1
ATOM 3099 C CA . GLU A 1 399 ? -2.978 -10.844 27.085 1.00 93.44 399 GLU A CA 1
ATOM 3100 C C . GLU A 1 399 ? -3.498 -9.610 26.334 1.00 93.44 399 GLU A C 1
ATOM 3102 O O . GLU A 1 399 ? -3.997 -8.674 26.958 1.00 93.44 399 GLU A O 1
ATOM 3107 N N . CYS A 1 400 ? -3.452 -9.633 24.999 1.00 95.88 400 CYS A N 1
ATOM 3108 C CA . CYS A 1 400 ? -3.782 -8.505 24.135 1.00 95.88 400 CYS A CA 1
ATOM 3109 C C . CYS A 1 400 ? -5.284 -8.160 24.113 1.00 95.88 400 CYS A C 1
ATOM 3111 O O . CYS A 1 400 ? -5.666 -7.058 23.715 1.00 95.88 400 CYS A O 1
ATOM 3113 N N . ALA A 1 401 ? -6.139 -9.063 24.608 1.00 93.31 401 ALA A N 1
ATOM 3114 C CA . ALA A 1 401 ? -7.583 -8.854 24.740 1.00 93.31 401 ALA A CA 1
ATOM 3115 C C . ALA A 1 401 ? -7.964 -7.771 25.770 1.00 93.31 401 ALA A C 1
ATOM 3117 O O . ALA A 1 401 ? -9.089 -7.266 25.747 1.00 93.31 401 ALA A O 1
ATOM 3118 N N . HIS A 1 402 ? -7.054 -7.433 26.694 1.00 89.69 402 HIS A N 1
ATOM 3119 C CA . HIS A 1 402 ? -7.343 -6.591 27.863 1.00 89.69 402 HIS A CA 1
ATOM 3120 C C . HIS A 1 402 ? -6.267 -5.526 28.140 1.00 89.69 402 HIS A C 1
ATOM 3122 O O . HIS A 1 402 ? -6.103 -5.087 29.278 1.00 89.69 402 HIS A O 1
ATOM 3128 N N . VAL A 1 403 ? -5.530 -5.108 27.110 1.00 90.19 403 VAL A N 1
ATOM 3129 C CA . VAL A 1 403 ? -4.440 -4.129 27.236 1.00 90.19 403 VAL A CA 1
ATOM 3130 C C . VAL A 1 403 ? -4.995 -2.715 27.406 1.00 90.19 403 VAL A C 1
ATOM 3132 O O . VAL A 1 403 ? -5.901 -2.297 26.684 1.00 90.19 403 VAL A O 1
ATOM 3135 N N . ALA A 1 404 ? -4.454 -1.978 28.376 1.00 90.19 404 ALA A N 1
ATOM 3136 C CA . ALA A 1 404 ? -4.820 -0.589 28.624 1.00 90.19 404 ALA A CA 1
ATOM 3137 C C . ALA A 1 404 ? -4.101 0.366 27.657 1.00 90.19 404 ALA A C 1
ATOM 3139 O O . ALA A 1 404 ? -2.999 0.088 27.185 1.00 90.19 404 ALA A O 1
ATOM 3140 N N . VAL A 1 405 ? -4.703 1.532 27.417 1.00 93.62 405 VAL A N 1
ATOM 3141 C CA . VAL A 1 405 ? -4.028 2.644 26.731 1.00 93.62 405 VAL A CA 1
ATOM 3142 C C . VAL A 1 405 ? -2.753 3.014 27.501 1.00 93.62 405 VAL A C 1
ATOM 3144 O O . VAL A 1 405 ? -2.781 3.096 28.729 1.00 93.62 405 VAL A O 1
ATOM 3147 N N . GLY A 1 406 ? -1.641 3.212 26.789 1.00 92.25 406 GLY A N 1
ATOM 3148 C CA . GLY A 1 406 ? -0.318 3.485 27.365 1.00 92.25 406 GLY A CA 1
ATOM 3149 C C . GLY A 1 406 ? 0.564 2.255 27.604 1.00 92.25 406 GLY A C 1
ATOM 3150 O O . GLY A 1 406 ? 1.766 2.407 27.807 1.00 92.25 406 GLY A O 1
ATOM 3151 N N . ASP A 1 407 ? 0.023 1.035 27.558 1.00 91.75 407 ASP A N 1
ATOM 3152 C CA . ASP A 1 407 ? 0.858 -0.172 27.542 1.00 91.75 407 ASP A CA 1
ATOM 3153 C C . ASP A 1 407 ? 1.391 -0.393 26.120 1.00 91.75 407 ASP A C 1
ATOM 3155 O O . ASP A 1 407 ? 0.624 -0.416 25.159 1.00 91.75 407 ASP A O 1
ATOM 3159 N N . THR A 1 408 ? 2.708 -0.523 25.969 1.00 89.19 408 THR A N 1
ATOM 3160 C CA . THR A 1 408 ? 3.392 -0.604 24.668 1.00 89.19 408 THR A CA 1
ATOM 3161 C C . THR A 1 408 ? 3.399 -2.006 24.054 1.00 89.19 408 THR A C 1
ATOM 3163 O O . THR A 1 408 ? 3.864 -2.199 22.925 1.00 89.19 408 THR A O 1
ATOM 3166 N N . LYS A 1 409 ? 2.877 -3.007 24.771 1.00 90.50 409 LYS A N 1
ATOM 3167 C CA . LYS A 1 409 ? 2.699 -4.369 24.256 1.00 90.50 409 LYS A CA 1
ATOM 3168 C C . LYS A 1 409 ? 1.506 -4.454 23.309 1.00 90.50 409 LYS A C 1
ATOM 3170 O O . LYS A 1 409 ? 0.582 -3.643 23.364 1.00 90.50 409 LYS A O 1
ATOM 3175 N N . CYS A 1 410 ? 1.490 -5.496 22.480 1.00 95.50 410 CYS A N 1
ATOM 3176 C CA . CYS A 1 410 ? 0.340 -5.828 21.638 1.00 95.50 410 CYS A CA 1
ATOM 3177 C C . CYS A 1 410 ? -0.112 -4.696 20.705 1.00 95.50 410 CYS A C 1
ATOM 3179 O O . CYS A 1 410 ? -1.303 -4.572 20.438 1.00 95.50 410 CYS A O 1
ATOM 3181 N N . ALA A 1 411 ? 0.797 -3.826 20.263 1.00 95.25 411 ALA A N 1
ATOM 3182 C CA . ALA A 1 411 ? 0.421 -2.662 19.469 1.00 95.25 411 ALA A CA 1
ATOM 3183 C C . ALA A 1 411 ? -0.110 -3.062 18.081 1.00 95.25 411 ALA A C 1
ATOM 3185 O O . ALA A 1 411 ? -1.051 -2.448 17.587 1.00 95.25 411 ALA A O 1
ATOM 3186 N N . CYS A 1 412 ? 0.479 -4.091 17.464 1.00 97.38 412 CYS A N 1
ATOM 3187 C CA . CYS A 1 412 ? 0.374 -4.338 16.031 1.00 97.38 412 CYS A CA 1
ATOM 3188 C C . CYS A 1 412 ? -0.352 -5.651 15.703 1.00 97.38 412 CYS A C 1
ATOM 3190 O O . CYS A 1 412 ? 0.007 -6.730 16.173 1.00 97.38 412 CYS A O 1
ATOM 3192 N N . ALA A 1 413 ? -1.376 -5.571 14.861 1.00 97.81 413 ALA A N 1
ATOM 3193 C CA . ALA A 1 413 ? -2.122 -6.691 14.290 1.00 97.81 413 ALA A CA 1
ATOM 3194 C C . ALA A 1 413 ? -1.497 -7.260 13.011 1.00 97.81 413 ALA A C 1
ATOM 3196 O O . ALA A 1 413 ? -2.070 -8.159 12.397 1.00 97.81 413 ALA A O 1
ATOM 3197 N N . GLY A 1 414 ? -0.321 -6.765 12.628 1.00 98.12 414 GLY A N 1
ATOM 3198 C CA . GLY A 1 414 ? 0.416 -7.190 11.447 1.00 98.12 414 GLY A CA 1
ATOM 3199 C C . GLY A 1 414 ? 0.545 -6.078 10.424 1.00 98.12 414 GLY A C 1
ATOM 3200 O O . GLY A 1 414 ? 0.328 -4.903 10.731 1.00 98.12 414 GLY A O 1
ATOM 3201 N N . GLY A 1 415 ? 0.903 -6.453 9.202 1.00 98.12 415 GLY A N 1
ATOM 3202 C CA . GLY A 1 415 ? 0.998 -5.478 8.132 1.00 98.12 415 GLY A CA 1
ATOM 3203 C C . GLY A 1 415 ? 1.222 -6.058 6.752 1.00 98.12 415 GLY A C 1
ATOM 3204 O O . GLY A 1 415 ? 1.295 -7.277 6.596 1.00 98.12 415 GLY A O 1
ATOM 3205 N N . PHE A 1 416 ? 1.323 -5.164 5.772 1.00 98.75 416 PHE A N 1
ATOM 3206 C CA . PHE A 1 416 ? 1.491 -5.489 4.361 1.00 98.75 416 PHE A CA 1
ATOM 3207 C C . PHE A 1 416 ? 2.807 -4.930 3.832 1.00 98.75 416 PHE A C 1
ATOM 3209 O O . PHE A 1 416 ? 3.060 -3.732 3.949 1.00 98.75 416 PHE A O 1
ATOM 3216 N N . ILE A 1 417 ? 3.636 -5.803 3.263 1.00 98.31 417 ILE A N 1
ATOM 3217 C CA . ILE A 1 417 ? 4.885 -5.382 2.634 1.00 98.31 417 ILE A CA 1
ATOM 3218 C C . ILE A 1 417 ? 4.601 -4.765 1.257 1.00 98.31 417 ILE A C 1
ATOM 3220 O O . ILE A 1 417 ? 3.781 -5.295 0.501 1.00 98.31 417 ILE A O 1
ATOM 3224 N N . MET A 1 418 ? 5.242 -3.640 0.952 1.00 97.06 418 MET A N 1
ATOM 3225 C CA . MET A 1 418 ? 5.159 -2.957 -0.340 1.00 97.06 418 MET A CA 1
ATOM 3226 C C . MET A 1 418 ? 6.368 -3.355 -1.196 1.00 97.06 418 MET A C 1
ATOM 3228 O O . MET A 1 418 ? 7.489 -3.193 -0.720 1.00 97.06 418 MET A O 1
ATOM 3232 N N . SER A 1 419 ? 6.215 -3.899 -2.408 1.00 96.06 419 SER A N 1
ATOM 3233 C CA . SER A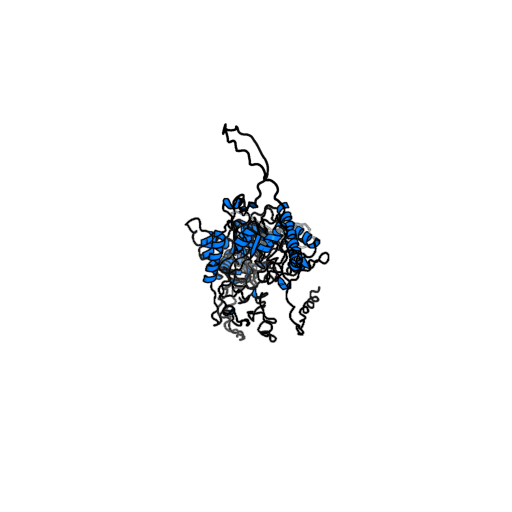 1 419 ? 5.011 -4.342 -3.151 1.00 96.06 419 SER A CA 1
ATOM 3234 C C . SER A 1 419 ? 5.220 -5.740 -3.756 1.00 96.06 419 SER A C 1
ATOM 3236 O O . SER A 1 419 ? 6.323 -6.276 -3.744 1.00 96.06 419 SER A O 1
ATOM 3238 N N . TRP A 1 420 ? 4.168 -6.385 -4.281 1.00 98.12 420 TRP A N 1
ATOM 3239 C CA . TRP A 1 420 ? 4.289 -7.718 -4.897 1.00 98.12 420 TRP A CA 1
ATOM 3240 C C . TRP A 1 420 ? 5.223 -7.760 -6.115 1.00 98.12 420 TRP A C 1
ATOM 3242 O O . TRP A 1 420 ? 6.038 -8.674 -6.217 1.00 98.12 420 TRP A O 1
ATOM 3252 N N . VAL A 1 421 ? 5.103 -6.785 -7.016 1.00 97.12 421 VAL A N 1
ATOM 3253 C CA . VAL A 1 421 ? 5.918 -6.643 -8.231 1.00 97.12 421 VAL A CA 1
ATOM 3254 C C . VAL A 1 421 ? 6.404 -5.209 -8.373 1.00 97.12 421 VAL A C 1
ATOM 3256 O O . VAL A 1 421 ? 5.795 -4.304 -7.796 1.00 97.12 421 VAL A O 1
ATOM 3259 N N . ASP A 1 422 ? 7.485 -5.023 -9.128 1.00 96.88 422 ASP A N 1
ATOM 3260 C CA . ASP A 1 422 ? 7.901 -3.694 -9.577 1.00 96.88 422 ASP A CA 1
ATOM 3261 C C . ASP A 1 422 ? 6.779 -3.072 -10.419 1.00 96.88 422 ASP A C 1
ATOM 3263 O O . ASP A 1 422 ? 6.088 -3.764 -11.172 1.00 96.88 422 ASP A O 1
ATOM 3267 N N . GLU A 1 423 ? 6.575 -1.768 -10.267 1.00 94.12 423 GLU A N 1
ATOM 3268 C CA . GLU A 1 423 ? 5.432 -1.047 -10.829 1.00 94.12 423 GLU A CA 1
ATOM 3269 C C . GLU A 1 423 ? 5.908 0.028 -11.815 1.00 94.12 423 GLU A C 1
ATOM 3271 O O . GLU A 1 423 ? 5.980 1.203 -11.464 1.00 94.12 423 GLU A O 1
ATOM 3276 N N . PHE A 1 424 ? 6.161 -0.392 -13.060 1.00 93.56 424 PHE A N 1
ATOM 3277 C CA . PHE A 1 424 ? 6.692 0.397 -14.196 1.00 93.56 424 PHE A CA 1
ATOM 3278 C C . PHE A 1 424 ? 5.834 1.611 -14.602 1.00 93.56 424 PHE A C 1
ATOM 3280 O O . PHE A 1 424 ? 6.125 2.332 -15.549 1.00 93.56 424 PHE A O 1
ATOM 3287 N N . TRP A 1 425 ? 4.677 1.792 -13.971 1.00 92.06 425 TRP A N 1
ATOM 3288 C CA . TRP A 1 425 ? 3.799 2.920 -14.248 1.00 92.06 425 TRP A CA 1
ATOM 3289 C C . TRP A 1 425 ? 4.068 4.114 -13.335 1.00 92.06 425 TRP A C 1
ATOM 3291 O O . TRP A 1 425 ? 3.544 5.202 -13.599 1.00 92.06 425 TRP A O 1
ATOM 3301 N N . LYS A 1 426 ? 4.817 3.926 -12.243 1.00 90.62 426 LYS A N 1
ATOM 3302 C CA . LYS A 1 426 ? 5.023 4.967 -11.229 1.00 90.62 426 LYS A CA 1
ATOM 3303 C C . LYS A 1 426 ? 5.949 6.080 -11.715 1.00 90.62 426 LYS A C 1
ATOM 3305 O O . LYS A 1 426 ? 5.781 7.219 -11.284 1.00 90.62 426 LYS A O 1
ATOM 3310 N N . GLY A 1 427 ? 6.769 5.812 -12.723 1.00 84.75 427 GLY A N 1
ATOM 3311 C CA . GLY A 1 427 ? 7.530 6.785 -13.496 1.00 84.75 427 GLY A CA 1
ATOM 3312 C C . GLY A 1 427 ? 6.735 7.938 -14.103 1.00 84.75 427 GLY A C 1
ATOM 3313 O O . GLY A 1 427 ? 7.232 9.061 -14.265 1.00 84.75 427 GLY A O 1
ATOM 3314 N N . ALA A 1 428 ? 5.452 7.692 -14.387 1.00 82.56 428 ALA A N 1
ATOM 3315 C CA . ALA A 1 428 ? 4.570 8.654 -15.038 1.00 82.56 428 ALA A CA 1
ATOM 3316 C C . ALA A 1 428 ? 4.122 9.801 -14.123 1.00 82.56 428 ALA A C 1
ATOM 3318 O O . ALA A 1 428 ? 3.948 10.936 -14.582 1.00 82.56 428 ALA A O 1
ATOM 3319 N N . LYS A 1 429 ? 3.902 9.523 -12.832 1.00 82.19 429 LYS A N 1
ATOM 3320 C CA . LYS A 1 429 ? 3.477 10.518 -11.836 1.00 82.19 429 LYS A CA 1
ATOM 3321 C C . LYS A 1 429 ? 4.314 10.391 -10.576 1.00 82.19 429 LYS A C 1
ATOM 3323 O O . LYS A 1 429 ? 3.921 9.740 -9.617 1.00 82.19 429 LYS A O 1
ATOM 3328 N N . VAL A 1 430 ? 5.433 11.093 -10.615 1.00 82.25 430 VAL A N 1
ATOM 3329 C CA . VAL A 1 430 ? 6.479 11.054 -9.598 1.00 82.25 430 VAL A CA 1
ATOM 3330 C C . VAL A 1 430 ? 6.279 12.140 -8.552 1.00 82.25 430 VAL A C 1
ATOM 3332 O O . VAL A 1 430 ? 5.716 13.203 -8.845 1.00 82.25 430 VAL A O 1
ATOM 3335 N N . GLN A 1 431 ? 6.775 11.895 -7.343 1.00 84.06 431 GLN A N 1
ATOM 3336 C CA . GLN A 1 431 ? 6.740 12.891 -6.267 1.00 84.06 431 GLN A CA 1
ATOM 3337 C C . GLN A 1 431 ? 7.697 14.067 -6.509 1.00 84.06 431 GLN A C 1
ATOM 3339 O O . GLN A 1 431 ? 7.341 15.201 -6.193 1.00 84.06 431 GLN A O 1
ATOM 3344 N N . ALA A 1 432 ? 8.869 13.817 -7.104 1.00 90.44 432 ALA A N 1
ATOM 3345 C CA . ALA A 1 432 ? 9.833 14.847 -7.491 1.00 90.44 432 ALA A CA 1
ATOM 3346 C C . ALA A 1 432 ? 10.140 14.755 -8.993 1.00 90.44 432 ALA A C 1
ATOM 3348 O O . ALA A 1 432 ? 10.495 13.692 -9.501 1.00 90.44 432 ALA A O 1
ATOM 3349 N N . GLY A 1 433 ? 10.011 15.867 -9.723 1.00 91.81 433 GLY A N 1
ATOM 3350 C CA . GLY A 1 433 ? 10.189 15.873 -11.177 1.00 91.81 433 GLY A CA 1
ATOM 3351 C C . GLY A 1 433 ? 10.672 17.201 -11.754 1.00 91.81 433 GLY A C 1
ATOM 3352 O O . GLY A 1 433 ? 10.809 18.208 -11.063 1.00 91.81 433 GLY A O 1
ATOM 3353 N N . CYS A 1 434 ? 10.915 17.209 -13.065 1.00 92.00 434 CYS A N 1
ATOM 3354 C CA . CYS A 1 434 ? 11.276 18.402 -13.830 1.00 92.00 434 CYS A CA 1
ATOM 3355 C C . CYS A 1 434 ? 10.137 18.799 -14.775 1.00 92.00 434 CYS A C 1
ATOM 3357 O O . CYS A 1 434 ? 9.481 17.943 -15.368 1.00 92.00 434 CYS A O 1
ATOM 3359 N N . LYS A 1 435 ? 9.878 20.105 -14.925 1.00 91.50 435 LYS A N 1
ATOM 3360 C CA . LYS A 1 435 ? 8.776 20.614 -15.765 1.00 91.50 435 LYS A CA 1
ATOM 3361 C C . LYS A 1 435 ? 9.272 21.647 -16.796 1.00 91.50 435 LYS A C 1
ATOM 3363 O O . LYS A 1 435 ? 9.397 22.816 -16.428 1.00 91.50 435 LYS A O 1
ATOM 3368 N N . PRO A 1 436 ? 9.484 21.270 -18.077 1.00 90.69 436 PRO A N 1
ATOM 3369 C CA . PRO A 1 436 ? 9.347 19.921 -18.650 1.00 90.69 436 PRO A CA 1
ATOM 3370 C C . PRO A 1 436 ? 10.508 18.987 -18.259 1.00 90.69 436 PRO A C 1
ATOM 3372 O O . PRO A 1 436 ? 11.533 19.448 -17.758 1.00 90.69 436 PRO A O 1
ATOM 3375 N N . ALA A 1 437 ? 10.340 17.681 -18.481 1.00 89.19 437 ALA A N 1
ATOM 3376 C CA . ALA A 1 437 ? 11.368 16.665 -18.243 1.00 89.19 437 ALA A CA 1
ATOM 3377 C C . ALA A 1 437 ? 12.390 16.600 -19.396 1.00 89.19 437 ALA A C 1
ATOM 3379 O O . ALA A 1 437 ? 12.087 16.943 -20.539 1.00 89.19 437 ALA A O 1
ATOM 3380 N N . TYR A 1 438 ? 13.609 16.146 -19.117 1.00 89.19 438 TYR A N 1
ATOM 3381 C CA . TYR A 1 438 ? 14.629 15.885 -20.134 1.00 89.19 438 TYR A CA 1
ATOM 3382 C C . TYR A 1 438 ? 14.203 14.700 -21.031 1.00 89.19 438 TYR A C 1
ATOM 3384 O O . TYR A 1 438 ? 13.665 13.726 -20.504 1.00 89.19 438 TYR A O 1
ATOM 3392 N N . PRO A 1 439 ? 14.449 14.719 -22.361 1.00 90.12 439 PRO A N 1
ATOM 3393 C CA . PRO A 1 439 ? 15.257 15.670 -23.133 1.00 90.12 439 PRO A CA 1
ATOM 3394 C C . PRO A 1 439 ? 14.457 16.778 -23.838 1.00 90.12 439 PRO A C 1
ATOM 3396 O O . PRO A 1 439 ? 14.854 17.203 -24.927 1.00 90.12 439 PRO A O 1
ATOM 3399 N N . ASP A 1 440 ? 13.333 17.236 -23.276 1.00 90.62 440 ASP A N 1
ATOM 3400 C CA . ASP A 1 440 ? 12.555 18.320 -23.886 1.00 90.62 440 ASP A CA 1
ATOM 3401 C C . ASP A 1 440 ? 13.448 19.550 -24.185 1.00 90.62 440 ASP A C 1
ATOM 3403 O O . ASP A 1 440 ? 14.281 19.915 -23.350 1.00 90.62 440 ASP A O 1
ATOM 3407 N N . PRO A 1 441 ? 13.328 20.197 -25.362 1.00 93.00 441 PRO A N 1
ATOM 3408 C CA . PRO A 1 441 ? 14.145 21.361 -25.709 1.00 93.00 441 PRO A CA 1
ATOM 3409 C C . PRO A 1 441 ? 14.051 22.539 -24.727 1.00 93.00 441 PRO A C 1
ATOM 3411 O O . PRO A 1 441 ? 15.004 23.316 -24.643 1.00 93.00 441 PRO A O 1
ATOM 3414 N N . ASP A 1 442 ? 12.936 22.670 -24.004 1.00 93.31 442 ASP A N 1
ATOM 3415 C CA . ASP A 1 442 ? 12.700 23.716 -23.004 1.00 93.31 442 ASP A CA 1
ATOM 3416 C C . ASP A 1 442 ? 13.110 23.280 -21.580 1.00 93.31 442 ASP A C 1
ATOM 3418 O O . ASP A 1 442 ? 12.895 24.017 -20.613 1.00 93.31 442 ASP A O 1
ATOM 3422 N N . PHE A 1 443 ? 13.717 22.096 -21.427 1.00 94.44 443 PHE A N 1
ATOM 3423 C CA . PHE A 1 443 ? 14.225 21.598 -20.150 1.00 94.44 443 PHE A CA 1
ATOM 3424 C C . PHE A 1 443 ? 15.246 22.561 -19.526 1.00 94.44 443 PHE A C 1
ATOM 3426 O O . PHE A 1 443 ? 16.207 23.006 -20.162 1.00 94.44 443 PHE A O 1
ATOM 3433 N N . SER A 1 444 ? 15.082 22.816 -18.227 1.00 94.38 444 SER A N 1
ATOM 3434 C CA . SER A 1 444 ? 16.044 23.538 -17.400 1.00 94.38 444 SER A CA 1
ATOM 3435 C C . SER A 1 444 ? 16.176 22.864 -16.039 1.00 94.38 444 SER A C 1
ATOM 3437 O O . SER A 1 444 ? 15.187 22.496 -15.414 1.00 94.38 444 SER A O 1
ATOM 3439 N N . THR A 1 445 ? 17.391 22.790 -15.500 1.00 94.31 445 THR A N 1
ATOM 3440 C CA . THR A 1 445 ? 17.597 22.293 -14.129 1.00 94.31 445 THR A CA 1
ATOM 3441 C C . THR A 1 445 ? 16.942 23.185 -13.074 1.00 94.31 445 THR A C 1
ATOM 3443 O O . THR A 1 445 ? 16.654 22.729 -11.976 1.00 94.31 445 THR A O 1
ATOM 3446 N N . SER A 1 446 ? 16.659 24.451 -13.400 1.00 94.12 446 SER A N 1
ATOM 3447 C CA . SER A 1 446 ? 15.955 25.377 -12.505 1.00 94.12 446 SER A CA 1
ATOM 3448 C C . SER A 1 446 ? 14.464 25.074 -12.341 1.00 94.12 446 SER A C 1
ATOM 3450 O O . SER A 1 446 ? 13.812 25.716 -11.523 1.00 94.12 446 SER A O 1
ATOM 3452 N N . THR A 1 447 ? 13.904 24.190 -13.170 1.00 93.50 447 THR A N 1
ATOM 3453 C CA . THR A 1 447 ? 12.494 23.772 -13.123 1.00 93.50 447 THR A CA 1
ATOM 3454 C C . THR A 1 447 ? 12.326 22.366 -12.549 1.00 93.50 447 THR A C 1
ATOM 3456 O O . THR A 1 447 ? 11.271 21.761 -12.730 1.00 93.50 447 THR A O 1
ATOM 3459 N N . CYS A 1 448 ? 13.374 21.840 -11.917 1.00 95.00 448 CYS A N 1
ATOM 3460 C CA . CYS A 1 448 ? 13.372 20.557 -11.235 1.00 95.00 448 CYS A CA 1
ATOM 3461 C C . CYS A 1 448 ? 13.155 20.747 -9.736 1.00 95.00 448 CYS A C 1
ATOM 3463 O O . CYS A 1 448 ? 13.665 21.706 -9.151 1.00 95.00 448 CYS A O 1
ATOM 3465 N N . ASP A 1 449 ? 12.440 19.804 -9.134 1.00 93.62 449 ASP A N 1
ATOM 3466 C CA . ASP A 1 449 ? 12.439 19.624 -7.687 1.00 93.62 449 ASP A CA 1
ATOM 3467 C C . ASP A 1 449 ? 13.826 19.147 -7.207 1.00 93.62 449 ASP A C 1
ATOM 3469 O O . ASP A 1 449 ? 14.632 18.619 -7.985 1.00 93.62 449 ASP A O 1
ATOM 3473 N N . ASP A 1 450 ? 14.117 19.343 -5.918 1.00 92.94 450 ASP A N 1
ATOM 3474 C CA . ASP A 1 450 ? 15.371 18.888 -5.308 1.00 92.94 450 ASP A CA 1
ATOM 3475 C C . ASP A 1 450 ? 15.539 17.373 -5.529 1.00 92.94 450 ASP A C 1
ATOM 3477 O O . ASP A 1 450 ? 14.624 16.599 -5.244 1.00 92.94 450 ASP A O 1
ATOM 3481 N N . LYS A 1 451 ? 16.713 16.944 -6.019 1.00 93.69 451 LYS A N 1
ATOM 3482 C CA . LYS A 1 451 ? 17.033 15.525 -6.292 1.00 93.69 451 LYS A CA 1
ATOM 3483 C C . LYS A 1 451 ? 16.073 14.812 -7.260 1.00 93.69 451 LYS A C 1
ATOM 3485 O O . LYS A 1 451 ? 16.036 13.582 -7.299 1.00 93.69 451 LYS A O 1
ATOM 3490 N N . ALA A 1 452 ? 15.310 15.547 -8.067 1.00 94.69 452 ALA A N 1
ATOM 3491 C CA . ALA A 1 452 ? 14.513 14.933 -9.119 1.00 94.69 452 ALA A CA 1
ATOM 3492 C C . ALA A 1 452 ? 15.425 14.296 -10.175 1.00 94.69 452 ALA A C 1
ATOM 3494 O O . ALA A 1 452 ? 16.380 14.922 -10.645 1.00 94.69 452 ALA A O 1
ATOM 3495 N N . HIS A 1 453 ? 15.105 13.077 -10.595 1.00 94.88 453 HIS A N 1
ATOM 3496 C CA . HIS A 1 453 ? 15.684 12.509 -11.808 1.00 94.88 453 HIS A CA 1
ATOM 3497 C C . HIS A 1 453 ? 15.149 13.249 -13.033 1.00 94.88 453 HIS A C 1
ATOM 3499 O O . HIS A 1 453 ? 13.946 13.477 -13.175 1.00 94.88 453 HIS A O 1
ATOM 3505 N N . VAL A 1 454 ? 16.042 13.659 -13.933 1.00 93.62 454 VAL A N 1
ATOM 3506 C CA . VAL A 1 454 ? 15.673 14.581 -15.021 1.00 93.62 454 VAL A CA 1
ATOM 3507 C C . VAL A 1 454 ? 14.728 13.969 -16.051 1.00 93.62 454 VAL A C 1
ATOM 3509 O O . VAL A 1 454 ? 14.041 14.711 -16.748 1.00 93.62 454 VAL A O 1
ATOM 3512 N N . THR A 1 455 ? 14.680 12.640 -16.147 1.00 89.50 455 THR A N 1
ATOM 3513 C CA . THR A 1 455 ? 13.806 11.883 -17.057 1.00 89.50 455 THR A CA 1
ATOM 3514 C C . THR A 1 455 ? 12.439 11.561 -16.453 1.00 89.50 455 THR A C 1
ATOM 3516 O O . THR A 1 455 ? 11.632 10.891 -17.095 1.00 89.50 455 THR A O 1
ATOM 3519 N N . CYS A 1 456 ? 12.164 12.004 -15.226 1.00 90.06 456 CYS A N 1
ATOM 3520 C CA . CYS A 1 456 ? 10.943 11.637 -14.522 1.00 90.06 456 CYS A CA 1
ATOM 3521 C C . CYS A 1 456 ? 9.708 12.405 -14.958 1.00 90.06 456 CYS A C 1
ATOM 3523 O O . CYS A 1 456 ? 9.781 13.568 -15.356 1.00 90.06 456 CYS A O 1
ATOM 3525 N N . GLY A 1 457 ? 8.557 11.733 -14.875 1.00 82.94 457 GLY A N 1
ATOM 3526 C CA . GLY A 1 457 ? 7.331 12.162 -15.544 1.00 82.94 457 GLY A CA 1
ATOM 3527 C C . GLY A 1 457 ? 7.277 11.737 -17.015 1.00 82.94 457 GLY A C 1
ATOM 3528 O O . GLY A 1 457 ? 6.460 12.269 -17.774 1.00 82.94 457 GLY A O 1
ATOM 3529 N N . ASN A 1 458 ? 8.145 10.805 -17.430 1.00 78.38 458 ASN A N 1
ATOM 3530 C CA . ASN A 1 458 ? 7.990 10.112 -18.701 1.00 78.38 458 ASN A CA 1
ATOM 3531 C C . ASN A 1 458 ? 6.820 9.116 -18.576 1.00 78.38 458 ASN A C 1
ATOM 3533 O O . ASN A 1 458 ? 6.619 8.501 -17.539 1.00 78.38 458 ASN A O 1
ATOM 3537 N N . TRP A 1 459 ? 5.999 9.002 -19.616 1.00 86.75 459 TRP A N 1
ATOM 3538 C CA . TRP A 1 459 ? 4.834 8.106 -19.626 1.00 86.75 459 TRP A CA 1
ATOM 3539 C C . TRP A 1 459 ? 5.159 6.757 -20.284 1.00 86.75 459 TRP A C 1
ATOM 3541 O O . TRP A 1 459 ? 4.257 6.099 -20.807 1.00 86.75 459 TRP A O 1
ATOM 3551 N N . ASP A 1 460 ? 6.440 6.381 -20.323 1.00 88.00 460 ASP A N 1
ATOM 3552 C CA . ASP A 1 460 ? 6.890 5.130 -20.921 1.00 88.00 460 ASP A CA 1
ATOM 3553 C C . ASP A 1 460 ? 6.855 4.008 -19.887 1.00 88.00 460 ASP A C 1
ATOM 3555 O O . ASP A 1 460 ? 7.830 3.715 -19.212 1.00 88.00 460 ASP A O 1
ATOM 3559 N N . THR A 1 461 ? 5.707 3.345 -19.786 1.00 89.25 461 THR A N 1
ATOM 3560 C CA . THR A 1 461 ? 5.511 2.247 -18.828 1.00 89.25 461 THR A CA 1
ATOM 3561 C C . THR A 1 461 ? 6.151 0.921 -19.255 1.00 89.25 461 THR A C 1
ATOM 3563 O O . THR A 1 461 ? 5.844 -0.127 -18.684 1.00 89.25 461 THR A O 1
ATOM 3566 N N . SER A 1 462 ? 6.940 0.920 -20.333 1.00 88.12 462 SER A N 1
ATOM 3567 C CA . SER A 1 462 ? 7.661 -0.264 -20.811 1.00 88.12 462 SER A CA 1
ATOM 3568 C C . SER A 1 462 ? 9.120 -0.297 -20.356 1.00 88.12 462 SER A C 1
ATOM 3570 O O . SER A 1 462 ? 9.696 -1.383 -20.267 1.00 88.12 462 SER A O 1
ATOM 3572 N N . ASP A 1 463 ? 9.673 0.862 -20.001 1.00 87.00 463 ASP A N 1
ATOM 3573 C CA . ASP A 1 463 ? 11.042 1.021 -19.532 1.00 87.00 463 ASP A CA 1
ATOM 3574 C C . ASP A 1 463 ? 11.051 1.280 -18.022 1.00 87.00 463 ASP A C 1
ATOM 3576 O O . ASP A 1 463 ? 10.380 2.177 -17.528 1.00 87.00 463 ASP A O 1
ATOM 3580 N N . HIS A 1 464 ? 11.829 0.482 -17.287 1.00 90.94 464 HIS A N 1
ATOM 3581 C CA . HIS A 1 464 ? 12.003 0.659 -15.843 1.00 90.94 464 HIS A CA 1
ATOM 3582 C C . HIS A 1 464 ? 12.826 1.921 -15.592 1.00 90.94 464 HIS A C 1
ATOM 3584 O O . HIS A 1 464 ? 13.934 2.049 -16.129 1.00 90.94 464 HIS A O 1
ATOM 3590 N N . ASP A 1 465 ? 12.331 2.835 -14.768 1.00 91.12 465 ASP A N 1
ATOM 3591 C CA . ASP A 1 465 ? 13.010 4.094 -14.492 1.00 91.12 465 ASP A CA 1
ATOM 3592 C C . ASP A 1 465 ? 13.547 4.218 -13.066 1.00 91.12 465 ASP A C 1
ATOM 3594 O O . ASP A 1 465 ? 13.336 3.372 -12.200 1.00 91.12 465 ASP A O 1
ATOM 3598 N N . LEU A 1 466 ? 14.338 5.268 -12.846 1.00 94.19 466 LEU A N 1
ATOM 3599 C CA . LEU A 1 466 ? 14.937 5.580 -11.548 1.00 94.19 466 LEU A CA 1
ATOM 3600 C C . LEU A 1 466 ? 14.116 6.617 -10.779 1.00 94.19 466 LEU A C 1
ATOM 3602 O O . LEU A 1 466 ? 14.619 7.260 -9.861 1.00 94.19 466 LEU A O 1
ATOM 3606 N N . CYS A 1 467 ? 12.861 6.829 -11.149 1.00 93.62 467 CYS A N 1
ATOM 3607 C CA . CYS A 1 467 ? 12.096 7.923 -10.603 1.00 93.62 467 CYS A CA 1
ATOM 3608 C C . CYS A 1 467 ? 11.675 7.717 -9.161 1.00 93.62 467 CYS A C 1
ATOM 3610 O O . CYS A 1 467 ? 11.392 6.610 -8.709 1.00 93.62 467 CYS A O 1
ATOM 3612 N N . GLY A 1 468 ? 11.599 8.836 -8.453 1.00 93.38 468 GLY A N 1
ATOM 3613 C CA . GLY A 1 468 ? 11.112 8.896 -7.092 1.00 93.38 468 GLY A CA 1
ATOM 3614 C C . GLY A 1 468 ? 11.605 10.159 -6.412 1.00 93.38 468 GLY A C 1
ATOM 3615 O O . GLY A 1 468 ? 11.484 11.245 -6.982 1.00 93.38 468 GLY A O 1
ATOM 3616 N N . TYR A 1 469 ? 12.088 10.049 -5.180 1.00 93.25 469 TYR A N 1
ATOM 3617 C CA . TYR A 1 469 ? 12.356 11.214 -4.342 1.00 93.25 469 TYR A CA 1
ATOM 3618 C C . TYR A 1 469 ? 13.387 10.929 -3.252 1.00 93.25 469 TYR A C 1
ATOM 3620 O O . TYR A 1 469 ? 13.614 9.793 -2.838 1.00 93.25 469 TYR A O 1
ATOM 3628 N N . PHE A 1 470 ? 14.005 11.999 -2.750 1.00 93.50 470 PHE A N 1
ATOM 3629 C CA . PHE A 1 470 ? 14.922 11.910 -1.621 1.00 93.50 470 PHE A CA 1
ATOM 3630 C C . PHE A 1 470 ? 14.172 11.550 -0.334 1.00 93.50 470 PHE A C 1
ATOM 3632 O O . PHE A 1 470 ? 13.232 12.240 0.066 1.00 93.50 470 PHE A O 1
ATOM 3639 N N . LEU A 1 471 ? 14.649 10.523 0.366 1.00 92.31 471 LEU A N 1
ATOM 3640 C CA . LEU A 1 471 ? 14.154 10.135 1.681 1.00 92.31 471 LEU A CA 1
ATOM 3641 C C . LEU A 1 471 ? 15.333 9.696 2.543 1.00 92.31 471 LEU A C 1
ATOM 3643 O O . LEU A 1 471 ? 15.855 8.604 2.364 1.00 92.31 471 LEU A O 1
ATOM 3647 N N . ASP A 1 472 ? 15.710 10.505 3.535 1.00 91.69 472 ASP A N 1
ATOM 3648 C CA . ASP A 1 472 ? 16.886 10.249 4.391 1.00 91.69 472 ASP A CA 1
ATOM 3649 C C . ASP A 1 472 ? 16.885 8.862 5.059 1.00 91.69 472 ASP A C 1
ATOM 3651 O O . ASP A 1 472 ? 17.942 8.291 5.331 1.00 91.69 472 ASP A O 1
ATOM 3655 N N . ALA A 1 473 ? 15.687 8.332 5.320 1.00 92.69 473 ALA A N 1
ATOM 3656 C CA . ALA A 1 473 ? 15.470 7.051 5.975 1.00 92.69 473 ALA A CA 1
ATOM 3657 C C . ALA A 1 473 ? 15.680 5.829 5.061 1.00 92.69 473 ALA A C 1
ATOM 3659 O O . ALA A 1 473 ? 15.790 4.712 5.573 1.00 92.69 473 ALA A O 1
ATOM 3660 N N . ALA A 1 474 ? 15.722 6.016 3.739 1.00 94.62 474 ALA A N 1
ATOM 3661 C CA . ALA A 1 474 ? 16.039 4.951 2.796 1.00 94.62 474 ALA A CA 1
ATOM 3662 C C . ALA A 1 474 ? 17.534 4.553 2.890 1.00 94.62 474 ALA A C 1
ATOM 3664 O O . ALA A 1 474 ? 18.360 5.380 3.292 1.00 94.62 474 ALA A O 1
ATOM 3665 N N . PRO A 1 475 ? 17.912 3.306 2.542 1.00 94.75 475 PRO A N 1
ATOM 3666 C CA . PRO A 1 475 ? 19.268 2.771 2.711 1.00 94.75 475 PRO A CA 1
ATOM 3667 C C . PRO A 1 475 ? 20.366 3.619 2.063 1.00 94.75 475 PRO A C 1
ATOM 3669 O O . PRO A 1 475 ? 21.464 3.746 2.605 1.00 94.75 475 PRO A O 1
ATOM 3672 N N . ASP A 1 476 ? 20.058 4.208 0.918 1.00 95.19 476 ASP A N 1
ATOM 3673 C CA . ASP A 1 476 ? 20.901 5.079 0.101 1.00 95.19 476 ASP A CA 1
ATOM 3674 C C . ASP A 1 476 ? 20.432 6.545 0.123 1.00 95.19 476 ASP A C 1
ATOM 3676 O O . ASP A 1 476 ? 20.987 7.392 -0.574 1.00 95.19 476 ASP A O 1
ATOM 3680 N N . SER A 1 477 ? 19.447 6.850 0.974 1.00 95.44 477 SER A N 1
ATOM 3681 C CA . SER A 1 477 ? 18.764 8.138 1.080 1.00 95.44 477 SER A CA 1
ATOM 3682 C C . SER A 1 477 ? 17.948 8.544 -0.160 1.00 95.44 477 SER A C 1
ATOM 3684 O O . SER A 1 477 ? 17.629 9.723 -0.330 1.00 95.44 477 SER A O 1
ATOM 3686 N N . TYR A 1 478 ? 17.564 7.586 -1.003 1.00 95.88 478 TYR A N 1
ATOM 3687 C CA . TYR A 1 478 ? 16.659 7.791 -2.128 1.00 95.88 478 TYR A CA 1
ATOM 3688 C C . TYR A 1 478 ? 15.581 6.705 -2.162 1.00 95.88 478 TYR A C 1
ATOM 3690 O O . TYR A 1 478 ? 15.775 5.611 -1.654 1.00 95.88 478 TYR A O 1
ATOM 3698 N N . VAL A 1 479 ? 14.413 7.023 -2.707 1.00 95.56 479 VAL A N 1
ATOM 3699 C CA . VAL A 1 479 ? 13.374 6.032 -2.990 1.00 95.56 479 VAL A CA 1
ATOM 3700 C C . VAL A 1 479 ? 13.161 6.012 -4.484 1.00 95.56 479 VAL A C 1
ATOM 3702 O O . VAL A 1 479 ? 12.823 7.049 -5.055 1.00 95.56 479 VAL A O 1
ATOM 3705 N N . ASN A 1 480 ? 13.303 4.842 -5.099 1.00 95.88 480 ASN A N 1
ATOM 3706 C CA . ASN A 1 480 ? 12.906 4.615 -6.483 1.00 95.88 480 ASN A CA 1
ATOM 3707 C C . ASN A 1 480 ? 11.518 3.940 -6.501 1.00 95.88 480 ASN A C 1
ATOM 3709 O O . ASN A 1 480 ? 11.369 2.763 -6.169 1.00 95.88 480 ASN A O 1
ATOM 3713 N N . GLU A 1 481 ? 10.471 4.685 -6.866 1.00 93.19 481 GLU A N 1
ATOM 3714 C CA . GLU A 1 481 ? 9.065 4.293 -6.658 1.00 93.19 481 GLU A CA 1
ATOM 3715 C C . GLU A 1 481 ? 8.661 3.023 -7.429 1.00 93.19 481 GLU A C 1
ATOM 3717 O O . GLU A 1 481 ? 7.803 2.262 -6.965 1.00 93.19 481 GLU A O 1
ATOM 3722 N N . GLU A 1 482 ? 9.295 2.753 -8.573 1.00 94.62 482 GLU A N 1
ATOM 3723 C CA . GLU A 1 482 ? 9.034 1.553 -9.377 1.00 94.62 482 GLU A CA 1
ATOM 3724 C C . GLU A 1 482 ? 9.626 0.274 -8.767 1.00 94.62 482 GLU A C 1
ATOM 3726 O O . GLU A 1 482 ? 9.194 -0.819 -9.119 1.00 94.62 482 GLU A O 1
ATOM 3731 N N . TRP A 1 483 ? 10.593 0.388 -7.849 1.00 96.88 483 TRP A N 1
ATOM 3732 C CA . TRP A 1 483 ? 11.475 -0.706 -7.413 1.00 96.88 483 TRP A CA 1
ATOM 3733 C C . TRP A 1 483 ? 11.074 -1.356 -6.082 1.00 96.88 483 TRP A C 1
ATOM 3735 O O . TRP A 1 483 ? 11.838 -2.129 -5.502 1.00 96.88 483 TRP A O 1
ATOM 3745 N N . PHE A 1 484 ? 9.874 -1.070 -5.574 1.00 97.19 484 PHE A N 1
ATOM 3746 C CA . PHE A 1 484 ? 9.348 -1.704 -4.357 1.00 97.19 484 PHE A CA 1
ATOM 3747 C C . PHE A 1 484 ? 9.049 -3.201 -4.514 1.00 97.19 484 PHE A C 1
ATOM 3749 O O . PHE A 1 484 ? 8.845 -3.889 -3.511 1.00 97.19 484 PHE A O 1
ATOM 3756 N N . GLY A 1 485 ? 9.024 -3.732 -5.736 1.00 97.94 485 GLY A N 1
ATOM 3757 C CA . GLY A 1 485 ? 8.641 -5.108 -5.997 1.00 97.94 485 GLY A CA 1
ATOM 3758 C C . GLY A 1 485 ? 9.524 -6.114 -5.283 1.00 97.94 485 GLY A C 1
ATOM 3759 O O . GLY A 1 485 ? 10.743 -6.116 -5.434 1.00 97.94 485 GLY A O 1
ATOM 3760 N N . ILE A 1 486 ? 8.912 -7.048 -4.557 1.00 98.25 486 ILE A N 1
ATOM 3761 C CA . ILE A 1 486 ? 9.608 -8.236 -4.050 1.00 98.25 486 ILE A CA 1
ATOM 3762 C C . ILE A 1 486 ? 9.853 -9.276 -5.155 1.00 98.25 486 ILE A C 1
ATOM 3764 O O . ILE A 1 486 ? 10.653 -10.201 -4.986 1.00 98.25 486 ILE A O 1
ATOM 3768 N N . LEU A 1 487 ? 9.146 -9.138 -6.278 1.00 97.94 487 LEU A N 1
ATOM 3769 C CA . LEU A 1 487 ? 9.349 -9.879 -7.513 1.00 97.94 487 LEU A CA 1
ATOM 3770 C C . LEU A 1 487 ? 9.636 -8.887 -8.647 1.00 97.94 487 LEU A C 1
ATOM 3772 O O . LEU A 1 487 ? 8.918 -7.903 -8.802 1.00 97.94 487 LEU A O 1
ATOM 3776 N N . ALA A 1 488 ? 10.634 -9.178 -9.475 1.00 96.25 488 ALA A N 1
ATOM 3777 C CA . ALA A 1 488 ? 10.898 -8.418 -10.692 1.00 96.25 488 ALA A CA 1
ATOM 3778 C C . ALA A 1 488 ? 10.118 -9.046 -11.867 1.00 96.25 488 ALA A C 1
ATOM 3780 O O . ALA A 1 488 ? 10.339 -10.229 -12.169 1.00 96.25 488 ALA A O 1
ATOM 3781 N N . PRO A 1 489 ? 9.187 -8.323 -12.516 1.00 94.00 489 PRO A N 1
ATOM 3782 C CA . PRO A 1 489 ? 8.496 -8.816 -13.695 1.00 94.00 489 PRO A CA 1
ATOM 3783 C C . PRO A 1 489 ? 9.418 -8.790 -14.922 1.00 94.00 489 PRO A C 1
ATOM 3785 O O . PRO A 1 489 ? 10.328 -7.977 -15.054 1.00 94.00 489 PRO A O 1
ATOM 3788 N N . THR A 1 490 ? 9.192 -9.707 -15.855 1.00 88.81 490 THR A N 1
ATOM 3789 C CA . THR A 1 490 ? 9.804 -9.691 -17.186 1.00 88.81 490 THR A CA 1
ATOM 3790 C C . THR A 1 490 ? 8.716 -9.952 -18.205 1.00 88.81 490 THR A C 1
ATOM 3792 O O . THR A 1 490 ? 8.115 -11.031 -18.179 1.00 88.81 490 THR A O 1
ATOM 3795 N N . GLN A 1 491 ? 8.500 -8.993 -19.103 1.00 83.88 491 GLN A N 1
ATOM 3796 C CA . GLN A 1 491 ? 7.485 -9.088 -20.143 1.00 83.88 491 GLN A CA 1
ATOM 3797 C C . GLN A 1 491 ? 7.768 -10.274 -21.072 1.00 83.88 491 GLN A C 1
ATOM 3799 O O . GLN A 1 491 ? 8.834 -10.382 -21.682 1.00 83.88 491 GLN A O 1
ATOM 3804 N N . CYS A 1 492 ? 6.800 -11.179 -21.180 1.00 73.25 492 CYS A N 1
ATOM 3805 C CA . CYS A 1 492 ? 6.871 -12.354 -22.045 1.00 73.25 492 CYS A CA 1
ATOM 3806 C C . CYS A 1 492 ? 6.030 -12.185 -23.314 1.00 73.25 492 CYS A C 1
ATOM 3808 O O . CYS A 1 492 ? 6.434 -12.620 -24.392 1.00 73.25 492 CYS A O 1
ATOM 3810 N N . ALA A 1 493 ? 4.847 -11.593 -23.162 1.00 64.81 493 ALA A N 1
ATOM 3811 C CA . ALA A 1 493 ? 3.890 -11.249 -24.208 1.00 64.81 493 ALA A CA 1
ATOM 3812 C C . ALA A 1 493 ? 3.011 -10.092 -23.702 1.00 64.81 493 ALA A C 1
ATOM 3814 O O . ALA A 1 493 ? 3.129 -9.699 -22.542 1.00 64.81 493 ALA A O 1
ATOM 3815 N N . ASP A 1 494 ? 2.134 -9.554 -24.549 1.00 63.69 494 ASP A N 1
ATOM 3816 C CA . ASP A 1 494 ? 1.262 -8.435 -24.177 1.00 63.69 494 ASP A CA 1
ATOM 3817 C C . ASP A 1 494 ? 0.451 -8.769 -22.914 1.00 63.69 494 ASP A C 1
ATOM 3819 O O . ASP A 1 494 ? -0.330 -9.722 -22.883 1.00 63.69 494 ASP A O 1
ATOM 3823 N N . GLY A 1 495 ? 0.699 -8.015 -21.841 1.00 62.66 495 GLY A N 1
ATOM 3824 C CA . GLY A 1 495 ? 0.054 -8.195 -20.545 1.00 62.66 495 GLY A CA 1
ATOM 3825 C C . GLY A 1 495 ? 0.501 -9.413 -19.726 1.00 62.66 495 GLY A C 1
ATOM 3826 O O . GLY A 1 495 ? -0.008 -9.562 -18.620 1.00 62.66 495 GLY A O 1
ATOM 3827 N N . ILE A 1 496 ? 1.407 -10.277 -20.214 1.00 67.50 496 ILE A N 1
ATOM 3828 C CA . ILE A 1 496 ? 1.913 -11.458 -19.485 1.00 67.50 496 ILE A CA 1
ATOM 3829 C C . ILE A 1 496 ? 3.376 -11.284 -19.106 1.00 67.50 496 ILE A C 1
ATOM 3831 O O . ILE A 1 496 ? 4.251 -11.248 -19.975 1.00 67.50 496 ILE A O 1
ATOM 3835 N N . ASP A 1 497 ? 3.634 -11.408 -17.806 1.00 80.06 497 ASP A N 1
ATOM 3836 C CA . ASP A 1 497 ? 4.982 -11.367 -17.249 1.00 80.06 497 ASP A CA 1
ATOM 3837 C C . ASP A 1 497 ? 5.396 -12.710 -16.626 1.00 80.06 497 ASP A C 1
ATOM 3839 O O . ASP A 1 497 ? 4.585 -13.451 -16.058 1.00 80.06 497 ASP A O 1
ATOM 3843 N N . SER A 1 498 ? 6.685 -13.021 -16.691 1.00 88.00 498 SER A N 1
ATOM 3844 C CA . SER A 1 498 ? 7.316 -13.959 -15.760 1.00 88.00 498 SER A CA 1
ATOM 3845 C C . SER A 1 498 ? 7.808 -13.196 -14.542 1.00 88.00 498 SER A C 1
ATOM 3847 O O . SER A 1 498 ? 8.096 -12.009 -14.646 1.00 88.00 498 SER A O 1
ATOM 3849 N N . LEU A 1 499 ? 7.886 -13.863 -13.393 1.00 94.00 499 LEU A N 1
ATOM 3850 C CA . LEU A 1 499 ? 8.284 -13.227 -12.141 1.00 94.00 499 LEU A CA 1
ATOM 3851 C C . LEU A 1 499 ? 9.588 -13.832 -11.639 1.00 94.00 499 LEU A C 1
ATOM 3853 O O . LEU A 1 499 ? 9.676 -15.046 -11.443 1.00 94.00 499 LEU A O 1
ATOM 3857 N N . TYR A 1 500 ? 10.580 -12.984 -11.400 1.00 95.00 500 TYR A N 1
ATOM 3858 C CA . TYR A 1 500 ? 11.821 -13.359 -10.743 1.00 95.00 500 TYR A CA 1
ATOM 3859 C C . TYR A 1 500 ? 11.756 -12.994 -9.251 1.00 95.00 500 TYR A C 1
ATOM 3861 O O . TYR A 1 500 ? 11.552 -11.824 -8.926 1.00 95.00 500 TYR A O 1
ATOM 3869 N N . PRO A 1 501 ? 11.915 -13.955 -8.323 1.00 97.25 501 PRO A N 1
ATOM 3870 C CA . PRO A 1 501 ? 11.876 -13.663 -6.896 1.00 97.25 501 PRO A CA 1
ATOM 3871 C C . PRO A 1 501 ? 13.181 -13.066 -6.382 1.00 97.25 501 PRO A C 1
ATOM 3873 O O . PRO A 1 501 ? 14.216 -13.738 -6.414 1.00 97.25 501 PRO A O 1
ATOM 3876 N N . ARG A 1 502 ? 13.100 -11.859 -5.811 1.00 98.00 502 ARG A N 1
ATOM 3877 C CA . ARG A 1 502 ? 14.217 -11.227 -5.099 1.00 98.00 502 ARG A CA 1
ATOM 3878 C C . ARG A 1 502 ? 14.484 -11.917 -3.760 1.00 98.00 502 ARG A C 1
ATOM 3880 O O . ARG A 1 502 ? 13.646 -12.669 -3.246 1.00 98.00 502 ARG A O 1
ATOM 3887 N N . GLU A 1 503 ? 15.638 -11.645 -3.155 1.00 97.88 503 GLU A N 1
ATOM 3888 C CA . GLU A 1 503 ? 16.038 -12.210 -1.856 1.00 97.88 503 GLU A CA 1
ATOM 3889 C C . GLU A 1 503 ? 14.946 -12.085 -0.771 1.00 97.88 503 GLU A C 1
ATOM 3891 O O . GLU A 1 503 ? 14.680 -13.041 -0.031 1.00 97.88 503 GLU A O 1
ATOM 3896 N N . ILE A 1 504 ? 14.244 -10.951 -0.723 1.00 98.31 504 ILE A N 1
ATOM 3897 C CA . ILE A 1 504 ? 13.206 -10.669 0.273 1.00 98.31 504 ILE A CA 1
ATOM 3898 C C . ILE A 1 504 ? 12.034 -11.667 0.255 1.00 98.31 504 ILE A C 1
ATOM 3900 O O . ILE A 1 504 ? 11.502 -11.980 1.321 1.00 98.31 504 ILE A O 1
ATOM 3904 N N . PHE A 1 505 ? 11.669 -12.246 -0.898 1.00 98.38 505 PHE A N 1
ATOM 3905 C CA . PHE A 1 505 ? 10.615 -13.270 -0.982 1.00 98.38 505 PHE A CA 1
ATOM 3906 C C . PHE A 1 505 ? 10.944 -14.468 -0.080 1.00 98.38 505 PHE A C 1
ATOM 3908 O O . PHE A 1 505 ? 10.114 -14.967 0.686 1.00 98.38 505 PHE A O 1
ATOM 3915 N N . TRP A 1 506 ? 12.197 -14.920 -0.134 1.00 96.75 506 TRP A N 1
ATOM 3916 C CA . TRP A 1 506 ? 12.680 -16.056 0.648 1.00 96.75 506 TRP A CA 1
ATOM 3917 C C . TRP A 1 506 ? 12.814 -15.704 2.125 1.00 96.75 506 TRP A C 1
ATOM 3919 O O . TRP A 1 506 ? 12.509 -16.525 2.992 1.00 96.75 506 TRP A O 1
ATOM 3929 N N . THR A 1 507 ? 13.214 -14.469 2.410 1.00 96.88 507 THR A N 1
ATOM 3930 C CA . THR A 1 507 ? 13.273 -13.926 3.766 1.00 96.88 507 THR A CA 1
ATOM 3931 C C . THR A 1 507 ? 11.887 -13.896 4.412 1.00 96.88 507 THR A C 1
ATOM 3933 O O . THR A 1 507 ? 11.731 -14.373 5.539 1.00 96.88 507 THR A O 1
ATOM 3936 N N . MET A 1 508 ? 10.855 -13.432 3.697 1.00 97.50 508 MET A N 1
ATOM 3937 C CA . MET A 1 508 ? 9.471 -13.452 4.185 1.00 97.50 508 MET A CA 1
ATOM 3938 C C . MET A 1 508 ? 8.952 -14.881 4.358 1.00 97.50 508 MET A C 1
ATOM 3940 O O . MET A 1 508 ? 8.388 -15.188 5.409 1.00 97.50 508 MET A O 1
ATOM 3944 N N . HIS A 1 509 ? 9.242 -15.789 3.415 1.00 96.50 509 HIS A N 1
ATOM 3945 C CA . HIS A 1 509 ? 8.947 -17.218 3.576 1.00 96.50 509 HIS A CA 1
ATOM 3946 C C . HIS A 1 509 ? 9.498 -17.773 4.889 1.00 96.50 509 HIS A C 1
ATOM 3948 O O . HIS A 1 509 ? 8.765 -18.409 5.654 1.00 96.50 509 HIS A O 1
ATOM 3954 N N . SER A 1 510 ? 10.768 -17.496 5.180 1.00 94.56 510 SER A N 1
ATOM 3955 C CA . SER A 1 510 ? 11.411 -17.950 6.410 1.00 94.56 510 SER A CA 1
ATOM 3956 C C . SER A 1 510 ? 10.725 -17.387 7.655 1.00 94.56 510 SER A C 1
ATOM 3958 O O . SER A 1 510 ? 10.410 -18.125 8.589 1.00 94.56 510 SER A O 1
ATOM 3960 N N . LEU A 1 511 ? 10.427 -16.084 7.666 1.00 94.75 511 LEU A N 1
ATOM 3961 C CA . LEU A 1 511 ? 9.843 -15.402 8.824 1.00 94.75 511 LEU A CA 1
ATOM 3962 C C . LEU A 1 511 ? 8.379 -15.772 9.078 1.00 94.75 511 LEU A C 1
ATOM 3964 O O . LEU A 1 511 ? 7.964 -15.823 10.238 1.00 94.75 511 LEU A O 1
ATOM 3968 N N . TRP A 1 512 ? 7.591 -16.014 8.032 1.00 95.38 512 TRP A N 1
ATOM 3969 C CA . TRP A 1 512 ? 6.144 -16.200 8.150 1.00 95.38 512 TRP A CA 1
ATOM 3970 C C . TRP A 1 512 ? 5.710 -17.655 8.257 1.00 95.38 512 TRP A C 1
ATOM 3972 O O . TRP A 1 512 ? 4.679 -17.939 8.868 1.00 95.38 512 TRP A O 1
ATOM 3982 N N . THR A 1 513 ? 6.502 -18.591 7.734 1.00 93.06 513 THR A N 1
ATOM 3983 C CA . THR A 1 513 ? 6.174 -20.023 7.796 1.00 93.06 513 THR A CA 1
ATOM 3984 C C . THR A 1 513 ? 6.788 -20.746 8.995 1.00 93.06 513 THR A C 1
ATOM 3986 O O . THR A 1 513 ? 6.452 -21.906 9.263 1.00 93.06 513 THR A O 1
ATOM 3989 N N . LYS A 1 514 ? 7.657 -20.068 9.754 1.00 83.38 514 LYS A N 1
ATOM 3990 C CA . LYS A 1 514 ? 8.315 -20.620 10.939 1.00 83.38 514 LYS A CA 1
ATOM 3991 C C . LYS A 1 514 ? 7.304 -20.972 12.031 1.00 83.38 514 LYS A C 1
ATOM 3993 O O . LYS A 1 514 ? 6.585 -20.120 12.549 1.00 83.38 514 LYS A O 1
ATOM 3998 N N . LYS A 1 515 ? 7.291 -22.243 12.441 1.00 71.50 515 LYS A N 1
ATOM 3999 C CA . LYS A 1 515 ? 6.501 -22.746 13.577 1.00 71.50 515 LYS A CA 1
ATOM 4000 C C . LYS A 1 515 ? 7.443 -23.282 14.652 1.00 71.50 515 LYS A C 1
ATOM 4002 O O . LYS A 1 515 ? 7.943 -24.404 14.558 1.00 71.50 515 LYS A O 1
ATOM 4007 N N . GLY A 1 516 ? 7.693 -22.472 15.682 1.00 70.12 516 GLY A N 1
ATOM 4008 C CA . GLY A 1 516 ? 8.706 -22.769 16.700 1.00 70.12 516 GLY A CA 1
ATOM 4009 C C . GLY A 1 516 ? 10.118 -22.711 16.107 1.00 70.12 516 GLY A C 1
ATOM 4010 O O . GLY A 1 516 ? 10.501 -21.704 15.519 1.00 70.12 516 GLY A O 1
ATOM 4011 N N . GLU A 1 517 ? 10.889 -23.793 16.238 1.00 61.56 517 GLU A N 1
ATOM 4012 C CA . GLU A 1 517 ? 12.250 -23.897 15.678 1.00 61.56 517 GLU A CA 1
ATOM 4013 C C . GLU A 1 517 ? 12.292 -24.444 14.242 1.00 61.56 517 GLU A C 1
ATOM 4015 O O . GLU A 1 517 ? 13.356 -24.473 13.629 1.00 61.56 517 GLU A O 1
ATOM 4020 N N . LYS A 1 518 ? 11.156 -24.892 13.689 1.00 69.12 518 LYS A N 1
ATOM 4021 C CA . LYS A 1 518 ? 11.101 -25.515 12.361 1.00 69.12 518 LYS A CA 1
ATOM 4022 C C . LYS A 1 518 ? 10.592 -24.531 11.315 1.00 69.12 518 LYS A C 1
ATOM 4024 O O . LYS A 1 518 ? 9.478 -24.018 11.426 1.00 69.12 518 LYS A O 1
ATOM 4029 N N . GLU A 1 519 ? 11.408 -24.311 10.296 1.00 70.69 519 GLU A N 1
ATOM 4030 C CA . GLU A 1 519 ? 11.030 -23.606 9.073 1.00 70.69 519 GLU A CA 1
ATOM 4031 C C . GLU A 1 519 ? 10.258 -24.547 8.137 1.00 70.69 519 GLU A C 1
ATOM 4033 O O . GLU A 1 519 ? 10.481 -25.767 8.146 1.00 70.69 519 GLU A O 1
ATOM 4038 N N . ALA A 1 520 ? 9.326 -24.005 7.348 1.00 82.00 520 ALA A N 1
ATOM 4039 C CA . ALA A 1 520 ? 8.725 -24.784 6.276 1.00 82.00 520 ALA A CA 1
ATOM 4040 C C . ALA A 1 520 ? 9.775 -25.117 5.207 1.00 82.00 520 ALA A C 1
ATOM 4042 O O . ALA A 1 520 ? 10.848 -24.524 5.122 1.00 82.00 520 ALA A O 1
ATOM 4043 N N . LYS A 1 521 ? 9.478 -26.120 4.380 1.00 86.56 521 LYS A N 1
ATOM 4044 C CA . LYS A 1 521 ? 10.349 -26.437 3.252 1.00 86.56 521 LYS A CA 1
ATOM 4045 C C . LYS A 1 521 ? 10.328 -25.257 2.277 1.00 86.56 521 LYS A C 1
ATOM 4047 O O . LYS A 1 521 ? 9.257 -24.938 1.763 1.00 86.56 521 LYS A O 1
ATOM 4052 N N . ARG A 1 522 ? 11.511 -24.705 1.980 1.00 88.25 522 ARG A N 1
ATOM 4053 C CA . ARG A 1 522 ? 11.681 -23.657 0.967 1.00 88.25 522 ARG A CA 1
ATOM 4054 C C . ARG A 1 522 ? 10.984 -24.064 -0.347 1.00 88.25 522 ARG A C 1
ATOM 4056 O O . ARG A 1 522 ? 11.195 -25.198 -0.801 1.00 88.25 522 ARG A O 1
ATOM 4063 N N . PRO A 1 523 ? 10.166 -23.181 -0.948 1.00 89.56 523 PRO A N 1
ATOM 4064 C CA . PRO A 1 523 ? 9.505 -23.454 -2.217 1.00 89.56 523 PRO A CA 1
ATOM 4065 C C . PRO A 1 523 ? 10.521 -23.713 -3.344 1.00 89.56 523 PRO A C 1
ATOM 4067 O O . PRO A 1 523 ? 11.632 -23.184 -3.309 1.00 89.56 523 PRO A O 1
ATOM 4070 N N . SER A 1 524 ? 10.162 -24.551 -4.327 1.00 89.38 524 SER A N 1
ATOM 4071 C CA . SER A 1 524 ? 11.027 -24.794 -5.496 1.00 89.38 524 SER A CA 1
ATOM 4072 C C . SER A 1 524 ? 11.057 -23.564 -6.401 1.00 89.38 524 SER A C 1
ATOM 4074 O O . SER A 1 524 ? 10.030 -22.903 -6.555 1.00 89.38 524 SER A O 1
ATOM 4076 N N . MET A 1 525 ? 12.189 -23.319 -7.066 1.00 88.38 525 MET A N 1
ATOM 4077 C CA . MET A 1 525 ? 12.267 -22.327 -8.147 1.00 88.38 525 MET A CA 1
ATOM 4078 C C . MET A 1 525 ? 11.332 -22.662 -9.314 1.00 88.38 525 MET A C 1
ATOM 4080 O O . MET A 1 525 ? 10.908 -21.754 -10.011 1.00 88.38 525 MET A O 1
ATOM 4084 N N . ASP A 1 526 ? 10.932 -23.929 -9.479 1.00 86.44 526 ASP A N 1
ATOM 4085 C CA . ASP A 1 526 ? 9.970 -24.343 -10.515 1.00 86.44 526 ASP A CA 1
ATOM 4086 C C . ASP A 1 526 ? 8.579 -23.703 -10.353 1.00 86.44 526 ASP A C 1
ATOM 4088 O O . ASP A 1 526 ? 7.755 -23.786 -11.260 1.00 86.44 526 ASP A O 1
ATOM 4092 N N . LEU A 1 527 ? 8.295 -23.087 -9.198 1.00 86.81 527 LEU A N 1
ATOM 4093 C CA . LEU A 1 527 ? 7.081 -22.294 -9.003 1.00 86.81 527 LEU A CA 1
ATOM 4094 C C . LEU A 1 527 ? 7.100 -20.982 -9.792 1.00 86.81 527 LEU A C 1
ATOM 4096 O O . LEU A 1 527 ? 6.033 -20.442 -10.056 1.00 86.81 527 LEU A O 1
ATOM 4100 N N . PHE A 1 528 ? 8.279 -20.487 -10.169 1.00 90.62 528 PHE A N 1
ATOM 4101 C CA . PHE A 1 528 ? 8.472 -19.256 -10.928 1.00 90.62 528 PHE A CA 1
ATOM 4102 C C . PHE A 1 528 ? 8.768 -19.611 -12.389 1.00 90.62 528 PHE A C 1
ATOM 4104 O O . PHE A 1 528 ? 9.930 -19.809 -12.754 1.00 90.62 528 PHE A O 1
ATOM 4111 N N . PRO A 1 529 ? 7.736 -19.770 -13.236 1.00 80.12 529 PRO A N 1
ATOM 4112 C CA . PRO A 1 529 ? 7.946 -20.175 -14.613 1.00 80.12 529 PRO A CA 1
ATOM 4113 C C . PRO A 1 529 ? 8.636 -19.056 -15.398 1.00 80.12 529 PRO A C 1
ATOM 4115 O O . PRO A 1 529 ? 8.243 -17.894 -15.346 1.00 80.12 529 PRO A O 1
ATOM 4118 N N . THR A 1 530 ? 9.650 -19.430 -16.172 1.00 80.62 530 THR A N 1
ATOM 4119 C CA . THR A 1 530 ? 10.291 -18.554 -17.163 1.00 80.62 530 THR A CA 1
ATOM 4120 C C . THR A 1 530 ? 9.311 -18.155 -18.265 1.00 80.62 530 THR A C 1
ATOM 4122 O O . THR A 1 530 ? 8.361 -18.891 -18.536 1.00 80.62 530 THR A O 1
ATOM 4125 N N . CYS A 1 531 ? 9.581 -17.067 -18.995 1.00 74.88 531 CYS A N 1
ATOM 4126 C CA . CYS A 1 531 ? 8.771 -16.703 -20.165 1.00 74.88 531 CYS A CA 1
ATOM 4127 C C . CYS A 1 531 ? 8.593 -17.855 -21.159 1.00 74.88 531 CYS A C 1
ATOM 4129 O O . CYS A 1 531 ? 7.490 -18.085 -21.645 1.00 74.88 531 CYS A O 1
ATOM 4131 N N . HIS A 1 532 ? 9.652 -18.629 -21.411 1.00 70.94 532 HIS A N 1
ATOM 4132 C CA . HIS A 1 532 ? 9.575 -19.805 -22.274 1.00 70.94 532 HIS A CA 1
ATOM 4133 C C . HIS A 1 532 ? 8.575 -20.836 -21.743 1.00 70.94 532 HIS A C 1
ATOM 4135 O O . HIS A 1 532 ? 7.735 -21.303 -22.496 1.00 70.94 532 HIS A O 1
ATOM 4141 N N . GLN A 1 533 ? 8.616 -21.155 -20.446 1.00 70.38 533 GLN A N 1
ATOM 4142 C CA . GLN A 1 533 ? 7.676 -22.098 -19.833 1.00 70.38 533 GLN A CA 1
ATOM 4143 C C . GLN A 1 533 ? 6.247 -21.558 -19.804 1.00 70.38 533 GLN A C 1
ATOM 4145 O O . GLN A 1 533 ? 5.325 -22.319 -20.072 1.00 70.38 533 GLN A O 1
ATOM 4150 N N . ILE A 1 534 ? 6.053 -20.268 -19.509 1.00 70.38 534 ILE A N 1
ATOM 4151 C CA . ILE A 1 534 ? 4.728 -19.639 -19.532 1.00 70.38 534 ILE A CA 1
ATOM 4152 C C . ILE A 1 534 ? 4.132 -19.757 -20.933 1.00 70.38 534 ILE A C 1
ATOM 4154 O O . ILE A 1 534 ? 3.010 -20.239 -21.071 1.00 70.38 534 ILE A O 1
ATOM 4158 N N . VAL A 1 535 ? 4.886 -19.377 -21.966 1.00 62.62 535 VAL A N 1
ATOM 4159 C CA . VAL A 1 535 ? 4.428 -19.414 -23.359 1.00 62.62 535 VAL A CA 1
ATOM 4160 C C . VAL A 1 535 ? 4.259 -20.855 -23.849 1.00 62.62 535 VAL A C 1
ATOM 4162 O O . VAL A 1 535 ? 3.211 -21.193 -24.383 1.00 62.62 535 VAL A O 1
ATOM 4165 N N . GLU A 1 536 ? 5.220 -21.751 -23.628 1.00 58.47 536 GLU A N 1
ATOM 4166 C CA . GLU A 1 536 ? 5.110 -23.148 -24.067 1.00 58.47 536 GLU A CA 1
ATOM 4167 C C . GLU A 1 536 ? 3.991 -23.909 -23.365 1.00 58.47 536 GLU A C 1
ATOM 4169 O O . GLU A 1 536 ? 3.248 -24.628 -24.026 1.00 58.47 536 GLU A O 1
ATOM 4174 N N . GLN A 1 537 ? 3.857 -23.771 -22.043 1.00 56.62 537 GLN A N 1
ATOM 4175 C CA . GLN A 1 537 ? 2.795 -24.439 -21.295 1.00 56.62 537 GLN A CA 1
ATOM 4176 C C . GLN A 1 537 ? 1.431 -23.921 -21.735 1.00 56.62 537 GLN A C 1
ATOM 4178 O O . GLN A 1 537 ? 0.522 -24.710 -21.953 1.00 56.62 537 GLN A O 1
ATOM 4183 N N . THR A 1 538 ? 1.316 -22.612 -21.945 1.00 50.38 538 THR A N 1
ATOM 4184 C CA . THR A 1 538 ? 0.126 -21.995 -22.527 1.00 50.38 538 THR A CA 1
ATOM 4185 C C . THR A 1 538 ? -0.208 -22.603 -23.886 1.00 50.38 538 THR A C 1
ATOM 4187 O O . THR A 1 538 ? -1.314 -23.100 -24.087 1.00 50.38 538 THR A O 1
ATOM 4190 N N . CYS A 1 539 ? 0.753 -22.628 -24.812 1.00 46.16 539 CYS A N 1
ATOM 4191 C CA . CYS A 1 539 ? 0.492 -23.100 -26.166 1.00 46.16 539 CYS A CA 1
ATOM 4192 C C . CYS A 1 539 ? 0.377 -24.660 -26.211 1.00 46.16 539 CYS A C 1
ATOM 4194 O O . CYS A 1 539 ? -0.194 -25.206 -27.152 1.00 46.16 539 CYS A O 1
ATOM 4196 N N . ALA A 1 540 ? 0.812 -25.392 -25.168 1.00 43.47 540 ALA A N 1
ATOM 4197 C CA . ALA A 1 540 ? 0.589 -26.835 -24.974 1.00 43.47 540 ALA A CA 1
ATOM 4198 C C . ALA A 1 540 ? -0.771 -27.179 -24.331 1.00 43.47 540 ALA A C 1
ATOM 4200 O O . ALA A 1 540 ? -1.394 -28.164 -24.737 1.00 43.47 540 ALA A O 1
ATOM 4201 N N . ASP A 1 541 ? -1.244 -26.377 -23.372 1.00 43.41 541 ASP A N 1
ATOM 4202 C CA . ASP A 1 541 ? -2.551 -26.517 -22.708 1.00 43.41 541 ASP A CA 1
ATOM 4203 C C . ASP A 1 541 ? -3.710 -26.237 -23.687 1.00 43.41 541 ASP A C 1
ATOM 4205 O O . ASP A 1 541 ? -4.782 -26.835 -23.575 1.00 43.41 541 ASP A O 1
ATOM 4209 N N . LEU A 1 542 ? -3.471 -25.411 -24.713 1.00 39.31 542 LEU A N 1
ATOM 4210 C CA . LEU A 1 542 ? -4.363 -25.220 -25.868 1.00 39.31 542 LEU A CA 1
ATOM 4211 C C . LEU A 1 542 ? -4.492 -26.460 -26.774 1.00 39.31 542 LEU A C 1
ATOM 4213 O O . LEU A 1 542 ? -5.375 -26.513 -27.632 1.00 39.31 542 LEU A O 1
ATOM 4217 N N . GLY A 1 543 ? -3.635 -27.465 -26.579 1.00 36.44 543 GLY A N 1
ATOM 4218 C CA . GLY A 1 543 ? -3.545 -28.655 -27.412 1.00 36.44 543 GLY A CA 1
ATOM 4219 C C . GLY A 1 543 ? -2.746 -28.425 -28.697 1.00 36.44 543 GLY A C 1
ATOM 4220 O O . GLY A 1 543 ? -2.700 -27.340 -29.271 1.00 36.44 543 GLY A O 1
ATOM 4221 N N . ARG A 1 544 ? -2.126 -29.494 -29.208 1.00 36.50 544 ARG A N 1
ATOM 4222 C CA . ARG A 1 544 ? -1.691 -29.511 -30.612 1.00 36.50 544 ARG A CA 1
ATOM 4223 C C . ARG A 1 544 ? -2.951 -29.428 -31.479 1.00 36.50 544 ARG A C 1
ATOM 4225 O O . ARG A 1 544 ? -3.911 -30.127 -31.139 1.00 36.50 544 ARG A O 1
ATOM 4232 N N . PRO A 1 545 ? -2.975 -28.662 -32.588 1.00 36.59 545 PRO A N 1
ATOM 4233 C CA . PRO A 1 545 ? -4.069 -28.771 -33.544 1.00 36.59 545 PRO A CA 1
ATOM 4234 C C . PRO A 1 545 ? -4.244 -30.252 -33.868 1.00 36.59 545 PRO A C 1
ATOM 4236 O O . PRO A 1 545 ? -3.273 -30.929 -34.214 1.00 36.59 545 PRO A O 1
ATOM 4239 N N . GLY A 1 546 ? -5.454 -30.767 -33.630 1.00 37.81 546 GLY A N 1
ATOM 4240 C CA . GLY A 1 546 ? -5.731 -32.186 -33.781 1.00 37.81 546 GLY A CA 1
ATOM 4241 C C . GLY A 1 546 ? -5.259 -32.636 -35.155 1.00 37.81 546 GLY A C 1
ATOM 4242 O O . GLY A 1 546 ? -5.627 -32.022 -36.157 1.00 37.81 546 GLY A O 1
ATOM 4243 N N . GLU A 1 547 ? -4.429 -33.679 -35.204 1.00 37.31 547 GLU A N 1
ATOM 4244 C CA . GLU A 1 547 ? -4.098 -34.336 -36.462 1.00 37.31 547 GLU A CA 1
ATOM 4245 C C . GLU A 1 547 ? -5.421 -34.668 -37.155 1.00 37.31 547 GLU A C 1
ATOM 4247 O O . GLU A 1 547 ? -6.209 -35.502 -36.693 1.00 37.31 547 GLU A O 1
ATOM 4252 N N . ILE A 1 548 ? -5.720 -33.950 -38.238 1.00 40.66 548 ILE A N 1
ATOM 4253 C CA . ILE A 1 548 ? -6.877 -34.254 -39.059 1.00 40.66 548 ILE A CA 1
ATOM 4254 C C . ILE A 1 548 ? -6.617 -35.660 -39.578 1.00 40.66 548 ILE A C 1
ATOM 4256 O O . ILE A 1 548 ? -5.628 -35.894 -40.269 1.00 40.66 548 ILE A O 1
ATOM 4260 N N . SER A 1 549 ? -7.473 -36.615 -39.209 1.00 37.56 549 SER A N 1
ATOM 4261 C CA . SER A 1 549 ? -7.250 -37.988 -39.645 1.00 37.56 549 SER A CA 1
ATOM 4262 C C . SER A 1 549 ? -7.175 -38.019 -41.185 1.00 37.56 549 SER A C 1
ATOM 4264 O O . SER A 1 549 ? -7.951 -37.304 -41.836 1.00 37.56 549 SER A O 1
ATOM 4266 N N . PRO A 1 550 ? -6.285 -38.832 -41.789 1.00 44.19 550 PRO A N 1
ATOM 4267 C CA . PRO A 1 550 ? -6.008 -38.816 -43.238 1.00 44.19 550 PRO A CA 1
ATOM 4268 C C . PRO A 1 550 ? -7.265 -38.924 -44.121 1.00 44.19 550 PRO A C 1
ATOM 4270 O O . PRO A 1 550 ? -7.317 -38.494 -45.273 1.00 44.19 550 PRO A O 1
ATOM 4273 N N . TRP A 1 551 ? -8.330 -39.482 -43.556 1.00 39.53 551 TRP A N 1
ATOM 4274 C CA . TRP A 1 551 ? -9.634 -39.699 -44.164 1.00 39.53 551 TRP A CA 1
ATOM 4275 C C . TRP A 1 551 ? -10.407 -38.393 -44.427 1.00 39.53 551 TRP A C 1
ATOM 4277 O O . TRP A 1 551 ? -11.113 -38.277 -45.431 1.00 39.53 551 TRP A O 1
ATOM 4287 N N . ILE A 1 552 ? -10.264 -37.386 -43.563 1.00 43.84 552 ILE A N 1
ATOM 4288 C CA . ILE A 1 552 ? -10.918 -36.074 -43.709 1.00 43.84 552 ILE A CA 1
ATOM 4289 C C . ILE A 1 552 ? -10.184 -35.227 -44.755 1.00 43.84 552 ILE A C 1
ATOM 4291 O O . ILE A 1 552 ? -10.844 -34.605 -45.586 1.00 43.84 552 ILE A O 1
ATOM 4295 N N . GLU A 1 553 ? -8.847 -35.275 -44.779 1.00 41.34 553 GLU A N 1
ATOM 4296 C CA . GLU A 1 553 ? -8.035 -34.694 -45.861 1.00 41.34 553 GLU A CA 1
ATOM 4297 C C . GLU A 1 553 ? -8.442 -35.267 -47.222 1.00 41.34 553 GLU A C 1
ATOM 4299 O O . GLU A 1 553 ? -8.705 -34.527 -48.170 1.00 41.34 553 GLU A O 1
ATOM 4304 N N . THR A 1 554 ? -8.593 -36.591 -47.298 1.00 46.66 554 THR A N 1
ATOM 4305 C CA . THR A 1 554 ? -9.004 -37.282 -48.527 1.00 46.66 554 THR A CA 1
ATOM 4306 C C . THR A 1 554 ? -10.415 -36.869 -48.973 1.00 46.66 554 THR A C 1
ATOM 4308 O O . THR A 1 554 ? -10.677 -36.723 -50.165 1.00 46.66 554 THR A O 1
ATOM 4311 N N . THR A 1 555 ? -11.328 -36.613 -48.030 1.00 44.16 555 THR A N 1
ATOM 4312 C CA . THR A 1 555 ? -12.714 -36.201 -48.324 1.00 44.16 555 THR A CA 1
ATOM 4313 C C . THR A 1 555 ? -12.797 -34.752 -48.817 1.00 44.16 555 THR A C 1
ATOM 4315 O O . THR A 1 555 ? -13.558 -34.455 -49.737 1.00 44.16 555 THR A O 1
ATOM 4318 N N . LEU A 1 556 ? -11.983 -33.850 -48.262 1.00 42.81 556 LEU A N 1
ATOM 4319 C CA . LEU A 1 556 ? -11.872 -32.463 -48.729 1.00 42.81 556 LEU A CA 1
ATOM 4320 C C . LEU A 1 556 ? -11.235 -32.383 -50.127 1.00 42.81 556 LEU A C 1
ATOM 4322 O O . LEU A 1 556 ? -11.706 -31.615 -50.967 1.00 42.81 556 LEU A O 1
ATOM 4326 N N . LEU A 1 557 ? -10.248 -33.242 -50.409 1.00 45.75 557 LEU A N 1
ATOM 4327 C CA . LEU A 1 557 ? -9.643 -33.400 -51.738 1.00 45.75 557 LEU A CA 1
ATOM 4328 C C . LEU A 1 557 ? -10.641 -33.927 -52.785 1.00 45.75 557 LEU A C 1
ATOM 4330 O O . LEU A 1 557 ? -10.629 -33.469 -53.927 1.00 45.75 557 LEU A O 1
ATOM 4334 N N . LEU A 1 558 ? -11.537 -34.843 -52.405 1.00 43.94 558 LEU A N 1
ATOM 4335 C CA . LEU A 1 558 ? -12.556 -35.414 -53.299 1.00 43.94 558 LEU A CA 1
ATOM 4336 C C . LEU A 1 558 ? -13.731 -34.463 -53.590 1.00 43.94 558 LEU A C 1
ATOM 4338 O O . LEU A 1 558 ? -14.364 -34.585 -54.637 1.00 43.94 558 LEU A O 1
ATOM 4342 N N . LEU A 1 559 ? -14.010 -33.495 -52.710 1.00 41.25 559 LEU A N 1
ATOM 4343 C CA . LEU A 1 559 ? -15.062 -32.482 -52.893 1.00 41.25 559 LEU A CA 1
ATOM 4344 C C . LEU A 1 559 ? -14.616 -31.263 -53.726 1.00 41.25 559 LEU A C 1
ATOM 4346 O O . LEU A 1 559 ? -15.381 -30.311 -53.884 1.00 41.25 559 LEU A O 1
ATOM 4350 N N . GLY A 1 560 ? -13.398 -31.272 -54.280 1.00 37.72 560 GLY A N 1
ATOM 4351 C CA . GLY A 1 560 ? -12.947 -30.283 -55.266 1.00 37.72 560 GLY A CA 1
ATOM 4352 C C . GLY A 1 560 ? -12.695 -28.868 -54.731 1.00 37.72 560 GLY A C 1
ATOM 4353 O O . GLY A 1 560 ? -12.433 -27.963 -55.522 1.00 37.72 560 GLY A O 1
ATOM 4354 N N . ARG A 1 561 ? -12.719 -28.644 -53.410 1.00 39.66 561 ARG A N 1
ATOM 4355 C CA . ARG A 1 561 ? -12.145 -27.427 -52.812 1.00 39.66 561 ARG A CA 1
ATOM 4356 C C . ARG A 1 561 ? -10.665 -27.688 -52.557 1.00 39.66 561 ARG A C 1
ATOM 4358 O O . ARG A 1 561 ? -10.292 -28.256 -51.539 1.00 39.66 561 ARG A O 1
ATOM 4365 N N . GLY A 1 562 ? -9.846 -27.348 -53.549 1.00 35.09 562 GLY A N 1
ATOM 4366 C CA . GLY A 1 562 ? -8.421 -27.656 -53.568 1.00 35.09 562 GLY A CA 1
ATOM 4367 C C . GLY A 1 562 ? -7.671 -27.148 -52.335 1.00 35.09 562 GLY A C 1
ATOM 4368 O O . GLY A 1 562 ? -7.621 -25.948 -52.082 1.00 35.09 562 GLY A O 1
ATOM 4369 N N . TYR A 1 563 ? -7.026 -28.073 -51.630 1.00 34.97 563 TYR A N 1
ATOM 4370 C CA . TYR A 1 563 ? -5.824 -27.806 -50.853 1.00 34.97 563 TYR A CA 1
ATOM 4371 C C . TYR A 1 563 ? -4.639 -28.200 -51.741 1.00 34.97 563 TYR A C 1
ATOM 4373 O O . TYR A 1 563 ? -4.567 -29.341 -52.198 1.00 34.97 563 TYR A O 1
ATOM 4381 N N . ASN A 1 564 ? -3.756 -27.252 -52.065 1.00 33.81 564 ASN A N 1
ATOM 4382 C CA . ASN A 1 564 ? -2.554 -27.506 -52.860 1.00 33.81 564 ASN A CA 1
ATOM 4383 C C . ASN A 1 564 ? -1.321 -27.435 -51.941 1.00 33.81 564 ASN A C 1
ATOM 4385 O O . ASN A 1 564 ? -0.862 -26.331 -51.651 1.00 33.81 564 ASN A O 1
ATOM 4389 N N . PRO A 1 565 ? -0.747 -28.568 -51.493 1.00 36.56 565 PRO A N 1
ATOM 4390 C CA . PRO A 1 565 ? 0.379 -28.574 -50.561 1.00 36.56 565 PRO A CA 1
ATOM 4391 C C . PRO A 1 565 ? 1.745 -28.417 -51.254 1.00 36.56 565 PRO A C 1
ATOM 4393 O O . PRO A 1 565 ? 2.775 -28.809 -50.712 1.00 36.56 565 PRO A O 1
ATOM 4396 N N . ARG A 1 566 ? 1.798 -27.876 -52.478 1.00 31.06 566 ARG A N 1
ATOM 4397 C CA . ARG A 1 566 ? 3.048 -27.714 -53.235 1.00 31.06 566 ARG A CA 1
ATOM 4398 C C . ARG A 1 566 ? 3.133 -26.354 -53.920 1.00 31.06 566 ARG A C 1
ATOM 4400 O O . ARG A 1 566 ? 3.010 -26.257 -55.135 1.00 31.06 566 ARG A O 1
ATOM 4407 N N . HIS A 1 567 ? 3.456 -25.320 -53.149 1.00 29.80 567 HIS A N 1
ATOM 4408 C CA . HIS A 1 567 ? 4.305 -24.247 -53.663 1.00 29.80 567 HIS A CA 1
ATOM 4409 C C . HIS A 1 567 ? 5.683 -24.370 -53.023 1.00 29.80 567 HIS A C 1
ATOM 4411 O O . HIS A 1 567 ? 5.970 -23.891 -51.932 1.00 29.80 567 HIS A O 1
ATOM 4417 N N . THR A 1 568 ? 6.525 -25.100 -53.743 1.00 31.47 568 THR A N 1
ATOM 4418 C CA . THR A 1 568 ? 7.971 -25.119 -53.600 1.00 31.47 568 THR A CA 1
ATOM 4419 C C . THR A 1 568 ? 8.525 -23.697 -53.641 1.00 31.47 568 THR A C 1
ATOM 4421 O O . THR A 1 568 ? 8.276 -22.958 -54.593 1.00 31.47 568 THR A O 1
ATOM 4424 N N . TRP A 1 569 ? 9.284 -23.360 -52.602 1.00 28.61 569 TRP A N 1
ATOM 4425 C CA . TRP A 1 569 ? 10.550 -22.628 -52.641 1.00 28.61 569 TRP A CA 1
ATOM 4426 C C . TRP A 1 569 ? 10.920 -22.056 -54.023 1.00 28.61 569 TRP A C 1
ATOM 4428 O O . TRP A 1 569 ? 11.243 -22.804 -54.947 1.00 28.61 569 TRP A O 1
ATOM 4438 N N . ASN A 1 570 ? 10.892 -20.728 -54.155 1.00 26.94 570 ASN A N 1
ATOM 4439 C CA . ASN A 1 570 ? 11.435 -20.017 -55.309 1.00 26.94 570 ASN A CA 1
ATOM 4440 C C . ASN A 1 570 ? 12.777 -19.379 -54.897 1.00 26.94 570 ASN A C 1
ATOM 4442 O O . ASN A 1 570 ? 12.761 -18.343 -54.233 1.00 26.94 570 ASN A O 1
ATOM 4446 N N . PRO A 1 571 ? 13.942 -19.956 -55.250 1.00 32.81 571 PRO A N 1
ATOM 4447 C CA . PRO A 1 571 ? 15.245 -19.440 -54.824 1.00 32.81 571 PRO A CA 1
ATOM 4448 C C . PRO A 1 571 ? 15.725 -18.202 -55.610 1.00 32.81 571 PRO A C 1
ATOM 4450 O O . PRO A 1 571 ? 16.909 -17.884 -55.585 1.00 32.81 571 PRO A O 1
ATOM 4453 N N . GLY A 1 572 ? 14.834 -17.499 -56.319 1.00 30.66 572 GLY A N 1
ATOM 4454 C CA . GLY A 1 572 ? 15.188 -16.401 -57.228 1.00 30.66 572 GLY A CA 1
ATOM 4455 C C . GLY A 1 572 ? 14.467 -15.068 -57.009 1.00 30.66 572 GLY A C 1
ATOM 4456 O O . GLY A 1 572 ? 14.611 -14.179 -57.845 1.00 30.66 572 GLY A O 1
ATOM 4457 N N . ALA A 1 573 ? 13.689 -14.890 -55.938 1.00 28.33 573 ALA A N 1
ATOM 4458 C CA . ALA A 1 573 ? 13.026 -13.610 -55.681 1.00 28.33 573 ALA A CA 1
ATOM 4459 C C . ALA A 1 573 ? 14.000 -12.624 -55.012 1.00 28.33 573 ALA A C 1
ATOM 4461 O O . ALA A 1 573 ? 14.360 -12.762 -53.845 1.00 28.33 573 ALA A O 1
ATOM 4462 N N . SER A 1 574 ? 14.446 -11.635 -55.783 1.00 27.89 574 SER A N 1
ATOM 4463 C CA . SER A 1 574 ? 15.266 -10.512 -55.332 1.00 27.89 574 SER A CA 1
ATOM 4464 C C . SER A 1 574 ? 14.613 -9.765 -54.167 1.00 27.89 574 SER A C 1
ATOM 4466 O O . SER A 1 574 ? 13.492 -9.271 -54.282 1.00 27.89 574 SER A O 1
ATOM 4468 N N . THR A 1 575 ? 15.354 -9.646 -53.070 1.00 28.30 575 THR A N 1
ATOM 4469 C CA . THR A 1 575 ? 15.037 -8.818 -51.906 1.00 28.30 575 THR A CA 1
ATOM 4470 C C . THR A 1 575 ? 14.989 -7.326 -52.261 1.00 28.30 575 THR A C 1
ATOM 4472 O O . THR A 1 575 ? 15.913 -6.828 -52.911 1.00 28.30 575 THR A O 1
ATOM 4475 N N . PRO A 1 576 ? 14.012 -6.551 -51.758 1.00 26.64 576 PRO A N 1
ATOM 4476 C CA . PRO A 1 576 ? 14.228 -5.143 -51.480 1.00 26.64 576 PRO A CA 1
ATOM 4477 C C . PRO A 1 576 ? 15.017 -5.042 -50.171 1.00 26.64 576 PRO A C 1
ATOM 4479 O O . PRO A 1 576 ? 14.559 -5.441 -49.101 1.00 26.64 576 PRO A O 1
ATOM 4482 N N . ARG A 1 577 ? 16.247 -4.540 -50.278 1.00 29.64 577 ARG A N 1
ATOM 4483 C CA . ARG A 1 577 ? 17.068 -4.119 -49.143 1.00 29.64 577 ARG A CA 1
ATOM 4484 C C . ARG A 1 577 ? 16.439 -2.881 -48.509 1.00 29.64 577 ARG A C 1
ATOM 4486 O O . ARG A 1 577 ? 16.338 -1.865 -49.187 1.00 29.64 577 ARG A O 1
ATOM 4493 N N . ASN A 1 578 ? 16.057 -2.984 -47.239 1.00 28.02 578 ASN A N 1
ATOM 4494 C CA . ASN A 1 578 ? 16.365 -2.030 -46.164 1.00 28.02 578 ASN A CA 1
ATOM 4495 C C . ASN A 1 578 ? 15.420 -2.277 -44.990 1.00 28.02 578 ASN A C 1
ATOM 4497 O O . ASN A 1 578 ? 14.359 -1.684 -44.955 1.00 28.02 578 ASN A O 1
ATOM 4501 N N . HIS A 1 579 ? 15.824 -3.120 -44.042 1.00 27.20 579 HIS A N 1
ATOM 4502 C CA . HIS A 1 579 ? 15.631 -2.885 -42.609 1.00 27.20 579 HIS A CA 1
ATOM 4503 C C . HIS A 1 579 ? 16.709 -3.693 -41.882 1.00 27.20 579 HIS A C 1
ATOM 4505 O O . HIS A 1 579 ? 16.797 -4.916 -41.983 1.00 27.20 579 HIS A O 1
ATOM 4511 N N . THR A 1 580 ? 17.625 -2.965 -41.263 1.00 25.53 580 THR A N 1
ATOM 4512 C CA . THR A 1 580 ? 18.770 -3.457 -40.506 1.00 25.53 580 THR A CA 1
ATOM 4513 C C . THR A 1 580 ? 18.366 -3.755 -39.062 1.00 25.53 580 THR A C 1
ATOM 4515 O O . THR A 1 580 ? 17.792 -2.897 -38.409 1.00 25.53 580 THR A O 1
ATOM 4518 N N . HIS A 1 581 ? 18.768 -4.938 -38.585 1.00 28.34 581 HIS A N 1
ATOM 4519 C CA . HIS A 1 581 ? 19.020 -5.312 -37.185 1.00 28.34 581 HIS A CA 1
ATOM 4520 C C . HIS A 1 581 ? 17.853 -5.349 -36.172 1.00 28.34 581 HIS A C 1
ATOM 4522 O O . HIS A 1 581 ? 17.694 -4.445 -35.369 1.00 28.34 581 HIS A O 1
ATOM 4528 N N . TYR A 1 582 ? 17.209 -6.519 -36.063 1.00 24.97 582 TYR A N 1
ATOM 4529 C CA . TYR A 1 582 ? 16.902 -7.148 -34.768 1.00 24.97 582 TYR A CA 1
ATOM 4530 C C . TYR A 1 582 ? 17.486 -8.569 -34.803 1.00 24.97 582 TYR A C 1
ATOM 4532 O O . TYR A 1 582 ? 17.118 -9.387 -35.648 1.00 24.97 582 TYR A O 1
ATOM 4540 N N . LYS A 1 583 ? 18.488 -8.847 -33.965 1.00 28.42 583 LYS A N 1
ATOM 4541 C CA . LYS A 1 583 ? 19.091 -10.180 -33.823 1.00 28.42 583 LYS A CA 1
ATOM 4542 C C . LYS A 1 583 ? 18.323 -10.945 -32.739 1.00 28.42 583 LYS A C 1
ATOM 4544 O O . LYS A 1 583 ? 18.359 -10.509 -31.599 1.00 28.42 583 LYS A O 1
ATOM 4549 N N . GLY A 1 584 ? 17.751 -12.110 -33.069 1.00 29.17 584 GLY A N 1
ATOM 4550 C CA . GLY A 1 584 ? 17.712 -13.226 -32.109 1.00 29.17 584 GLY A CA 1
ATOM 4551 C C . GLY A 1 584 ? 16.408 -13.979 -31.815 1.00 29.17 584 GLY A C 1
ATOM 4552 O O . GLY A 1 584 ? 16.468 -14.847 -30.956 1.00 29.17 584 GLY A O 1
ATOM 4553 N N . VAL A 1 585 ? 15.275 -13.744 -32.488 1.00 29.03 585 VAL A N 1
ATOM 4554 C CA . VAL A 1 585 ? 14.043 -14.540 -32.256 1.00 29.03 585 VAL A CA 1
ATOM 4555 C C . VAL A 1 585 ? 14.001 -15.762 -33.191 1.00 29.03 585 VAL A C 1
ATOM 4557 O O . VAL A 1 585 ? 14.005 -15.572 -34.413 1.00 29.03 585 VAL A O 1
ATOM 4560 N N . PRO A 1 586 ? 13.960 -17.017 -32.694 1.00 26.58 586 PRO A N 1
ATOM 4561 C CA . PRO A 1 586 ? 13.677 -18.168 -33.537 1.00 26.58 586 PRO A CA 1
ATOM 4562 C C . PRO A 1 586 ? 12.233 -18.123 -34.041 1.00 26.58 586 PRO A C 1
ATOM 4564 O O . PRO A 1 586 ? 11.274 -17.950 -33.297 1.00 26.58 586 PRO A O 1
ATOM 4567 N N . VAL A 1 587 ? 12.133 -18.291 -35.351 1.00 26.28 587 VAL A N 1
ATOM 4568 C CA . VAL A 1 587 ? 10.941 -18.313 -36.194 1.00 26.28 587 VAL A CA 1
ATOM 4569 C C . VAL A 1 587 ? 9.940 -19.387 -35.738 1.00 26.28 587 VAL A C 1
ATOM 4571 O O . VAL A 1 587 ? 10.303 -20.558 -35.623 1.00 26.28 587 VAL A O 1
ATOM 4574 N N . CYS A 1 588 ? 8.665 -19.013 -35.569 1.00 27.94 588 CYS A N 1
ATOM 4575 C CA . CYS A 1 588 ? 7.557 -19.967 -35.468 1.00 27.94 588 CYS A CA 1
ATOM 4576 C C . CYS A 1 588 ? 7.459 -20.790 -36.760 1.00 27.94 588 CYS A C 1
ATOM 4578 O O . CYS A 1 588 ? 7.220 -20.260 -37.846 1.00 27.94 588 CYS A O 1
ATOM 4580 N N . SER A 1 589 ? 7.641 -22.103 -36.645 1.00 26.91 589 SER A N 1
ATOM 4581 C CA . SER A 1 589 ? 7.413 -23.042 -37.740 1.00 26.91 589 SER A CA 1
ATOM 4582 C C . SER A 1 589 ? 5.936 -23.454 -37.760 1.00 26.91 589 SER A C 1
ATOM 4584 O O . SER A 1 589 ? 5.516 -24.336 -37.029 1.00 26.91 589 SER A O 1
ATOM 4586 N N . GLY A 1 590 ? 5.128 -22.788 -38.589 1.00 28.09 590 GLY A N 1
ATOM 4587 C CA . GLY A 1 590 ? 3.834 -23.316 -39.056 1.00 28.09 590 GLY A CA 1
ATOM 4588 C C . GLY A 1 590 ? 2.650 -23.372 -38.075 1.00 28.09 590 GLY A C 1
ATOM 4589 O O . GLY A 1 590 ? 1.646 -23.988 -38.420 1.00 28.09 590 GLY A O 1
ATOM 4590 N N . HIS A 1 591 ? 2.717 -22.729 -36.909 1.00 37.53 591 HIS A N 1
ATOM 4591 C CA . HIS A 1 591 ? 1.644 -22.675 -35.904 1.00 37.53 591 HIS A CA 1
ATOM 4592 C C . HIS A 1 591 ? 1.490 -21.225 -35.389 1.00 37.53 591 HIS A C 1
ATOM 4594 O O . HIS A 1 591 ? 2.481 -20.499 -35.369 1.00 37.53 591 HIS A O 1
ATOM 4600 N N . GLY A 1 592 ? 0.258 -20.787 -35.083 1.00 38.50 592 GLY A N 1
ATOM 4601 C CA . GLY A 1 592 ? -0.137 -19.378 -34.877 1.00 38.50 592 GLY A CA 1
ATOM 4602 C C . GLY A 1 592 ? 0.619 -18.578 -33.800 1.00 38.50 592 GLY A C 1
ATOM 4603 O O . GLY A 1 592 ? 1.364 -19.123 -32.993 1.00 38.50 592 GLY A O 1
ATOM 4604 N N . ARG A 1 593 ? 0.411 -17.258 -33.794 1.00 40.66 593 ARG A N 1
ATOM 4605 C CA . ARG A 1 593 ? 0.970 -16.269 -32.859 1.00 40.66 593 ARG A CA 1
ATOM 4606 C C . ARG A 1 593 ? 0.219 -16.340 -31.525 1.00 40.66 593 ARG A C 1
ATOM 4608 O O . ARG A 1 593 ? -0.975 -16.102 -31.512 1.00 40.66 593 ARG A O 1
ATOM 4615 N N . CYS A 1 594 ? 0.864 -16.675 -30.406 1.00 42.66 594 CYS A N 1
ATOM 4616 C CA . CYS A 1 594 ? 0.174 -16.650 -29.105 1.00 42.66 594 CYS A CA 1
ATOM 4617 C C . CYS A 1 594 ? -0.221 -15.171 -28.769 1.00 42.66 594 CYS A C 1
ATOM 4619 O O . CYS A 1 594 ? 0.620 -14.280 -28.877 1.00 42.66 594 CYS A O 1
ATOM 4621 N N . THR A 1 595 ? -1.502 -14.914 -28.473 1.00 44.62 595 THR A N 1
ATOM 4622 C CA . THR A 1 595 ? -2.150 -13.623 -28.145 1.00 44.62 595 THR A CA 1
ATOM 4623 C C . THR A 1 595 ? -2.821 -13.717 -26.774 1.00 44.62 595 THR A C 1
ATOM 4625 O O . THR A 1 595 ? -3.107 -14.816 -26.296 1.00 44.62 595 THR A O 1
ATOM 4628 N N . THR A 1 596 ? -3.107 -12.571 -26.171 1.00 45.44 596 THR A N 1
ATOM 4629 C CA . THR A 1 596 ? -3.874 -12.407 -24.924 1.00 45.44 596 THR A CA 1
ATOM 4630 C C . THR A 1 596 ? -5.174 -11.639 -25.116 1.00 45.44 596 THR A C 1
ATOM 4632 O O . THR A 1 596 ? -5.869 -11.394 -24.135 1.00 45.44 596 THR A O 1
ATOM 4635 N N . ASP A 1 597 ? -5.501 -11.278 -26.359 1.00 46.41 597 ASP A N 1
ATOM 4636 C CA . ASP A 1 597 ? -6.722 -10.553 -26.700 1.00 46.41 597 ASP A CA 1
ATOM 4637 C C . ASP A 1 597 ? -7.954 -11.353 -26.243 1.00 46.41 597 ASP A C 1
ATOM 4639 O O . ASP A 1 597 ? -8.221 -12.463 -26.709 1.00 46.41 597 ASP A O 1
ATOM 4643 N N . ASP A 1 598 ? -8.697 -10.798 -25.291 1.00 41.56 598 ASP A N 1
ATOM 4644 C CA . ASP A 1 598 ? -9.868 -11.411 -24.674 1.00 41.56 598 ASP A CA 1
ATOM 4645 C C . ASP A 1 598 ? -11.055 -11.506 -25.645 1.00 41.56 598 ASP A C 1
ATOM 4647 O O . ASP A 1 598 ? -11.877 -12.423 -25.521 1.00 41.56 598 ASP A O 1
ATOM 4651 N N . MET A 1 599 ? -11.104 -10.639 -26.665 1.00 41.84 599 MET A N 1
ATOM 4652 C CA . MET A 1 599 ? -12.035 -10.770 -27.785 1.00 41.84 599 MET A CA 1
ATOM 4653 C C . MET A 1 599 ? -11.687 -11.954 -28.694 1.00 41.84 599 MET A C 1
ATOM 4655 O O . MET A 1 599 ? -12.578 -12.483 -29.362 1.00 41.84 599 MET A O 1
ATOM 4659 N N . GLU A 1 600 ? -10.425 -12.392 -28.716 1.00 42.78 600 GLU A N 1
ATOM 4660 C CA . GLU A 1 600 ? -9.956 -13.535 -29.509 1.00 42.78 600 GLU A CA 1
ATOM 4661 C C . GLU A 1 600 ? -9.913 -14.849 -28.705 1.00 42.78 600 GLU A C 1
ATOM 4663 O O . GLU A 1 600 ? -10.150 -15.919 -29.273 1.00 42.78 600 GLU A O 1
ATOM 4668 N N . CYS A 1 601 ? -9.650 -14.792 -27.393 1.00 44.75 601 CYS A N 1
ATOM 4669 C CA . CYS A 1 601 ? -9.383 -15.969 -26.558 1.00 44.75 601 CYS A CA 1
ATOM 4670 C C . CYS A 1 601 ? -10.515 -16.389 -25.607 1.00 44.75 601 CYS A C 1
ATOM 4672 O O . CYS A 1 601 ? -10.510 -17.525 -25.123 1.00 44.75 601 CYS A O 1
ATOM 4674 N N . GLY A 1 602 ? -11.492 -15.516 -25.351 1.00 44.06 602 GLY A N 1
ATOM 4675 C CA . GLY A 1 602 ? -12.588 -15.779 -24.419 1.00 44.06 602 GLY A CA 1
ATOM 4676 C C . GLY A 1 602 ? -12.187 -15.698 -22.937 1.00 44.06 602 GLY A C 1
ATOM 4677 O O . GLY A 1 602 ? -11.014 -15.709 -22.565 1.00 44.06 602 GLY A O 1
ATOM 4678 N N . LYS A 1 603 ? -13.194 -15.602 -22.059 1.00 44.12 603 LYS A N 1
ATOM 4679 C CA . LYS A 1 603 ? -13.004 -15.385 -20.613 1.00 44.12 603 LYS A CA 1
ATOM 4680 C C . LYS A 1 603 ? -12.433 -16.625 -19.905 1.00 44.12 603 LYS A C 1
ATOM 4682 O O . LYS A 1 603 ? -12.855 -17.752 -20.174 1.00 44.12 603 LYS A O 1
ATOM 4687 N N . GLY A 1 604 ? -11.490 -16.412 -18.979 1.00 47.19 604 GLY A N 1
ATOM 4688 C CA . GLY A 1 604 ? -10.982 -17.446 -18.061 1.00 47.19 604 GLY A CA 1
ATOM 4689 C C . GLY A 1 604 ? -12.035 -17.895 -17.045 1.00 47.19 604 GLY A C 1
ATOM 4690 O O . GLY A 1 604 ? -13.138 -17.385 -17.054 1.00 47.19 604 GLY A O 1
ATOM 4691 N N . THR A 1 605 ? -11.729 -18.858 -16.171 1.00 47.62 605 THR A N 1
ATOM 4692 C CA . THR A 1 605 ? -12.550 -19.185 -14.981 1.00 47.62 605 THR A CA 1
ATOM 4693 C C . THR A 1 605 ? -11.636 -19.563 -13.811 1.00 47.62 605 THR A C 1
ATOM 4695 O O . THR A 1 605 ? -10.464 -19.876 -14.007 1.00 47.62 605 THR A O 1
ATOM 4698 N N . SER A 1 606 ? -12.159 -19.671 -12.586 1.00 39.75 606 SER A N 1
ATOM 4699 C CA . SER A 1 606 ? -11.390 -20.131 -11.407 1.00 39.75 606 SER A CA 1
ATOM 4700 C C . SER A 1 606 ? -10.717 -21.509 -11.564 1.00 39.75 606 SER A C 1
ATOM 4702 O O . SER A 1 606 ? -9.822 -21.858 -10.795 1.00 39.75 606 SER A O 1
ATOM 4704 N N . THR A 1 607 ? -11.120 -22.296 -12.569 1.00 39.12 607 THR A N 1
ATOM 4705 C CA . THR A 1 607 ? -10.561 -23.625 -12.879 1.00 39.12 607 THR A CA 1
ATOM 4706 C C . THR A 1 607 ? -9.803 -23.693 -14.208 1.00 39.12 607 THR A C 1
ATOM 4708 O O . THR A 1 607 ? -9.184 -24.717 -14.500 1.00 39.12 607 THR A O 1
ATOM 4711 N N . LYS A 1 608 ? -9.822 -22.623 -15.013 1.00 42.25 608 LYS A N 1
ATOM 4712 C CA . LYS A 1 608 ? -9.134 -22.526 -16.307 1.00 42.25 608 LYS A CA 1
ATOM 4713 C C . LYS A 1 608 ? -8.497 -21.147 -16.429 1.00 42.25 608 LYS A C 1
ATOM 4715 O O . LYS A 1 608 ? -9.219 -20.158 -16.432 1.00 42.25 608 LYS A O 1
ATOM 4720 N N . LYS A 1 609 ? -7.169 -21.081 -16.565 1.00 43.22 609 LYS A N 1
ATOM 4721 C CA . LYS A 1 609 ? -6.446 -19.829 -16.853 1.00 43.22 609 LYS A CA 1
ATOM 4722 C C . LYS A 1 609 ? -7.170 -19.063 -17.977 1.00 43.22 609 LYS A C 1
ATOM 4724 O O . LYS A 1 609 ? -7.505 -19.705 -18.977 1.00 43.22 609 LYS A O 1
ATOM 4729 N N . ALA A 1 610 ? -7.411 -17.749 -17.835 1.00 44.41 610 ALA A N 1
ATOM 4730 C CA . ALA A 1 610 ? -7.683 -16.900 -19.005 1.00 44.41 610 ALA A CA 1
ATOM 4731 C C . ALA A 1 610 ? -6.600 -17.230 -20.021 1.00 44.41 610 ALA A C 1
ATOM 4733 O O . ALA A 1 610 ? -5.416 -17.217 -19.687 1.00 44.41 610 ALA A O 1
ATOM 4734 N N . THR A 1 611 ? -7.023 -17.784 -21.148 1.00 41.91 611 THR A N 1
ATOM 4735 C CA . THR A 1 611 ? -6.141 -18.612 -21.955 1.00 41.91 611 THR A CA 1
ATOM 4736 C C . THR A 1 611 ? -5.459 -17.680 -22.933 1.00 41.91 611 THR A C 1
ATOM 4738 O O . THR A 1 611 ? -6.151 -17.162 -23.800 1.00 41.91 611 THR A O 1
ATOM 4741 N N . PRO A 1 612 ? -4.142 -17.445 -22.860 1.00 44.31 612 PRO A N 1
ATOM 4742 C CA . PRO A 1 612 ? -3.485 -16.891 -24.027 1.00 44.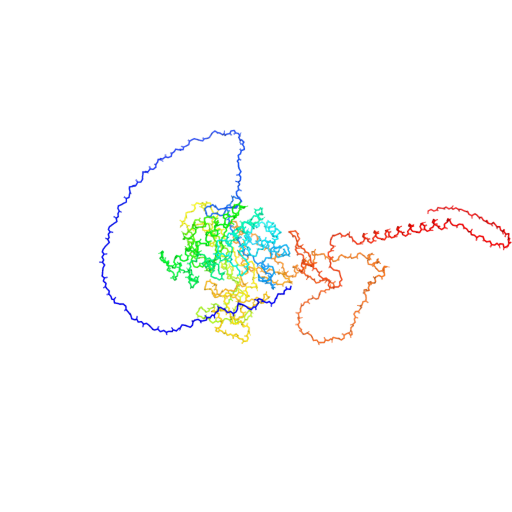31 612 PRO A CA 1
ATOM 4743 C C . PRO A 1 612 ? -3.691 -17.912 -25.155 1.00 44.31 612 PRO A C 1
ATOM 4745 O O . PRO A 1 612 ? -3.493 -19.108 -24.937 1.00 44.31 612 PRO A O 1
ATOM 4748 N N . CYS A 1 613 ? -4.184 -17.484 -26.314 1.00 43.47 613 CYS A N 1
ATOM 4749 C CA . CYS A 1 613 ? -4.588 -18.351 -27.421 1.00 43.47 613 CYS A CA 1
ATOM 4750 C C . CYS A 1 613 ? -3.698 -18.123 -28.648 1.00 43.47 613 CYS A C 1
ATOM 4752 O O . CYS A 1 613 ? -3.133 -17.056 -28.822 1.00 43.47 613 CYS A O 1
ATOM 4754 N N . CYS A 1 614 ? -3.510 -19.115 -29.520 1.00 40.00 614 CYS A N 1
ATOM 4755 C CA . CYS A 1 614 ? -2.765 -18.902 -30.766 1.00 40.00 614 CYS A CA 1
ATOM 4756 C C . CYS A 1 614 ? -3.668 -18.259 -31.831 1.00 40.00 614 CYS A C 1
ATOM 4758 O O . CYS A 1 614 ? -4.599 -18.907 -32.306 1.00 40.00 614 CYS A O 1
ATOM 4760 N N . THR A 1 615 ? -3.359 -17.046 -32.287 1.00 35.59 615 THR A N 1
ATOM 4761 C CA . THR A 1 615 ? -3.947 -16.429 -33.480 1.00 35.59 615 THR A CA 1
ATOM 4762 C C . THR A 1 615 ? -3.217 -16.909 -34.722 1.00 35.59 615 THR A C 1
ATOM 4764 O O . THR A 1 615 ? -2.018 -16.712 -34.923 1.00 35.59 615 THR A O 1
ATOM 4767 N N . CYS A 1 616 ? -3.940 -17.590 -35.599 1.00 32.75 616 CYS A N 1
ATOM 4768 C CA . CYS A 1 616 ? -3.455 -17.897 -36.937 1.00 32.75 616 CYS A CA 1
ATOM 4769 C C . CYS A 1 616 ? -3.942 -16.791 -37.877 1.00 32.75 616 CYS A C 1
ATOM 4771 O O . CYS A 1 616 ? -5.100 -16.831 -38.300 1.00 32.75 616 CYS A O 1
ATOM 4773 N N . GLU A 1 617 ? -3.098 -15.823 -38.250 1.00 27.59 617 GLU A N 1
ATOM 4774 C CA . GLU A 1 617 ? -3.477 -14.949 -39.364 1.00 27.59 617 GLU A CA 1
ATOM 4775 C C . GLU A 1 617 ? -3.529 -15.755 -40.674 1.00 27.59 617 GLU A C 1
ATOM 4777 O O . GLU A 1 617 ? -2.556 -16.369 -41.113 1.00 27.59 617 GLU A O 1
ATOM 4782 N N . LEU A 1 618 ? -4.733 -15.737 -41.257 1.00 28.34 618 LEU A N 1
ATOM 4783 C CA . LEU A 1 618 ? -5.220 -16.434 -42.450 1.00 28.34 618 LEU A CA 1
ATOM 4784 C C . LEU A 1 618 ? -5.189 -17.968 -42.401 1.00 28.34 618 LEU A C 1
ATOM 4786 O O . LEU A 1 618 ? -4.604 -18.639 -43.251 1.00 28.34 618 LEU A O 1
ATOM 4790 N N . GLY A 1 619 ? -5.987 -18.519 -41.486 1.00 31.20 619 GLY A N 1
ATOM 4791 C CA . GLY A 1 619 ? -6.567 -19.851 -41.658 1.00 31.20 619 GLY A CA 1
ATOM 4792 C C . GLY A 1 619 ? -6.870 -20.558 -40.348 1.00 31.20 619 GLY A C 1
ATOM 4793 O O . GLY A 1 619 ? -6.059 -21.352 -39.898 1.00 31.20 619 GLY A O 1
ATOM 4794 N N . PHE A 1 620 ? -8.066 -20.307 -39.805 1.00 28.64 620 PHE A N 1
ATOM 4795 C CA . PHE A 1 620 ? -8.697 -21.036 -38.696 1.00 28.64 620 PHE A CA 1
ATOM 4796 C C . PHE A 1 620 ? -7.856 -21.184 -37.416 1.00 28.64 620 PHE A C 1
ATOM 4798 O O . PHE A 1 620 ? -7.174 -22.183 -37.205 1.00 28.64 620 PHE A O 1
ATOM 4805 N N . ALA A 1 621 ? -8.050 -20.250 -36.490 1.00 30.98 621 ALA A N 1
ATOM 4806 C CA . ALA A 1 621 ? -8.032 -20.552 -35.065 1.00 30.98 621 ALA A CA 1
ATOM 4807 C C . ALA A 1 621 ? -9.221 -19.814 -34.440 1.00 30.98 621 ALA A C 1
ATOM 4809 O O . ALA A 1 621 ? -9.297 -18.594 -34.497 1.00 30.98 621 ALA A O 1
ATOM 4810 N N . GLY A 1 622 ? -10.203 -20.575 -33.974 1.00 25.27 622 GLY A N 1
ATOM 4811 C CA . GLY A 1 622 ? -11.415 -20.086 -33.333 1.00 25.27 622 GLY A CA 1
ATOM 4812 C C . GLY A 1 622 ? -12.142 -21.287 -32.741 1.00 25.27 622 GLY A C 1
ATOM 4813 O O . GLY A 1 622 ? -12.331 -22.278 -33.444 1.00 25.27 622 GLY A O 1
ATOM 4814 N N . GLU A 1 623 ? -12.416 -21.200 -31.441 1.00 31.50 623 GLU A N 1
ATOM 4815 C CA . GLU A 1 623 ? -13.233 -22.064 -30.576 1.00 31.50 623 GLU A CA 1
ATOM 4816 C C . GLU A 1 623 ? -13.686 -23.432 -31.126 1.00 31.50 623 GLU A C 1
ATOM 4818 O O . GLU A 1 623 ? -14.519 -23.540 -32.026 1.00 31.50 623 GLU A O 1
ATOM 4823 N N . GLY A 1 624 ? -13.208 -24.511 -30.497 1.00 29.81 624 GLY A N 1
ATOM 4824 C CA . GLY A 1 624 ? -13.721 -25.853 -30.777 1.00 29.81 624 GLY A CA 1
ATOM 4825 C C . GLY A 1 624 ? -12.958 -27.004 -30.127 1.00 29.81 624 GLY A C 1
ATOM 4826 O O . GLY A 1 624 ? -12.655 -27.975 -30.813 1.00 29.81 624 GLY A O 1
ATOM 4827 N N . CYS A 1 625 ? -12.639 -26.940 -28.828 1.00 31.36 625 CYS A N 1
ATOM 4828 C CA . CYS A 1 625 ? -12.120 -28.121 -28.108 1.00 31.36 625 CYS A CA 1
ATOM 4829 C C . CYS A 1 625 ? -13.213 -28.977 -27.448 1.00 31.36 625 CYS A C 1
ATOM 4831 O O . CYS A 1 625 ? -12.920 -30.025 -26.876 1.00 31.36 625 CYS A O 1
ATOM 4833 N N . ALA A 1 626 ? -14.482 -28.613 -27.601 1.00 30.16 626 ALA A N 1
ATOM 4834 C CA . ALA A 1 626 ? -15.590 -29.519 -27.363 1.00 30.16 626 ALA A CA 1
ATOM 4835 C C . ALA A 1 626 ? -16.742 -29.167 -28.309 1.00 30.16 626 ALA A C 1
ATOM 4837 O O . ALA A 1 626 ? -17.137 -28.015 -28.403 1.00 30.16 626 ALA A O 1
ATOM 4838 N N . GLU A 1 627 ? -17.263 -30.199 -28.965 1.00 31.34 627 GLU A N 1
ATOM 4839 C CA . GLU A 1 627 ? -18.562 -30.251 -29.643 1.00 31.34 627 GLU A CA 1
ATOM 4840 C C . GLU A 1 627 ? -18.635 -29.656 -31.071 1.00 31.34 627 GLU A C 1
ATOM 4842 O O . GLU A 1 627 ? -18.614 -28.462 -31.314 1.00 31.34 627 GLU A O 1
ATOM 4847 N N . LEU A 1 628 ? -18.571 -30.473 -32.126 1.00 36.09 628 LEU A N 1
ATOM 4848 C CA . LEU A 1 628 ? -19.656 -31.350 -32.588 1.00 36.09 628 LEU A CA 1
ATOM 4849 C C . LEU A 1 628 ? -20.813 -30.614 -33.280 1.00 36.09 628 LEU A C 1
ATOM 4851 O O . LEU A 1 628 ? -21.947 -30.972 -33.029 1.00 36.09 628 LEU A O 1
ATOM 4855 N N . ASP A 1 629 ? -20.583 -29.696 -34.229 1.00 41.66 629 ASP A N 1
ATOM 4856 C CA . ASP A 1 629 ? -21.654 -29.416 -35.204 1.00 41.66 629 ASP A CA 1
ATOM 4857 C C . ASP A 1 629 ? -21.215 -28.733 -36.513 1.00 41.66 629 ASP A C 1
ATOM 4859 O O . ASP A 1 629 ? -21.532 -27.591 -36.809 1.00 41.66 629 ASP A O 1
ATOM 4863 N N . ALA A 1 630 ? -20.459 -29.439 -37.352 1.00 39.88 630 ALA A N 1
ATOM 4864 C CA . ALA A 1 630 ? -20.329 -29.069 -38.772 1.00 39.88 630 ALA A CA 1
ATOM 4865 C C . ALA A 1 630 ? -20.450 -30.301 -39.664 1.00 39.88 630 ALA A C 1
ATOM 4867 O O . ALA A 1 630 ? -21.160 -30.302 -40.663 1.00 39.88 630 ALA A O 1
ATOM 4868 N N . ARG A 1 631 ? -19.832 -31.414 -39.259 1.00 40.25 631 ARG A N 1
ATOM 4869 C CA . ARG A 1 631 ? -20.007 -32.709 -39.933 1.00 40.25 631 ARG A CA 1
ATOM 4870 C C . ARG A 1 631 ? -21.394 -33.296 -39.711 1.00 40.25 631 ARG A C 1
ATOM 4872 O O . ARG A 1 631 ? -21.894 -33.967 -40.606 1.00 40.25 631 ARG A O 1
ATOM 4879 N N . MET A 1 632 ? -22.012 -33.020 -38.562 1.00 43.75 632 MET A N 1
ATOM 4880 C CA . MET A 1 632 ? -23.383 -33.438 -38.292 1.00 43.75 632 MET A CA 1
ATOM 4881 C C . MET A 1 632 ? -24.370 -32.588 -39.104 1.00 43.75 632 MET A C 1
ATOM 4883 O O . MET A 1 632 ? -25.150 -33.177 -39.842 1.00 43.75 632 MET A O 1
ATOM 4887 N N . TYR A 1 633 ? -24.245 -31.252 -39.145 1.00 44.72 633 TYR A N 1
ATOM 4888 C CA . TYR A 1 633 ? -25.001 -30.426 -40.105 1.00 44.72 633 TYR A CA 1
ATOM 4889 C C . TYR A 1 633 ? -24.775 -30.808 -41.571 1.00 44.72 633 TYR A C 1
ATOM 4891 O O . TYR A 1 633 ? -25.743 -30.879 -42.319 1.00 44.72 633 TYR A O 1
ATOM 4899 N N . VAL A 1 634 ? -23.546 -31.114 -42.001 1.00 54.72 634 VAL A N 1
ATOM 4900 C CA . VAL A 1 634 ? -23.270 -31.554 -43.382 1.00 54.72 634 VAL A CA 1
ATOM 4901 C C . VAL A 1 634 ? -23.886 -32.927 -43.661 1.00 54.72 634 VAL A C 1
ATOM 4903 O O . VAL A 1 634 ? -24.492 -33.111 -44.711 1.00 54.72 634 VAL A O 1
ATOM 4906 N N . ALA A 1 635 ? -23.806 -33.883 -42.732 1.00 50.91 635 ALA A N 1
ATOM 4907 C CA . ALA A 1 635 ? -24.449 -35.188 -42.879 1.00 50.91 635 ALA A CA 1
ATOM 4908 C C . ALA A 1 635 ? -25.983 -35.076 -42.878 1.00 50.91 635 ALA A C 1
ATOM 4910 O O . ALA A 1 635 ? -26.637 -35.661 -43.738 1.00 50.91 635 ALA A O 1
ATOM 4911 N N . VAL A 1 636 ? -26.560 -34.277 -41.976 1.00 61.59 636 VAL A N 1
ATOM 4912 C CA . VAL A 1 636 ? -28.002 -33.996 -41.905 1.00 61.59 636 VAL A CA 1
ATOM 4913 C C . VAL A 1 636 ? -28.474 -33.294 -43.179 1.00 61.59 636 VAL A C 1
ATOM 4915 O O . VAL A 1 636 ? -29.506 -33.678 -43.726 1.00 61.59 636 VAL A O 1
ATOM 4918 N N . PHE A 1 637 ? -27.704 -32.340 -43.704 1.00 64.12 637 PHE A N 1
ATOM 4919 C CA . PHE A 1 637 ? -27.980 -31.611 -44.945 1.00 64.12 637 PHE A CA 1
ATOM 4920 C C . PHE A 1 637 ? -27.886 -32.505 -46.193 1.00 64.12 637 PHE A C 1
ATOM 4922 O O . PHE A 1 637 ? -28.775 -32.488 -47.043 1.00 64.12 637 PHE A O 1
ATOM 4929 N N . VAL A 1 638 ? -26.860 -33.357 -46.293 1.00 71.06 638 VAL A N 1
ATOM 4930 C CA . VAL A 1 638 ? -26.711 -34.324 -47.396 1.00 71.06 638 VAL A CA 1
ATOM 4931 C C . VAL A 1 638 ? -27.832 -35.365 -47.365 1.00 71.06 638 VAL A C 1
ATOM 4933 O O . VAL A 1 638 ? -28.405 -35.679 -48.409 1.00 71.06 638 VAL A O 1
ATOM 4936 N N . LEU A 1 639 ? -28.201 -35.862 -46.181 1.00 71.00 639 LEU A N 1
ATOM 4937 C CA . LEU A 1 639 ? -29.291 -36.826 -46.017 1.00 71.00 639 LEU A CA 1
ATOM 4938 C C . LEU A 1 639 ? -30.667 -36.208 -46.312 1.00 71.00 639 LEU A C 1
ATOM 4940 O O . LEU A 1 639 ? -31.497 -36.862 -46.945 1.00 71.00 639 LEU A O 1
ATOM 4944 N N . THR A 1 640 ? -30.910 -34.947 -45.937 1.00 71.62 640 THR A N 1
ATOM 4945 C CA . THR A 1 640 ? -32.158 -34.239 -46.284 1.00 71.62 640 THR A CA 1
ATOM 4946 C C . THR A 1 640 ? -32.254 -33.933 -47.776 1.00 71.62 640 THR A C 1
ATOM 4948 O O . THR A 1 640 ? -33.318 -34.142 -48.358 1.00 71.62 640 THR A O 1
ATOM 4951 N N . ILE A 1 641 ? -31.164 -33.531 -48.437 1.00 76.44 641 ILE A N 1
ATOM 4952 C CA . ILE A 1 641 ? -31.144 -33.345 -49.899 1.00 76.44 641 ILE A CA 1
ATOM 4953 C C . ILE A 1 641 ? -31.361 -34.675 -50.628 1.00 76.44 641 ILE A C 1
ATOM 4955 O O . ILE A 1 641 ? -32.164 -34.735 -51.560 1.00 76.44 641 ILE A O 1
ATOM 4959 N N . ALA A 1 642 ? -30.711 -35.758 -50.194 1.00 74.19 642 ALA A N 1
ATOM 4960 C CA . ALA A 1 642 ? -30.906 -37.082 -50.781 1.00 74.19 642 ALA A CA 1
ATOM 4961 C C . ALA A 1 642 ? -32.364 -37.557 -50.643 1.00 74.19 642 ALA A C 1
ATOM 4963 O O . ALA A 1 642 ? -32.947 -38.055 -51.609 1.00 74.19 642 ALA A O 1
ATOM 4964 N N . ALA A 1 643 ? -32.986 -37.333 -49.481 1.00 77.94 643 ALA A N 1
ATOM 4965 C CA . ALA A 1 643 ? -34.395 -37.645 -49.251 1.00 77.94 643 ALA A CA 1
ATOM 4966 C C . ALA A 1 643 ? -35.342 -36.783 -50.112 1.00 77.94 643 ALA A C 1
ATOM 4968 O O . ALA A 1 643 ? -36.301 -37.310 -50.684 1.00 77.94 643 ALA A O 1
ATOM 4969 N N . MET A 1 644 ? -35.065 -35.482 -50.274 1.00 74.38 644 MET A N 1
ATOM 4970 C CA . MET A 1 644 ? -35.836 -34.584 -51.150 1.00 74.38 644 MET A CA 1
ATOM 4971 C C . MET A 1 644 ? -35.713 -34.965 -52.633 1.00 74.38 644 MET A C 1
ATOM 4973 O O . MET A 1 644 ? -36.701 -34.931 -53.367 1.00 74.38 644 MET A O 1
ATOM 4977 N N . LEU A 1 645 ? -34.529 -35.381 -53.089 1.00 78.06 645 LEU A N 1
ATOM 4978 C CA . LEU A 1 645 ? -34.311 -35.834 -54.466 1.00 78.06 645 LEU A CA 1
ATOM 4979 C C . LEU A 1 645 ? -35.008 -37.171 -54.746 1.00 78.06 645 LEU A C 1
ATOM 4981 O O . LEU A 1 645 ? -35.663 -37.310 -55.779 1.00 78.06 645 LEU A O 1
ATOM 4985 N N . LEU A 1 646 ? -34.939 -38.129 -53.816 1.00 78.75 646 LEU A N 1
ATOM 4986 C CA . LEU A 1 646 ? -35.619 -39.425 -53.933 1.00 78.75 646 LEU A CA 1
ATOM 4987 C C . LEU A 1 646 ? -37.146 -39.278 -53.953 1.00 78.75 646 LEU A C 1
ATOM 4989 O O . LEU A 1 646 ? -37.810 -39.894 -54.785 1.00 78.75 646 LEU A O 1
ATOM 4993 N N . THR A 1 647 ? -37.709 -38.424 -53.095 1.00 78.56 647 THR A N 1
ATOM 4994 C CA . THR A 1 647 ? -39.156 -38.141 -53.074 1.00 78.56 647 THR A CA 1
ATOM 4995 C C . THR A 1 647 ? -39.619 -37.402 -54.331 1.00 78.56 647 THR A C 1
ATOM 4997 O O . THR A 1 647 ? -40.643 -37.764 -54.912 1.00 78.56 647 THR A O 1
ATOM 5000 N N . SER A 1 648 ? -38.829 -36.446 -54.828 1.00 74.56 648 SER A N 1
ATOM 5001 C CA . SER A 1 648 ? -39.093 -35.746 -56.093 1.00 74.56 648 SER A CA 1
ATOM 5002 C C . SER A 1 648 ? -39.051 -36.691 -57.298 1.00 74.56 648 SER A C 1
ATOM 5004 O O . SER A 1 648 ? -39.943 -36.657 -58.148 1.00 74.56 648 SER A O 1
ATOM 5006 N N . MET A 1 649 ? -38.061 -37.588 -57.364 1.00 76.69 649 MET A N 1
ATOM 5007 C CA . MET A 1 649 ? -37.973 -38.603 -58.419 1.00 76.69 649 MET A CA 1
ATOM 5008 C C . MET A 1 649 ? -39.148 -39.582 -58.374 1.00 76.69 649 MET A C 1
ATOM 5010 O O . MET A 1 649 ? -39.687 -39.918 -59.429 1.00 76.69 649 MET A O 1
ATOM 5014 N N . LEU A 1 650 ? -39.595 -39.986 -57.181 1.00 76.31 650 LEU A N 1
ATOM 5015 C CA . LEU A 1 650 ? -40.747 -40.872 -57.005 1.00 76.31 650 LEU A CA 1
ATOM 5016 C C . LEU A 1 650 ? -42.053 -40.213 -57.488 1.00 76.31 650 LEU A C 1
ATOM 5018 O O . LEU A 1 650 ? -42.823 -40.834 -58.220 1.00 76.31 650 LEU A O 1
ATOM 5022 N N . LEU A 1 651 ? -42.274 -38.936 -57.154 1.00 72.38 651 LEU A N 1
ATOM 5023 C CA . LEU A 1 651 ? -43.448 -38.165 -57.587 1.00 72.38 651 LEU A CA 1
ATOM 5024 C C . LEU A 1 651 ? -43.472 -37.941 -59.108 1.00 72.38 651 LEU A C 1
ATOM 5026 O O . LEU A 1 651 ? -44.528 -38.061 -59.732 1.00 72.38 651 LEU A O 1
ATOM 5030 N N . ILE A 1 652 ? -42.313 -37.703 -59.733 1.00 74.31 652 ILE A N 1
ATOM 5031 C CA . ILE A 1 652 ? -42.184 -37.595 -61.198 1.00 74.31 652 ILE A CA 1
ATOM 5032 C C . ILE A 1 652 ? -42.447 -38.949 -61.879 1.00 74.31 652 ILE A C 1
ATOM 5034 O O . ILE A 1 652 ? -43.089 -38.997 -62.933 1.00 74.31 652 ILE A O 1
ATOM 5038 N N . PHE A 1 653 ? -41.997 -40.059 -61.284 1.00 67.69 653 PHE A N 1
ATOM 5039 C CA . PHE A 1 653 ? -42.227 -41.406 -61.818 1.00 67.69 653 PHE A CA 1
ATOM 5040 C C . PHE A 1 653 ? -43.702 -41.823 -61.748 1.00 67.69 653 PHE A C 1
ATOM 5042 O O . PHE A 1 653 ? -44.211 -42.455 -62.676 1.00 67.69 653 PHE A O 1
ATOM 5049 N N . ILE A 1 654 ? -44.403 -41.432 -60.679 1.00 72.12 654 ILE A N 1
ATOM 5050 C CA . ILE A 1 654 ? -45.838 -41.690 -60.499 1.00 72.12 654 ILE A CA 1
ATOM 5051 C C . ILE A 1 654 ? -46.671 -40.774 -61.415 1.00 72.12 654 ILE A C 1
ATOM 5053 O O . ILE A 1 654 ? -47.599 -41.247 -62.070 1.00 72.12 654 ILE A O 1
ATOM 5057 N N . GLY A 1 655 ? -46.300 -39.495 -61.558 1.00 57.56 655 GLY A N 1
ATOM 5058 C CA . GLY A 1 655 ? -46.992 -38.534 -62.429 1.00 57.56 655 GLY A CA 1
ATOM 5059 C C . GLY A 1 655 ? -46.879 -38.835 -63.931 1.00 57.56 655 GLY A C 1
ATOM 5060 O O . GLY A 1 655 ? -47.807 -38.554 -64.689 1.00 57.56 655 GLY A O 1
ATOM 5061 N N . ARG A 1 656 ? -45.785 -39.467 -64.383 1.00 57.50 656 ARG A N 1
ATOM 5062 C CA . ARG A 1 656 ? -45.578 -39.832 -65.801 1.00 57.50 656 ARG A CA 1
ATOM 5063 C C . ARG A 1 656 ? -46.349 -41.069 -66.273 1.00 57.50 656 ARG A C 1
ATOM 5065 O O . ARG A 1 656 ? -46.424 -41.288 -67.479 1.00 57.50 656 ARG A O 1
ATOM 5072 N N . ARG A 1 657 ? -46.934 -41.872 -65.378 1.00 52.78 657 ARG A N 1
ATOM 5073 C CA . ARG A 1 657 ? -47.688 -43.086 -65.755 1.00 52.78 657 ARG A CA 1
ATOM 5074 C C . ARG A 1 657 ? -49.196 -42.878 -65.943 1.00 52.78 657 ARG A C 1
ATOM 5076 O O . ARG A 1 657 ? -49.862 -43.818 -66.366 1.00 52.78 657 ARG A O 1
ATOM 5083 N N . SER A 1 658 ? -49.721 -41.672 -65.717 1.00 53.62 658 SER A N 1
ATOM 5084 C CA . SER A 1 658 ? -51.175 -41.429 -65.689 1.00 53.62 658 SER A CA 1
ATOM 5085 C C . SER A 1 658 ? -51.738 -40.564 -66.827 1.00 53.62 658 SER A C 1
ATOM 5087 O O . SER A 1 658 ? -52.871 -40.107 -66.713 1.00 53.62 658 SER A O 1
ATOM 5089 N N . ILE A 1 659 ? -51.020 -40.346 -67.940 1.00 48.38 659 ILE A N 1
ATOM 5090 C CA . ILE A 1 659 ? -51.568 -39.586 -69.087 1.00 48.38 659 ILE A CA 1
ATOM 5091 C C . ILE A 1 659 ? -51.588 -40.449 -70.371 1.00 48.38 659 ILE A C 1
ATOM 5093 O O . ILE A 1 659 ? -50.524 -40.753 -70.914 1.00 48.38 659 ILE A O 1
ATOM 5097 N N . PRO A 1 660 ? -52.778 -40.865 -70.865 1.00 42.41 660 PRO A N 1
ATOM 5098 C CA . PRO A 1 660 ? -52.942 -41.695 -72.063 1.00 42.41 660 PRO A CA 1
ATOM 5099 C C . PRO A 1 660 ? -52.746 -40.933 -73.384 1.00 42.41 660 PRO A C 1
ATOM 5101 O O . PRO A 1 660 ? -53.086 -39.760 -73.515 1.00 42.41 660 PRO A O 1
ATOM 5104 N N . GLN A 1 661 ? -52.250 -41.664 -74.384 1.00 49.91 661 GLN A N 1
ATOM 5105 C CA . GLN A 1 661 ? -51.954 -41.221 -75.750 1.00 49.91 661 GLN A CA 1
ATOM 5106 C C . GLN A 1 661 ? -53.157 -40.707 -76.559 1.00 49.91 661 GLN A C 1
ATOM 5108 O O . GLN A 1 661 ? -54.250 -41.270 -76.486 1.00 49.91 661 GLN A O 1
ATOM 5113 N N . PHE A 1 662 ? -52.892 -39.796 -77.506 1.00 37.12 662 PHE A N 1
ATOM 5114 C CA . PHE A 1 662 ? -53.740 -39.591 -78.688 1.00 37.12 662 PHE A CA 1
ATOM 5115 C C . PHE A 1 662 ? -53.043 -40.037 -79.993 1.00 37.12 662 PHE A C 1
ATOM 5117 O O . PHE A 1 662 ? -52.159 -39.367 -80.515 1.00 37.12 662 PHE A O 1
ATOM 5124 N N . LYS A 1 663 ? -53.460 -41.232 -80.453 1.00 37.19 663 LYS A N 1
ATOM 5125 C CA . LYS A 1 663 ? -53.828 -41.693 -81.823 1.00 37.19 663 LYS A CA 1
ATOM 5126 C C . LYS A 1 663 ? -53.556 -40.720 -82.995 1.00 37.19 663 LYS A C 1
ATOM 5128 O O . LYS A 1 663 ? -53.914 -39.559 -82.882 1.00 37.19 663 LYS A O 1
ATOM 5133 N N . ARG A 1 664 ? -53.121 -41.115 -84.209 1.00 35.66 664 ARG A N 1
ATOM 5134 C CA . ARG A 1 664 ? -53.372 -42.288 -85.117 1.00 35.66 664 ARG A CA 1
ATOM 5135 C C . ARG A 1 664 ? -52.583 -42.020 -86.453 1.00 35.66 664 ARG A C 1
ATOM 5137 O O . ARG A 1 664 ? -52.105 -40.897 -86.577 1.00 35.66 664 ARG A O 1
ATOM 5144 N N . PRO A 1 665 ? -52.627 -42.831 -87.548 1.00 45.09 665 PRO A N 1
ATOM 5145 C CA . PRO A 1 665 ? -52.713 -44.297 -87.735 1.00 45.09 665 PRO A CA 1
ATOM 5146 C C . PRO A 1 665 ? -51.800 -44.914 -88.853 1.00 45.09 665 PRO A C 1
ATOM 5148 O O . PRO A 1 665 ? -51.488 -44.265 -89.841 1.00 45.09 665 PRO A O 1
ATOM 5151 N N . SER A 1 666 ? -51.598 -46.244 -88.746 1.00 34.66 666 SER A N 1
ATOM 5152 C CA . SER A 1 666 ? -51.397 -47.312 -89.776 1.00 34.66 666 SER A CA 1
ATOM 5153 C C . SER A 1 666 ? -50.192 -47.242 -90.739 1.00 34.66 666 SER A C 1
ATOM 5155 O O . SER A 1 666 ? -49.896 -46.192 -91.285 1.00 34.66 666 SER A O 1
ATOM 5157 N N . ARG A 1 667 ? -49.492 -48.344 -91.045 1.00 33.97 667 ARG A N 1
ATOM 5158 C CA . ARG A 1 667 ? -50.002 -49.622 -91.587 1.00 33.97 667 ARG A CA 1
ATOM 5159 C C . ARG A 1 667 ? -48.959 -50.750 -91.422 1.00 33.97 667 ARG A C 1
ATOM 5161 O O . ARG A 1 667 ? -47.782 -50.468 -91.581 1.00 33.97 667 ARG A O 1
ATOM 5168 N N . ASP A 1 668 ? -49.460 -51.965 -91.166 1.00 35.28 668 ASP A N 1
ATOM 5169 C CA . ASP A 1 668 ? -48.940 -53.317 -91.486 1.00 35.28 668 ASP A CA 1
ATOM 5170 C C . ASP A 1 668 ? -47.477 -53.671 -91.107 1.00 35.28 668 ASP A C 1
ATOM 5172 O O . ASP A 1 668 ? -46.543 -52.975 -91.461 1.00 35.28 668 ASP A O 1
ATOM 5176 N N . GLY A 1 669 ? -47.132 -54.773 -90.436 1.00 34.06 669 GLY A N 1
ATOM 5177 C CA . GLY A 1 669 ? -47.845 -55.959 -89.976 1.00 34.06 669 GLY A CA 1
ATOM 5178 C C . GLY A 1 669 ? -46.839 -56.967 -89.377 1.00 34.06 669 GLY A C 1
ATOM 5179 O O . GLY A 1 669 ? -45.637 -56.851 -89.599 1.00 34.06 669 GLY A O 1
ATOM 5180 N N . THR A 1 670 ? -47.373 -57.981 -88.676 1.00 36.34 670 THR A N 1
ATOM 5181 C CA . THR A 1 670 ? -46.756 -59.292 -88.321 1.00 36.34 670 THR A CA 1
ATOM 5182 C C . THR A 1 670 ? -45.532 -59.302 -87.380 1.00 36.34 670 THR A C 1
ATOM 5184 O O . THR A 1 670 ? -44.472 -58.805 -87.717 1.00 36.34 670 THR A O 1
ATOM 5187 N N . GLN A 1 671 ? -45.717 -59.756 -86.124 1.00 38.75 671 GLN A N 1
ATOM 5188 C CA . GLN A 1 671 ? -45.391 -61.114 -85.598 1.00 38.75 671 GLN A CA 1
ATOM 5189 C C . GLN A 1 671 ? -43.870 -61.327 -85.388 1.00 38.75 671 GLN A C 1
ATOM 5191 O O . GLN A 1 671 ? -43.088 -60.970 -86.246 1.00 38.75 671 GLN A O 1
ATOM 5196 N N . MET A 1 672 ? -43.334 -61.930 -84.322 1.00 33.69 672 MET A N 1
ATOM 5197 C CA . MET A 1 672 ? -43.872 -62.740 -83.228 1.00 33.69 672 MET A CA 1
ATOM 5198 C C . MET A 1 672 ? -42.744 -62.962 -82.182 1.00 33.69 672 MET A C 1
ATOM 5200 O O . MET A 1 672 ? -41.586 -63.094 -82.556 1.00 33.69 672 MET A O 1
ATOM 5204 N N . THR A 1 673 ? -43.140 -63.084 -80.905 1.00 34.62 673 THR A N 1
ATOM 5205 C CA . THR A 1 673 ? -42.648 -64.024 -79.857 1.00 34.62 673 THR A CA 1
ATOM 5206 C C . THR A 1 673 ? -41.167 -64.023 -79.429 1.00 34.62 673 THR A C 1
ATOM 5208 O O . THR A 1 673 ? -40.289 -64.330 -80.216 1.00 34.62 673 THR A O 1
ATOM 5211 N N . SER A 1 674 ? -40.862 -63.684 -78.164 1.00 36.03 674 SER A N 1
ATOM 5212 C CA . SER A 1 674 ? -40.863 -64.549 -76.946 1.00 36.03 674 SER A CA 1
ATOM 5213 C C . SER A 1 674 ? -39.481 -65.202 -76.709 1.00 36.03 674 SER A C 1
ATOM 5215 O O . SER A 1 674 ? -38.820 -65.522 -77.680 1.00 36.03 674 SER A O 1
ATOM 5217 N N . LYS A 1 675 ? -38.963 -65.488 -75.508 1.00 37.41 675 LYS A N 1
ATOM 5218 C CA . LYS A 1 675 ? -39.543 -65.712 -74.174 1.00 37.41 675 LYS A CA 1
ATOM 5219 C C . LYS A 1 675 ? -38.385 -66.107 -73.217 1.00 37.41 675 LYS A C 1
ATOM 5221 O O . LYS A 1 675 ? -37.327 -66.495 -73.697 1.00 37.41 675 LYS A O 1
ATOM 5226 N N . TYR A 1 676 ? -38.712 -66.176 -71.922 1.00 36.34 676 TYR A N 1
ATOM 5227 C CA . TYR A 1 676 ? -38.031 -66.863 -70.799 1.00 36.34 676 TYR A CA 1
ATOM 5228 C C . TYR A 1 676 ? -36.858 -66.102 -70.137 1.00 36.34 676 TYR A C 1
ATOM 5230 O O . TYR A 1 676 ? -35.902 -65.750 -70.813 1.00 36.34 676 TYR A O 1
ATOM 5238 N N . ALA A 1 677 ? -36.952 -65.642 -68.873 1.00 36.06 677 ALA A N 1
ATOM 5239 C CA . ALA A 1 677 ? -37.211 -66.339 -67.585 1.00 36.06 677 ALA A CA 1
ATOM 5240 C C . ALA A 1 677 ? -35.979 -67.167 -67.170 1.00 36.06 677 ALA A C 1
ATOM 5242 O O . ALA A 1 677 ? -35.421 -67.853 -68.012 1.00 36.06 677 ALA A O 1
ATOM 5243 N N . GLU A 1 678 ? -35.487 -67.218 -65.937 1.00 37.31 678 GLU A N 1
ATOM 5244 C CA . GLU A 1 678 ? -35.790 -66.628 -64.625 1.00 37.31 678 GLU A CA 1
ATOM 5245 C C . GLU A 1 678 ? -34.557 -66.982 -63.719 1.00 37.31 678 GLU A C 1
ATOM 5247 O O . GLU A 1 678 ? -33.521 -67.328 -64.292 1.00 37.31 678 GLU A O 1
ATOM 5252 N N . PRO A 1 679 ? -34.545 -66.875 -62.371 1.00 60.38 679 PRO A N 1
ATOM 5253 C CA . PRO A 1 679 ? -33.414 -66.306 -61.626 1.00 60.38 679 PRO A CA 1
ATOM 5254 C C . PRO A 1 679 ? -32.729 -67.301 -60.658 1.00 60.38 679 PRO A C 1
ATOM 5256 O O . PRO A 1 679 ? -33.154 -68.447 -60.547 1.00 60.38 679 PRO A O 1
ATOM 5259 N N . LEU A 1 680 ? -31.706 -66.843 -59.912 1.00 37.12 680 LEU A N 1
ATOM 5260 C CA . LEU A 1 680 ? -31.662 -66.814 -58.427 1.00 37.12 680 LEU A CA 1
ATOM 5261 C C . LEU A 1 680 ? -30.233 -66.774 -57.833 1.00 37.12 680 LEU A C 1
ATOM 5263 O O . LEU A 1 680 ? -29.359 -67.520 -58.256 1.00 37.12 680 LEU A O 1
ATOM 5267 N N . LEU A 1 681 ? -30.131 -65.977 -56.754 1.00 37.62 681 LEU A N 1
ATOM 5268 C CA . LEU A 1 681 ? -29.331 -66.137 -55.518 1.00 37.62 681 LEU A CA 1
ATOM 5269 C C . LEU A 1 681 ? -27.796 -66.032 -55.581 1.00 37.62 681 LEU A C 1
ATOM 5271 O O . LEU A 1 681 ? -27.128 -66.898 -56.130 1.00 37.62 681 LEU A O 1
ATOM 5275 N N . SER A 1 682 ? -27.224 -65.067 -54.849 1.00 40.62 682 SER A N 1
ATOM 5276 C CA . SER A 1 682 ? -26.944 -65.163 -53.399 1.00 40.62 682 SER A CA 1
ATOM 5277 C C . SER A 1 682 ? -26.570 -63.801 -52.828 1.00 40.62 682 SER A C 1
ATOM 5279 O O . SER A 1 682 ? -25.722 -63.147 -53.479 1.00 40.62 682 SER A O 1
#